Protein AF-A0A4R0XV79-F1 (afdb_monomer_lite)

Foldseek 3Di:
DDDDDDDDDDDDDDDDDDDDDDDDDDDDDDDDDDDDDDPPPPVVVVVPPPPPPVQQDQDQPVPFRFGWGWDQALDPPPLCQLLLWLAAFAQWAFSQFKDAAQDKWKKAKEDDFWKWKFFADDFDFPVDDWFDGGGDIHTHDYPDMDIDGHRTIGTIIMHTPDNPDIITMTIGDPDTFGAQEAGAPPDALVNSLVRLVPHPDQWYWYDYQAAIEIEGSVVVNVLCVVVVDSCQSVVLNVLQVLLRVLLLVLLQADCPFDFSNHNRRGYAYEHEDCPDPQWAAHNHTYGYPDPPPNCSRDVCVLQPPSSQQNVLSRGQRLLQCAVQASSFSSVLSSQSSSCPVVVVPNRPLAPPVNVVVVVLLQVCLVVVHQSDDPDDQGHPRSNLLSVLLCLQAVNQQRSLLSQLCSQAHGGNPHPNVCSLLVNQLSSLVLVQELCPVVVVSNVRDYDPVSNVSSVVGHYQPDPSSQFGDYNSDGPVSHHSDHADAQDAAHFDLVQPDAEAEAFFQQWQVNSCVVCVVSVVVRAPPQKDKAWRDPDRGGCPAWDKTKIWIARPVRRSRHIRMHIYIYGYDPPPVAAKKFKFFDDPPDTDRQKIWGADQVVQFIAIHHDQQDQRDADPPWKKKKWKAALVRHTDDIQIGDNPDGNNCSCVVRVDHVGGRHDANIKIKIATDDDQGIWIWAQHPPPGIDTDRGIWMWGDHPRHTDTD

Sequence (704 aa):
MSKIKKISIGLSCVAAVFIPMVTISLATNEKNDNMPIKYESNSQAIYNAENSINSYKVTKFEKHNQVVVPTTEIAPWNTRDMEQKSAEHMNLWPTHLYVTKGTKFEVEAKGKTDGTLKIFLDGSYHDFVINKHSNDDFKLTPGKRIVIEAPGDGVVYVRNDSKEFPLNVDIYKQNLNSYPVFTDGQTTDKEFLKELQTTKAPFAQITNGYTNFLWETRRMLEMYEKQNDPKLFSKVSKRFYDIGKYYSDNFGIDTSYTGVAKNHVEKLQVETSKNHGFGYAGYRVAVTPPHWPNSFFTDGYKSNWGLLHEIGHMWQNQNYKLDGWGESSNNMLITMYQKRASNNEYNRFLDKNVTKFLRRVESSFEEGKIPYNDKSIRGMQSMLMVEQLDTAFDGEFYPRFNQYYRTHFRARSIPNKDKLDHFVVAASRVVNRDLSPFFDKWGMKYNDESKAIMSELPKLENKIWNNYLYGNTIKNNIKEYTLPKYEPTNLPERLIPKDIVAYFNETHSELIERIKPRIQELVPKGYEVEAVISKDDKITSSKKISFNVFDPNNRYATENRFFMNVGVAPIEPLTTIGIGEWWTYGKKNRMKMQFIPGQNKIYFSGSINEKVLKADNAKISLRFIDPNGKLEKTILLDNTQTLKEILDTNQLKDGIKFIPGSTIEITKENFGRYVLLHTEPNHGHFYYDSKVILKLEGDAFVKK

InterPro domains:
  IPR031161 Peptidase family M60 domain [PF13402] (179-443)
  IPR031161 Peptidase family M60 domain [PS51723] (90-394)
  IPR031161 Peptidase family M60 domain [SM01276] (90-394)
  IPR042279 Peptidase M60, enhancin-like domain 3 [G3DSA:1.10.390.30] (316-480)
  IPR051244 TRPM8 Channel-Associated Factors [PTHR15730] (76-465)

pLDDT: mean 79.11, std 20.1, range [21.36, 98.75]

Radius of gyration: 32.96 Å; chains: 1; bounding box: 100×90×74 Å

Organism: NCBI:txid1937190

Secondary structure (DSSP, 8-state):
-----------------------------------------THHHHTTTS---------EETTTTEE---------TTHHHHHT-SS--B--EEEEEEE-TT-EEEEEE-SS--EEEEEE----BTTB--SSB---EEEEPBT-EEEEE-SSBEEEEEEE--SSS---EEEE-TTPEE--EEETTTS-HHHHHHHHHH---SEEEEE-SSEEEEEEHHHHHHHHHHHT-TTHHHHHHHHHHHHHHHHHHHTT-BTT--GGGB--S-BEEEEE-SSSTTEEESSSEEE-TTTSHHHHTSGGGGT-HHHHHHHHTTS--TTT--TTGGGTHHHHHHHHHHHHHTTTTT-GGGSHHHHHHHHHHHHHHHTT--SSSSPPP-HHHHHHHHHHHHHHTTT-HHHHHHHHHHHH--TT-S-GGGHHHHHHHHHHHHTTSB-HHHHHHTT----HHHHHHHHTSPBP-S-GGG--EETTEESS---S--PPPP------TTTS-S-EEEPTT-BHHHHHHHHHHHHHTTSPTT-EEEEE-SS--B--S-EEEEEEEE-TTSHHHH-EEEEEEEEE----GGGEEEEEEEETTEEEEEEEEEEEGGGTEEEEES-TTSBS--STT-EEEEEEE-TTS-EEEEEEE-SS-BHHHHHHHTT-TT-EE--TT-EEEEEEEE-TTEEEEEEETTTEEEEESS-EEEEEETTEEEE-

Structure (mmCIF, N/CA/C/O backbone):
data_AF-A0A4R0XV79-F1
#
_entry.id   AF-A0A4R0XV79-F1
#
loop_
_atom_site.group_PDB
_atom_site.id
_atom_site.type_symbol
_atom_site.label_atom_id
_atom_site.label_alt_id
_atom_site.label_comp_id
_atom_site.label_asym_id
_atom_site.label_entity_id
_atom_site.label_seq_id
_atom_site.pdbx_PDB_ins_code
_atom_site.Cartn_x
_atom_site.Cartn_y
_atom_site.Cartn_z
_atom_site.occupancy
_atom_site.B_iso_or_equiv
_atom_site.auth_seq_id
_atom_site.auth_comp_id
_atom_site.auth_asym_id
_atom_site.auth_atom_id
_atom_site.pdbx_PDB_model_num
ATOM 1 N N . MET A 1 1 ? -60.092 38.569 19.769 1.00 33.88 1 MET A N 1
ATOM 2 C CA . MET A 1 1 ? -60.672 38.792 18.425 1.00 33.88 1 MET A CA 1
ATOM 3 C C . MET A 1 1 ? -60.071 37.741 17.497 1.00 33.88 1 MET A C 1
ATOM 5 O O . MET A 1 1 ? -58.893 37.818 17.208 1.00 33.88 1 MET A O 1
ATOM 9 N N . SER A 1 2 ? -60.689 36.554 17.432 1.00 28.59 2 SER A N 1
ATOM 10 C CA . SER A 1 2 ? -61.549 36.068 16.323 1.00 28.59 2 SER A CA 1
ATOM 11 C C . SER A 1 2 ? -60.746 35.771 15.043 1.00 28.59 2 SER A C 1
ATOM 13 O O . SER A 1 2 ? -60.138 36.682 14.513 1.00 28.59 2 SER A O 1
ATOM 15 N N . LYS A 1 3 ? -60.744 34.576 14.445 1.00 28.44 3 LYS A N 1
ATOM 16 C CA . LYS A 1 3 ? -61.713 33.473 14.504 1.00 28.44 3 LYS A CA 1
ATOM 17 C C . LYS A 1 3 ? -61.064 32.178 13.991 1.00 28.44 3 LYS A C 1
ATOM 19 O O . LYS A 1 3 ? -60.331 32.178 13.011 1.00 28.44 3 LYS A O 1
ATOM 24 N N . ILE A 1 4 ? -61.434 31.087 14.648 1.00 28.23 4 ILE A N 1
ATOM 25 C CA . ILE A 1 4 ? -61.294 29.688 14.239 1.00 28.23 4 ILE A CA 1
ATOM 26 C C . ILE A 1 4 ? -62.268 29.390 13.084 1.00 28.23 4 ILE A C 1
ATOM 28 O O . ILE A 1 4 ? -63.407 29.859 13.129 1.00 28.23 4 ILE A O 1
ATOM 32 N N . LYS A 1 5 ? -61.888 28.512 12.144 1.00 27.69 5 LYS A N 1
ATOM 33 C CA . LYS A 1 5 ? -62.814 27.520 11.559 1.00 27.69 5 LYS A CA 1
ATOM 34 C C . LYS A 1 5 ? -62.071 26.258 11.092 1.00 27.69 5 LYS A C 1
ATOM 36 O O . LYS A 1 5 ? -61.276 26.295 10.163 1.00 27.69 5 LYS A O 1
ATOM 41 N N . LYS A 1 6 ? -62.368 25.151 11.781 1.00 27.97 6 LYS A N 1
ATOM 42 C CA . LYS A 1 6 ? -62.217 23.759 11.323 1.00 27.97 6 LYS A CA 1
ATOM 43 C C . LYS A 1 6 ? -63.176 23.492 10.154 1.00 27.97 6 LYS A C 1
ATOM 45 O O . LYS A 1 6 ? -64.235 24.113 10.129 1.00 27.97 6 LYS A O 1
ATOM 50 N N . ILE A 1 7 ? -62.855 22.508 9.310 1.00 24.36 7 ILE A N 1
ATOM 51 C CA . ILE A 1 7 ? -63.713 21.371 8.901 1.00 24.36 7 ILE A CA 1
ATOM 52 C C . ILE A 1 7 ? -62.811 20.299 8.261 1.00 24.36 7 ILE A C 1
ATOM 54 O O . ILE A 1 7 ? -61.722 20.586 7.775 1.00 24.36 7 ILE A O 1
ATOM 58 N N . SER A 1 8 ? -63.256 19.055 8.377 1.00 22.61 8 SER A N 1
ATOM 59 C CA . SER A 1 8 ? -62.526 17.797 8.282 1.00 22.61 8 SER A CA 1
ATOM 60 C C . SER A 1 8 ? -63.098 16.853 7.208 1.00 22.61 8 SER A C 1
ATOM 62 O O . SER A 1 8 ? -64.265 16.983 6.856 1.00 22.61 8 SER A O 1
ATOM 64 N N . ILE A 1 9 ? -62.317 15.798 6.916 1.00 25.00 9 ILE A N 1
ATOM 65 C CA . ILE A 1 9 ? -62.662 14.449 6.393 1.00 25.00 9 ILE A CA 1
ATOM 66 C C . ILE A 1 9 ? -62.583 14.242 4.869 1.00 25.00 9 ILE A C 1
ATOM 68 O O . ILE A 1 9 ? -63.256 14.909 4.094 1.00 25.00 9 ILE A O 1
ATOM 72 N N . GLY A 1 10 ? -61.832 13.197 4.487 1.00 22.83 10 GLY A N 1
ATOM 73 C CA . GLY A 1 10 ? -61.950 12.492 3.207 1.00 22.83 10 GLY A CA 1
ATOM 74 C C . GLY A 1 10 ? -60.816 11.487 2.959 1.00 22.83 10 GLY A C 1
ATOM 75 O O . GLY A 1 10 ? -59.781 11.862 2.427 1.00 22.83 10 GLY A O 1
ATOM 76 N N . LEU A 1 11 ? -61.007 10.225 3.365 1.00 22.89 11 LEU A N 1
ATOM 77 C CA . LEU A 1 11 ? -60.189 9.054 2.993 1.00 22.89 11 LEU A CA 1
ATOM 78 C C . LEU A 1 11 ? -60.147 8.856 1.464 1.00 22.89 11 LEU A C 1
ATOM 80 O O . LEU A 1 11 ? -61.210 8.907 0.858 1.00 22.89 11 LEU A O 1
ATOM 84 N N . SER A 1 12 ? -59.001 8.441 0.900 1.00 23.23 12 SER A N 1
ATOM 85 C CA . SER A 1 12 ? -58.879 7.176 0.137 1.00 23.23 12 SER A CA 1
ATOM 86 C C . SER A 1 12 ? -57.488 6.960 -0.487 1.00 23.23 12 SER A C 1
ATOM 88 O O . SER A 1 12 ? -56.787 7.899 -0.843 1.00 23.23 12 SER A O 1
ATOM 90 N N . CYS A 1 13 ? -57.140 5.678 -0.585 1.00 21.64 13 CYS A N 1
ATOM 91 C CA . CYS A 1 13 ? -55.911 5.020 -1.024 1.00 21.64 13 CYS A CA 1
ATOM 92 C C . CYS A 1 13 ? -55.340 5.371 -2.417 1.00 21.64 13 CYS A C 1
ATOM 94 O O . CYS A 1 13 ? -56.060 5.789 -3.315 1.00 21.64 13 CYS A O 1
ATOM 96 N N . VAL A 1 14 ? -54.070 4.968 -2.586 1.00 23.42 14 VAL A N 1
ATOM 97 C CA . VAL A 1 14 ? -53.455 4.189 -3.693 1.00 23.42 14 VAL A CA 1
ATOM 98 C C . VAL A 1 14 ? -52.123 4.791 -4.163 1.00 23.42 14 VAL A C 1
ATOM 100 O O . VAL A 1 14 ? -51.998 5.971 -4.467 1.00 23.42 14 VAL A O 1
ATOM 103 N N . ALA A 1 15 ? -51.117 3.917 -4.179 1.00 23.19 15 ALA A N 1
ATOM 104 C CA . ALA A 1 15 ? -49.750 4.127 -4.622 1.00 23.19 15 ALA A CA 1
ATOM 105 C C . ALA A 1 15 ? -49.631 4.361 -6.135 1.00 23.19 15 ALA A C 1
ATOM 107 O O . ALA A 1 15 ? -50.331 3.706 -6.898 1.00 23.19 15 ALA A O 1
ATOM 108 N N . ALA A 1 16 ? -48.656 5.169 -6.559 1.00 23.78 16 ALA A N 1
ATOM 109 C CA . ALA A 1 16 ? -47.755 4.839 -7.667 1.00 23.78 16 ALA A CA 1
ATOM 110 C C . ALA A 1 16 ? -46.649 5.893 -7.817 1.00 23.78 16 ALA A C 1
ATOM 112 O O . ALA A 1 16 ? -46.856 7.096 -7.691 1.00 23.78 16 ALA A O 1
ATOM 113 N N . VAL A 1 17 ? -45.467 5.359 -8.091 1.00 24.36 17 VAL A N 1
ATOM 114 C CA . VAL A 1 17 ? -44.186 5.977 -8.433 1.00 24.36 17 VAL A CA 1
ATOM 115 C C . VAL A 1 17 ? -44.287 6.769 -9.738 1.00 24.36 17 VAL A C 1
ATOM 117 O O . VAL A 1 17 ? -44.813 6.220 -10.696 1.00 24.36 17 VAL A O 1
ATOM 120 N N . PHE A 1 18 ? -43.690 7.965 -9.827 1.00 22.58 18 PHE A N 1
ATOM 121 C CA . PHE A 1 18 ? -43.166 8.497 -11.095 1.00 22.58 18 PHE A CA 1
ATOM 122 C C . PHE A 1 18 ? -41.969 9.445 -10.886 1.00 22.58 18 PHE A C 1
ATOM 124 O O . PHE A 1 18 ? -41.964 10.311 -10.015 1.00 22.58 18 PHE A O 1
ATOM 131 N N . ILE A 1 19 ? -40.951 9.213 -11.714 1.00 28.48 19 ILE A N 1
ATOM 132 C CA . ILE A 1 19 ? -39.697 9.955 -11.912 1.00 28.48 19 ILE A CA 1
ATOM 133 C C . ILE A 1 19 ? -39.986 11.258 -12.683 1.00 28.48 19 ILE A C 1
ATOM 135 O O . ILE A 1 19 ? -40.849 11.222 -13.561 1.00 28.48 19 ILE A O 1
ATOM 139 N N . PRO A 1 20 ? -39.200 12.341 -12.517 1.00 27.02 20 PRO A N 1
ATOM 140 C CA . PRO A 1 20 ? -39.040 13.312 -13.591 1.00 27.02 20 PRO A CA 1
ATOM 141 C C . PRO A 1 20 ? -37.607 13.335 -14.144 1.00 27.02 20 PRO A C 1
ATOM 143 O O . PRO A 1 20 ? -36.645 13.658 -13.449 1.00 27.02 20 PRO A O 1
ATOM 146 N N . MET A 1 21 ? -37.504 13.018 -15.439 1.00 22.20 21 MET A N 1
ATOM 147 C CA . MET A 1 21 ? -36.484 13.561 -16.338 1.00 22.20 21 MET A CA 1
ATOM 148 C C . MET A 1 21 ? -36.699 15.073 -16.469 1.00 22.20 21 MET A C 1
ATOM 150 O O . MET A 1 21 ? -37.837 15.517 -16.609 1.00 22.20 21 MET A O 1
ATOM 154 N N . VAL A 1 22 ? -35.617 15.850 -16.502 1.00 23.25 22 VAL A N 1
ATOM 155 C CA . VAL A 1 22 ? -35.652 17.256 -16.924 1.00 23.25 22 VAL A CA 1
ATOM 156 C C . VAL A 1 22 ? -34.770 17.420 -18.158 1.00 23.25 22 VAL A C 1
ATOM 158 O O . VAL A 1 22 ? -33.548 17.338 -18.092 1.00 23.25 22 VAL A O 1
ATOM 161 N N . THR A 1 23 ? -35.431 17.643 -19.290 1.00 22.81 23 THR A N 1
ATOM 162 C CA . THR A 1 23 ? -34.910 18.245 -20.523 1.00 22.81 23 THR A CA 1
ATOM 163 C C . THR A 1 23 ? -34.728 19.752 -20.330 1.00 22.81 23 THR A C 1
ATOM 165 O O . THR A 1 23 ? -35.644 20.413 -19.845 1.00 22.81 23 THR A O 1
ATOM 168 N N . ILE A 1 24 ? -33.595 20.313 -20.765 1.00 24.31 24 ILE A N 1
ATOM 169 C CA . ILE A 1 24 ? -33.397 21.767 -20.883 1.00 24.31 24 ILE A CA 1
ATOM 170 C C . ILE A 1 24 ? -33.257 22.131 -22.365 1.00 24.31 24 ILE A C 1
ATOM 172 O O . ILE A 1 24 ? -32.453 21.552 -23.091 1.00 24.31 24 ILE A O 1
ATOM 176 N N . SER A 1 25 ? -34.090 23.085 -22.783 1.00 22.30 25 SER A N 1
ATOM 177 C CA . SER A 1 25 ? -34.187 23.674 -24.120 1.00 22.30 25 SER A CA 1
ATOM 178 C C . SER A 1 25 ? -33.091 24.716 -24.354 1.00 22.30 25 SER A C 1
ATOM 180 O O . SER A 1 25 ? -32.835 25.550 -23.487 1.00 22.30 25 SER A O 1
ATOM 182 N N . LEU A 1 26 ? -32.499 24.710 -25.550 1.00 24.56 26 LEU A N 1
ATOM 183 C CA . LEU A 1 26 ? -31.599 25.750 -26.058 1.00 24.56 26 LEU A CA 1
ATOM 184 C C . LEU A 1 26 ? -32.410 26.893 -26.686 1.00 24.56 26 LEU A C 1
ATOM 186 O O . LEU A 1 26 ? -33.355 26.643 -27.432 1.00 24.56 26 LEU A O 1
ATOM 190 N N . ALA A 1 27 ? -32.002 28.135 -26.427 1.00 23.12 27 ALA A N 1
ATOM 191 C CA . ALA A 1 27 ? -32.393 29.311 -27.199 1.00 23.12 27 ALA A CA 1
ATOM 192 C C . ALA A 1 27 ? -31.139 30.132 -27.536 1.00 23.12 27 ALA A C 1
ATOM 194 O O . ALA A 1 27 ? -30.273 30.357 -26.693 1.00 23.12 27 ALA A O 1
ATOM 195 N N . THR A 1 28 ? -31.052 30.513 -28.805 1.00 27.58 28 THR A N 1
ATOM 196 C CA . THR A 1 28 ? -29.942 31.157 -29.516 1.00 27.58 28 THR A CA 1
ATOM 197 C C . THR A 1 28 ? -29.970 32.683 -29.406 1.00 27.58 28 THR A C 1
ATOM 199 O O . THR A 1 28 ? -31.054 33.259 -29.457 1.00 27.58 28 THR A O 1
ATOM 202 N N . ASN A 1 29 ? -28.799 33.339 -29.393 1.00 22.92 29 ASN A N 1
ATOM 203 C CA . ASN A 1 29 ? -28.557 34.569 -30.166 1.00 22.92 29 ASN A CA 1
ATOM 204 C C . ASN A 1 29 ? -27.057 34.903 -30.312 1.00 22.92 29 ASN A C 1
ATOM 206 O O . ASN A 1 29 ? -26.243 34.579 -29.454 1.00 22.92 29 ASN A O 1
ATOM 210 N N . GLU A 1 30 ? -26.735 35.501 -31.461 1.00 26.48 30 GLU A N 1
ATOM 211 C CA . GLU A 1 30 ? -25.427 35.634 -32.119 1.00 26.48 30 GLU A CA 1
ATOM 212 C C . GLU A 1 30 ? -24.490 36.772 -31.631 1.00 26.48 30 GLU A C 1
ATOM 214 O O . GLU A 1 30 ? -24.953 37.825 -31.201 1.00 26.48 30 GLU A O 1
ATOM 219 N N . LYS A 1 31 ? -23.185 36.567 -31.934 1.00 25.20 31 LYS A N 1
ATOM 220 C CA . LYS A 1 31 ? -22.101 37.515 -32.332 1.00 25.20 31 LYS A CA 1
ATOM 221 C C . LYS A 1 31 ? -21.329 38.322 -31.267 1.00 25.20 31 LYS A C 1
ATOM 223 O O . LYS A 1 31 ? -21.771 39.384 -30.846 1.00 25.20 31 LYS A O 1
ATOM 228 N N . ASN A 1 32 ? -20.080 37.916 -30.980 1.00 25.47 32 ASN A N 1
ATOM 229 C CA . ASN A 1 32 ? -18.854 38.485 -31.589 1.00 25.47 32 ASN A CA 1
ATOM 230 C C . ASN A 1 32 ? -17.544 37.879 -31.022 1.00 25.47 32 ASN A C 1
ATOM 232 O O . ASN A 1 32 ? -17.510 37.342 -29.920 1.00 25.47 32 ASN A O 1
ATOM 236 N N . ASP A 1 33 ? -16.499 37.981 -31.846 1.00 28.11 33 ASP A N 1
ATOM 237 C CA . ASP A 1 33 ? -15.207 37.279 -31.889 1.00 28.11 33 ASP A CA 1
ATOM 238 C C . ASP A 1 33 ? -14.207 37.409 -30.713 1.00 28.11 33 ASP A C 1
ATOM 240 O O . ASP A 1 33 ? -14.143 38.410 -30.004 1.00 28.11 33 ASP A O 1
ATOM 244 N N . ASN A 1 34 ? -13.304 36.409 -30.686 1.00 27.58 34 ASN A N 1
ATOM 245 C CA . ASN A 1 34 ? -11.940 36.356 -30.126 1.00 27.58 34 ASN A CA 1
ATOM 246 C C . ASN A 1 34 ? -11.733 36.196 -28.604 1.00 27.58 34 ASN A C 1
ATOM 248 O O . ASN A 1 34 ? -11.531 37.176 -27.895 1.00 27.58 34 ASN A O 1
ATOM 252 N N . MET A 1 35 ? -11.578 34.941 -28.140 1.00 23.84 35 MET A N 1
ATOM 253 C CA . MET A 1 35 ? -10.591 34.531 -27.111 1.00 23.84 35 MET A CA 1
ATOM 254 C C . MET A 1 35 ? -10.503 32.988 -26.970 1.00 23.84 35 MET A C 1
ATOM 256 O O . MET A 1 35 ? -11.437 32.289 -27.365 1.00 23.84 35 MET A O 1
ATOM 260 N N . PRO A 1 36 ? -9.380 32.425 -26.470 1.00 22.70 36 PRO A N 1
ATOM 261 C CA . PRO A 1 36 ? -9.066 31.000 -26.573 1.00 22.70 36 PRO A CA 1
ATOM 262 C C . PRO A 1 36 ? -9.986 30.136 -25.705 1.00 22.70 36 PRO A C 1
ATOM 264 O O . PRO A 1 36 ? -10.270 30.457 -24.551 1.00 22.70 36 PRO A O 1
ATOM 267 N N . ILE A 1 37 ? -10.409 29.006 -26.271 1.00 22.45 37 ILE A N 1
ATOM 268 C CA . ILE A 1 37 ? -11.256 27.992 -25.641 1.00 22.45 37 ILE A CA 1
ATOM 269 C C . ILE A 1 37 ? -10.536 27.436 -24.401 1.00 22.45 37 ILE A C 1
ATOM 271 O O . ILE A 1 37 ? -9.646 26.592 -24.504 1.00 22.45 37 ILE A O 1
ATOM 275 N N . LYS A 1 38 ? -10.933 27.902 -23.212 1.00 21.36 38 LYS A N 1
ATOM 276 C CA . LYS A 1 38 ? -10.703 27.190 -21.952 1.00 21.36 38 LYS A CA 1
ATOM 277 C C . LYS A 1 38 ? -11.686 26.023 -21.897 1.00 21.36 38 LYS A C 1
ATOM 279 O O . LYS A 1 38 ? -12.886 26.233 -21.756 1.00 21.36 38 LYS A O 1
ATOM 284 N N . TYR A 1 39 ? -11.173 24.800 -21.970 1.00 22.56 39 TYR A N 1
ATOM 285 C CA . TYR A 1 39 ? -11.882 23.645 -21.428 1.00 22.56 39 TYR A CA 1
ATOM 286 C C . TYR A 1 39 ? -11.905 23.795 -19.901 1.00 22.56 39 TYR A C 1
ATOM 288 O O . TYR A 1 39 ? -10.957 23.412 -19.219 1.00 22.56 39 TYR A O 1
ATOM 296 N N . GLU A 1 40 ? -12.959 24.403 -19.358 1.00 23.14 40 GLU A N 1
ATOM 297 C CA . GLU A 1 40 ? -13.285 24.231 -17.944 1.00 23.14 40 GLU A CA 1
ATOM 298 C C . GLU A 1 40 ? -13.730 22.780 -17.751 1.00 23.14 40 GLU A C 1
ATOM 300 O O . GLU A 1 40 ? -14.743 22.326 -18.283 1.00 23.14 40 GLU A O 1
ATOM 305 N N . SER A 1 41 ? -12.907 22.012 -17.040 1.00 27.33 41 SER A N 1
ATOM 306 C CA . SER A 1 41 ? -13.230 20.653 -16.644 1.00 27.33 41 SER A CA 1
ATOM 307 C C . SER A 1 41 ? -14.481 20.669 -15.765 1.00 27.33 41 SER A C 1
ATOM 309 O O . SER A 1 41 ? -14.494 21.278 -14.697 1.00 27.33 41 SER A O 1
ATOM 311 N N . ASN A 1 42 ? -15.503 19.910 -16.163 1.00 25.11 42 ASN A N 1
ATOM 312 C CA . ASN A 1 42 ? -16.690 19.570 -15.364 1.00 25.11 42 ASN A CA 1
ATOM 313 C C . ASN A 1 42 ? -16.369 18.753 -14.081 1.00 25.11 42 ASN A C 1
ATOM 315 O O . ASN A 1 42 ? -17.219 18.045 -13.545 1.00 25.11 42 ASN A O 1
ATOM 319 N N . SER A 1 43 ? -15.148 18.857 -13.551 1.00 29.36 43 SER A N 1
ATOM 320 C CA . SER A 1 43 ? -14.680 18.186 -12.341 1.00 29.36 43 SER A CA 1
ATOM 321 C C . SER A 1 43 ? -15.349 18.717 -11.074 1.00 29.36 43 SER A C 1
ATOM 323 O O . SER A 1 43 ? -15.479 17.962 -10.120 1.00 29.36 43 SER A O 1
ATOM 325 N N . GLN A 1 44 ? -15.820 19.970 -11.044 1.00 26.22 44 GLN A N 1
ATOM 326 C CA . GLN A 1 44 ? -16.319 20.587 -9.806 1.00 26.22 44 GLN A CA 1
ATOM 327 C C . GLN A 1 44 ? -17.738 20.136 -9.405 1.00 26.22 44 GLN A C 1
ATOM 329 O O . GLN A 1 44 ? -18.061 20.117 -8.220 1.00 26.22 44 GLN A O 1
ATOM 334 N N . ALA A 1 45 ? -18.585 19.740 -10.363 1.00 23.97 45 ALA A N 1
ATOM 335 C CA . ALA A 1 45 ? -19.948 19.276 -10.074 1.00 23.97 45 ALA A CA 1
ATOM 336 C C . ALA A 1 45 ? -19.990 17.800 -9.631 1.00 23.97 45 ALA A C 1
ATOM 338 O O . ALA A 1 45 ? -20.831 17.428 -8.817 1.00 23.97 45 ALA A O 1
ATOM 339 N N . ILE A 1 46 ? -19.030 16.984 -10.088 1.00 27.27 46 ILE A N 1
ATOM 340 C CA . ILE A 1 46 ? -18.812 15.607 -9.606 1.00 27.27 46 ILE A CA 1
ATOM 341 C C . ILE A 1 46 ? -18.055 15.617 -8.261 1.00 27.27 46 ILE A C 1
ATOM 343 O O . ILE A 1 46 ? -18.292 14.764 -7.407 1.00 27.27 46 ILE A O 1
ATOM 347 N N . TYR A 1 47 ? -17.252 16.658 -7.996 1.00 26.83 47 TYR A N 1
ATOM 348 C CA . TYR A 1 47 ? -16.533 16.848 -6.728 1.00 26.83 47 TYR A CA 1
ATOM 349 C C . TYR A 1 47 ? -17.440 16.919 -5.487 1.00 26.83 47 TYR A C 1
ATOM 351 O O . TYR A 1 47 ? -16.987 16.592 -4.394 1.00 26.83 47 TYR A O 1
ATOM 359 N N . ASN A 1 48 ? -18.709 17.317 -5.637 1.00 24.80 48 ASN A N 1
ATOM 360 C CA . ASN A 1 48 ? -19.626 17.526 -4.510 1.00 24.80 48 ASN A CA 1
ATOM 361 C C . ASN A 1 48 ? -20.619 16.375 -4.266 1.00 24.80 48 ASN A C 1
ATOM 363 O O . ASN A 1 48 ? -21.293 16.389 -3.239 1.00 24.80 48 ASN A O 1
ATOM 367 N N . ALA A 1 49 ? -20.720 15.386 -5.163 1.00 24.62 49 ALA A N 1
ATOM 368 C CA . ALA A 1 49 ? -21.700 14.297 -5.044 1.00 24.62 49 ALA A CA 1
ATOM 369 C C . ALA A 1 49 ? -21.088 12.936 -4.655 1.00 24.62 49 ALA A C 1
ATOM 371 O O . ALA A 1 49 ? -21.800 12.101 -4.105 1.00 24.62 49 ALA A O 1
ATOM 372 N N . GLU A 1 50 ? -19.782 12.726 -4.867 1.00 26.91 50 GLU A N 1
ATOM 373 C CA . GLU A 1 50 ? -19.098 11.457 -4.541 1.00 26.91 50 GLU A CA 1
ATOM 374 C C . GLU A 1 50 ? -17.992 11.593 -3.474 1.00 26.91 50 GLU A C 1
ATOM 376 O O . GLU A 1 50 ? -17.521 10.589 -2.949 1.00 26.91 50 GLU A O 1
ATOM 381 N N . ASN A 1 51 ? -17.655 12.818 -3.047 1.00 28.38 51 ASN A N 1
ATOM 382 C CA . ASN A 1 51 ? -16.799 13.084 -1.881 1.00 28.38 51 ASN A CA 1
ATOM 383 C C . ASN A 1 51 ? -17.610 13.335 -0.603 1.00 28.38 51 ASN A C 1
ATOM 385 O O . ASN A 1 51 ? -17.263 14.197 0.211 1.00 28.38 51 ASN A O 1
ATOM 389 N N . SER A 1 52 ? -18.643 12.530 -0.343 1.00 27.33 52 SER A N 1
ATOM 390 C CA . SER A 1 52 ? -18.877 12.211 1.060 1.00 27.33 52 SER A CA 1
ATOM 391 C C . SER A 1 52 ? -17.677 11.375 1.494 1.00 27.33 52 SER A C 1
ATOM 393 O O . SER A 1 52 ? -17.698 10.147 1.424 1.00 27.33 52 SER A O 1
ATOM 395 N N . ILE A 1 53 ? -16.612 12.043 1.950 1.00 35.00 53 ILE A N 1
ATOM 396 C CA . ILE A 1 53 ? -15.796 11.495 3.026 1.00 35.00 53 ILE A CA 1
ATOM 397 C C . ILE A 1 53 ? -16.848 10.969 3.995 1.00 35.00 53 ILE A C 1
ATOM 399 O O . ILE A 1 53 ? -17.606 11.766 4.557 1.00 35.00 53 ILE A O 1
ATOM 403 N N . ASN A 1 54 ? -16.993 9.644 4.092 1.00 33.72 54 ASN A N 1
ATOM 404 C CA . ASN A 1 54 ? -17.795 9.008 5.125 1.00 33.72 54 ASN A CA 1
ATOM 405 C C . ASN A 1 54 ? -17.071 9.335 6.427 1.00 33.72 54 ASN A C 1
ATOM 407 O O . ASN A 1 54 ? -16.288 8.555 6.959 1.00 33.72 54 ASN A O 1
ATOM 411 N N . SER A 1 55 ? -17.234 10.582 6.864 1.00 34.69 55 SER A N 1
ATOM 412 C CA . SER A 1 55 ? -16.695 11.091 8.097 1.00 34.69 55 SER A CA 1
ATOM 413 C C . SER A 1 55 ? -17.313 10.204 9.161 1.00 34.69 55 SER A C 1
ATOM 415 O O . SER A 1 55 ? -18.534 10.048 9.226 1.00 34.69 55 SER A O 1
ATOM 417 N N . TYR A 1 56 ? -16.451 9.529 9.913 1.00 40.41 56 TYR A N 1
ATOM 418 C CA . TYR A 1 56 ? -16.830 8.631 10.991 1.00 40.41 56 TYR A CA 1
ATOM 419 C C . TYR A 1 56 ? -17.663 9.405 11.997 1.00 40.41 56 TYR A C 1
ATOM 421 O O . TYR A 1 56 ? -17.123 10.065 12.873 1.00 40.41 56 TYR A O 1
ATOM 429 N N . LYS A 1 57 ? -18.986 9.410 11.838 1.00 37.41 57 LYS A N 1
ATOM 430 C CA . LYS A 1 57 ? -19.876 10.100 12.760 1.00 37.41 57 LYS A CA 1
ATOM 431 C C . LYS A 1 57 ? -20.311 9.107 13.820 1.00 37.41 57 LYS A C 1
ATOM 433 O O . LYS A 1 57 ? -21.328 8.429 13.671 1.00 37.41 57 LYS A O 1
ATOM 438 N N . VAL A 1 58 ? -19.554 9.048 14.912 1.00 44.62 58 VAL A N 1
ATOM 439 C CA . VAL A 1 58 ? -20.065 8.461 16.152 1.00 44.62 58 VAL A CA 1
ATOM 440 C C . VAL A 1 58 ? -21.127 9.420 16.679 1.00 44.62 58 VAL A C 1
ATOM 442 O O . VAL A 1 58 ? -20.830 10.430 17.314 1.00 44.62 58 VAL A O 1
ATOM 445 N N . THR A 1 59 ? -22.387 9.156 16.343 1.00 41.66 59 THR A N 1
ATOM 446 C CA . THR A 1 59 ? -23.490 10.006 16.794 1.00 41.66 59 THR A CA 1
ATOM 447 C C . THR A 1 59 ? -23.858 9.582 18.210 1.00 41.66 59 THR A C 1
ATOM 449 O O . THR A 1 59 ? -24.426 8.511 18.415 1.00 41.66 59 THR A O 1
ATOM 452 N N . LYS A 1 60 ? -23.504 10.409 19.197 1.00 41.78 60 LYS A N 1
ATOM 453 C CA . LYS A 1 60 ? -23.846 10.197 20.606 1.00 41.78 60 LYS A CA 1
ATOM 454 C C . LYS A 1 60 ? -25.336 10.506 20.789 1.00 41.78 60 LYS A C 1
ATOM 456 O O . LYS A 1 60 ? -25.716 11.662 20.947 1.00 41.78 60 LYS A O 1
ATOM 461 N N . PHE A 1 61 ? -26.206 9.501 20.707 1.00 38.75 61 PHE A N 1
ATOM 462 C CA . PHE A 1 61 ? -27.624 9.701 21.014 1.00 38.75 61 PHE A CA 1
ATOM 463 C C . PHE A 1 61 ? -27.804 9.703 22.537 1.00 38.75 61 PHE A C 1
ATOM 465 O O . PHE A 1 61 ? -27.779 8.656 23.187 1.00 38.75 61 PHE A O 1
ATOM 472 N N . GLU A 1 62 ? -27.998 10.895 23.108 1.00 34.94 62 GLU A N 1
ATOM 473 C CA . GLU A 1 62 ? -28.126 11.135 24.557 1.00 34.94 62 GLU A CA 1
ATOM 474 C C . GLU A 1 62 ? -29.325 10.447 25.226 1.00 34.94 62 GLU A C 1
ATOM 476 O O . GLU A 1 62 ? -29.461 10.520 26.444 1.00 34.94 62 GLU A O 1
ATOM 481 N N . LYS A 1 63 ? -30.186 9.734 24.488 1.00 32.66 63 LYS A N 1
ATOM 482 C CA . LYS A 1 63 ? -31.334 9.079 25.118 1.00 32.66 63 LYS A CA 1
ATOM 483 C C . LYS A 1 63 ? -31.046 7.703 25.725 1.00 32.66 63 LYS A C 1
ATOM 485 O O . LYS A 1 63 ? -31.770 7.356 26.644 1.00 32.66 63 LYS A O 1
ATOM 490 N N . HIS A 1 64 ? -30.000 6.964 25.322 1.00 37.31 64 HIS A N 1
ATOM 491 C CA . HIS A 1 64 ? -29.674 5.639 25.901 1.00 37.31 64 HIS A CA 1
ATOM 492 C C . HIS A 1 64 ? -28.216 5.165 25.659 1.00 37.31 64 HIS A C 1
ATOM 494 O O . HIS A 1 64 ? -28.018 4.023 25.261 1.00 37.31 64 HIS A O 1
ATOM 500 N N . ASN A 1 65 ? -27.185 5.996 25.883 1.00 47.59 65 ASN A N 1
ATOM 501 C CA . ASN A 1 65 ? -25.759 5.596 25.772 1.00 47.59 65 ASN A CA 1
ATOM 502 C C . ASN A 1 65 ? -25.415 4.772 24.507 1.00 47.59 65 ASN A C 1
ATOM 504 O O . ASN A 1 65 ? -24.620 3.842 24.548 1.00 47.59 65 ASN A O 1
ATOM 508 N N . GLN A 1 66 ? -26.024 5.104 23.370 1.00 45.47 66 GLN A N 1
ATOM 509 C CA . GLN A 1 66 ? -25.882 4.348 22.129 1.00 45.47 66 GLN A CA 1
ATOM 510 C C . GLN A 1 66 ? -24.647 4.819 21.341 1.00 45.47 66 GLN A C 1
ATOM 512 O O . GLN A 1 66 ? -24.508 6.019 21.096 1.00 45.47 66 GLN A O 1
ATOM 517 N N . VAL A 1 67 ? -23.773 3.894 20.919 1.00 53.09 67 VAL A N 1
ATOM 518 C CA . VAL A 1 67 ? -22.586 4.180 20.086 1.00 53.09 67 VAL A CA 1
ATOM 519 C C . VAL A 1 67 ? -22.703 3.457 18.746 1.00 53.09 67 VAL A C 1
ATOM 521 O O . VAL A 1 67 ? -22.177 2.367 18.570 1.00 53.09 67 VAL A O 1
ATOM 524 N N . VAL A 1 68 ? -23.366 4.075 17.770 1.00 47.09 68 VAL A N 1
ATOM 525 C CA . VAL A 1 68 ? -23.438 3.517 16.411 1.00 47.09 68 VAL A CA 1
ATOM 526 C C . VAL A 1 68 ? -22.091 3.720 15.712 1.00 47.09 68 VAL A C 1
ATOM 528 O O . VAL A 1 68 ? -21.656 4.859 15.542 1.00 47.09 68 VAL A O 1
ATOM 531 N N . VAL A 1 69 ? -21.438 2.630 15.301 1.00 50.97 69 VAL A N 1
ATOM 532 C CA . VAL A 1 69 ? -20.202 2.655 14.499 1.00 50.97 69 VAL A CA 1
ATOM 533 C C . VAL A 1 69 ? -20.553 2.293 13.053 1.00 50.97 69 VAL A C 1
ATOM 535 O O . VAL A 1 69 ? -20.551 1.116 12.725 1.00 50.97 69 VAL A O 1
ATOM 538 N N . PRO A 1 70 ? -20.918 3.255 12.187 1.00 41.72 70 PRO A N 1
ATOM 539 C CA . PRO A 1 70 ? -21.385 2.945 10.839 1.00 41.72 70 PRO A CA 1
ATOM 540 C C . PRO A 1 70 ? -20.284 2.325 9.973 1.00 41.72 70 PRO A C 1
ATOM 542 O O . PRO A 1 70 ? -19.128 2.734 10.066 1.00 41.72 70 PRO A O 1
ATOM 545 N N . THR A 1 71 ? -20.695 1.371 9.122 1.00 45.06 71 THR A N 1
ATOM 546 C CA . THR A 1 71 ? -19.986 0.850 7.933 1.00 45.06 71 THR A CA 1
ATOM 547 C C . THR A 1 71 ? -18.472 1.018 8.004 1.00 45.06 71 THR A C 1
ATOM 549 O O . THR A 1 71 ? -17.919 1.966 7.448 1.00 45.06 71 THR A O 1
ATOM 552 N N . THR A 1 72 ? -17.773 0.063 8.611 1.00 46.25 72 THR A N 1
ATOM 553 C CA . THR A 1 72 ? -16.409 -0.163 8.135 1.00 46.25 72 THR A CA 1
ATOM 554 C C . THR A 1 72 ? -16.570 -0.603 6.684 1.00 46.25 72 THR A C 1
ATOM 556 O O . THR A 1 72 ? -17.456 -1.413 6.378 1.00 46.25 72 THR A O 1
ATOM 559 N N . GLU A 1 73 ? -15.761 -0.085 5.770 1.00 48.41 73 GLU A N 1
ATOM 560 C CA . GLU A 1 73 ? -15.681 -0.744 4.476 1.00 48.41 73 GLU A CA 1
ATOM 561 C C . GLU A 1 73 ? -15.347 -2.223 4.689 1.00 48.41 73 GLU A C 1
ATOM 563 O O . GLU A 1 73 ? -14.747 -2.609 5.700 1.00 48.41 73 GLU A O 1
ATOM 568 N N . ILE A 1 74 ? -15.768 -3.053 3.740 1.00 48.34 74 ILE A N 1
ATOM 569 C CA . ILE A 1 74 ? -15.359 -4.448 3.665 1.00 48.34 74 ILE A CA 1
ATOM 570 C C . ILE A 1 74 ? -13.840 -4.431 3.473 1.00 48.34 74 ILE A C 1
ATOM 572 O O . ILE A 1 74 ? -13.347 -4.308 2.355 1.00 48.34 74 ILE A O 1
ATOM 576 N N . ALA A 1 75 ? -13.099 -4.478 4.575 1.00 48.28 75 ALA A N 1
ATOM 577 C CA . ALA A 1 75 ? -11.661 -4.645 4.597 1.00 48.28 75 ALA A CA 1
ATOM 578 C C . ALA A 1 75 ? -11.416 -6.149 4.731 1.00 48.28 75 ALA A C 1
ATOM 580 O O . ALA A 1 75 ? -11.709 -6.739 5.774 1.00 48.28 75 ALA A O 1
ATOM 581 N N . PRO A 1 76 ? -10.956 -6.830 3.671 1.00 56.72 76 PRO A N 1
ATOM 582 C CA . PRO A 1 76 ? -10.533 -8.212 3.792 1.00 56.72 76 PRO A CA 1
ATOM 583 C C . PRO A 1 76 ? -9.452 -8.291 4.868 1.00 56.72 76 PRO A C 1
ATOM 585 O O . PRO A 1 76 ? -8.579 -7.437 4.913 1.00 56.72 76 PRO A O 1
ATOM 588 N N . TRP A 1 77 ? -9.467 -9.342 5.683 1.00 47.66 77 TRP A N 1
ATOM 589 C CA . TRP A 1 77 ? -8.512 -9.620 6.767 1.00 47.66 77 TRP A CA 1
ATOM 590 C C . TRP A 1 77 ? -7.019 -9.678 6.363 1.00 47.66 77 TRP A C 1
ATOM 592 O O . TRP A 1 77 ? -6.179 -10.107 7.144 1.00 47.66 77 TRP A O 1
ATOM 602 N N . ASN A 1 78 ? -6.681 -9.310 5.128 1.00 70.94 78 ASN A N 1
ATOM 603 C CA . ASN A 1 78 ? -5.350 -9.326 4.548 1.00 70.94 78 ASN A CA 1
ATOM 604 C C . ASN A 1 78 ? -5.049 -8.073 3.697 1.00 70.94 78 ASN A C 1
ATOM 606 O O . ASN A 1 78 ? -4.274 -8.171 2.746 1.00 70.94 78 ASN A O 1
ATOM 610 N N . THR A 1 79 ? -5.638 -6.913 4.011 1.00 79.31 79 THR A N 1
ATOM 611 C CA . THR A 1 79 ? -5.328 -5.591 3.408 1.00 79.31 79 THR A CA 1
ATOM 612 C C . THR A 1 79 ? -3.832 -5.365 3.219 1.00 79.31 79 THR A C 1
ATOM 614 O O . THR A 1 79 ? -3.396 -5.106 2.101 1.00 79.31 79 THR A O 1
ATOM 617 N N . ARG A 1 80 ? -3.026 -5.611 4.260 1.00 87.12 80 ARG A N 1
ATOM 618 C CA . ARG A 1 80 ? -1.559 -5.574 4.216 1.00 87.12 80 ARG A CA 1
ATOM 619 C C . ARG A 1 80 ? -0.990 -6.360 3.038 1.00 87.12 80 ARG A C 1
ATOM 621 O O . ARG A 1 80 ? -0.054 -5.907 2.393 1.00 87.12 80 ARG A O 1
ATOM 628 N N . ASP A 1 81 ? -1.516 -7.547 2.761 1.00 87.56 81 ASP A N 1
ATOM 629 C CA . ASP A 1 81 ? -1.020 -8.408 1.686 1.00 87.56 81 ASP A CA 1
ATOM 630 C C . ASP A 1 81 ? -1.563 -7.977 0.320 1.00 87.56 81 ASP A C 1
ATOM 632 O O . ASP A 1 81 ? -0.857 -8.079 -0.680 1.00 87.56 81 ASP A O 1
ATOM 636 N N . MET A 1 82 ? -2.791 -7.466 0.254 1.00 84.44 82 MET A N 1
ATOM 637 C CA . MET A 1 82 ? -3.346 -6.931 -0.994 1.00 84.44 82 MET A CA 1
ATOM 638 C C . MET A 1 82 ? -2.614 -5.662 -1.436 1.00 84.44 82 MET A C 1
ATOM 640 O O . MET A 1 82 ? -2.233 -5.537 -2.597 1.00 84.44 82 MET A O 1
ATOM 644 N N . GLU A 1 83 ? -2.351 -4.767 -0.490 1.00 91.12 83 GLU A N 1
ATOM 645 C CA . GLU A 1 83 ? -1.598 -3.534 -0.703 1.00 91.12 83 GLU A CA 1
ATOM 646 C C . GLU A 1 83 ? -0.087 -3.802 -0.762 1.00 91.12 83 GLU A C 1
ATOM 648 O O . GLU A 1 83 ? 0.658 -2.991 -1.299 1.00 91.12 83 GLU A O 1
ATOM 653 N N . GLN A 1 84 ? 0.365 -4.964 -0.274 1.00 93.06 84 GLN A N 1
ATOM 654 C CA . GLN A 1 84 ? 1.766 -5.378 -0.123 1.00 93.06 84 GLN A CA 1
ATOM 655 C C . GLN A 1 84 ? 2.591 -4.503 0.835 1.00 93.06 84 GLN A C 1
ATOM 657 O O . GLN A 1 84 ? 3.800 -4.340 0.663 1.00 93.06 84 GLN A O 1
ATOM 662 N N . LYS A 1 85 ? 1.951 -3.989 1.885 1.00 90.94 85 LYS A N 1
ATOM 663 C CA . LYS A 1 85 ? 2.598 -3.325 3.021 1.00 90.94 85 LYS A CA 1
ATOM 664 C C . LYS A 1 85 ? 3.343 -4.341 3.906 1.00 90.94 85 LYS A C 1
ATOM 666 O O . LYS A 1 85 ? 3.078 -5.550 3.907 1.00 90.94 85 LYS A O 1
ATOM 671 N N . SER A 1 86 ? 4.300 -3.863 4.689 1.00 88.06 86 SER A N 1
ATOM 672 C CA . SER A 1 86 ? 5.062 -4.664 5.661 1.00 88.06 86 SER A CA 1
ATOM 673 C C . SER A 1 86 ? 4.246 -4.983 6.900 1.00 88.06 86 SER A C 1
ATOM 675 O O . SER A 1 86 ? 4.376 -6.092 7.426 1.00 88.06 86 SER A O 1
ATOM 677 N N . ALA A 1 87 ? 3.412 -4.039 7.328 1.00 86.75 87 ALA A N 1
ATOM 678 C CA . ALA A 1 87 ? 2.653 -4.101 8.561 1.00 86.75 87 ALA A CA 1
ATOM 679 C C . ALA A 1 87 ? 1.157 -3.867 8.331 1.00 86.75 87 ALA A C 1
ATOM 681 O O . ALA A 1 87 ? 0.750 -3.244 7.352 1.00 86.75 87 ALA A O 1
ATOM 682 N N . GLU A 1 88 ? 0.344 -4.419 9.227 1.00 82.81 88 GLU A N 1
ATOM 683 C CA . GLU A 1 88 ? -1.102 -4.204 9.228 1.00 82.81 88 GLU A CA 1
ATOM 684 C C . GLU A 1 88 ? -1.396 -2.812 9.770 1.00 82.81 88 GLU A C 1
ATOM 686 O O . GLU A 1 88 ? -0.789 -2.375 10.750 1.00 82.81 88 GLU A O 1
ATOM 691 N N . HIS A 1 89 ? -2.321 -2.114 9.122 1.00 85.50 89 HIS A N 1
ATOM 692 C CA . HIS A 1 89 ? -2.892 -0.907 9.689 1.00 85.50 89 HIS A CA 1
ATOM 693 C C . HIS A 1 89 ? -4.070 -1.293 10.578 1.00 85.50 89 HIS A C 1
ATOM 695 O O . HIS A 1 89 ? -4.650 -2.373 10.474 1.00 85.50 89 HIS A O 1
ATOM 701 N N . MET A 1 90 ? -4.418 -0.412 11.505 1.00 80.25 90 MET A N 1
ATOM 702 C CA . MET A 1 90 ? -5.422 -0.731 12.496 1.00 80.25 90 MET A CA 1
ATOM 703 C C . MET A 1 90 ? -6.820 -0.688 11.868 1.00 80.25 90 MET A C 1
ATOM 705 O O . MET A 1 90 ? -7.339 0.381 11.543 1.00 80.25 90 MET A O 1
ATOM 709 N N . ASN A 1 91 ? -7.453 -1.858 11.762 1.00 78.31 91 ASN A N 1
ATOM 710 C CA . ASN A 1 91 ? -8.878 -2.011 11.457 1.00 78.31 91 ASN A CA 1
ATOM 711 C C . ASN A 1 91 ? -9.717 -2.075 12.750 1.00 78.31 91 ASN A C 1
ATOM 713 O O . ASN A 1 91 ? -10.519 -2.984 12.960 1.00 78.31 91 ASN A O 1
ATOM 717 N N . LEU A 1 92 ? -9.463 -1.148 13.677 1.00 79.62 92 LEU A N 1
ATOM 718 C CA . LEU A 1 92 ? -10.204 -1.021 14.931 1.00 79.62 92 LEU A CA 1
ATOM 719 C C . LEU A 1 92 ? -10.848 0.358 14.989 1.00 79.62 92 LEU A C 1
ATOM 721 O O . LEU A 1 92 ? -10.178 1.384 14.863 1.00 79.62 92 LEU A O 1
ATOM 725 N N . TRP A 1 93 ? -12.154 0.366 15.215 1.00 79.19 93 TRP A N 1
ATOM 726 C CA . TRP A 1 93 ? -12.973 1.566 15.233 1.00 79.19 93 TRP A CA 1
ATOM 727 C C . TRP A 1 93 ? -13.224 1.991 16.675 1.00 79.19 93 TRP A C 1
ATOM 729 O O . TRP A 1 93 ? -13.832 1.224 17.426 1.00 79.19 93 TRP A O 1
ATOM 739 N N . PRO A 1 94 ? -12.732 3.164 17.105 1.00 79.69 94 PRO A N 1
ATOM 740 C CA . PRO A 1 94 ? -12.858 3.594 18.489 1.00 79.69 94 PRO A CA 1
ATOM 741 C C . PRO A 1 94 ? -14.315 3.926 18.810 1.00 79.69 94 PRO A C 1
ATOM 743 O O . PRO A 1 94 ? -14.988 4.623 18.056 1.00 79.69 94 PRO A O 1
ATOM 746 N N . THR A 1 95 ? -14.792 3.472 19.968 1.00 82.25 95 THR A N 1
ATOM 747 C CA . THR A 1 95 ? -16.143 3.797 20.468 1.00 82.25 95 THR A CA 1
ATOM 748 C C . THR A 1 95 ? -16.183 5.093 21.287 1.00 82.25 95 THR A C 1
ATOM 750 O O . THR A 1 95 ? -17.244 5.494 21.758 1.00 82.25 95 THR A O 1
ATOM 753 N N . HIS A 1 96 ? -15.024 5.738 21.476 1.00 85.19 96 HIS A N 1
ATOM 754 C CA . HIS A 1 96 ? -14.802 6.891 22.365 1.00 85.19 96 HIS A CA 1
ATOM 755 C C . HIS A 1 96 ? -14.999 6.569 23.860 1.00 85.19 96 HIS A C 1
ATOM 757 O O . HIS A 1 96 ? -15.137 7.466 24.696 1.00 85.19 96 HIS A O 1
ATOM 763 N N . LEU A 1 97 ? -14.988 5.277 24.202 1.00 87.81 97 LEU A N 1
ATOM 764 C CA . LEU A 1 97 ? -15.088 4.764 25.563 1.00 87.81 97 LEU A CA 1
ATOM 765 C C . LEU A 1 97 ? -13.781 4.100 25.988 1.00 87.81 97 LEU A C 1
ATOM 767 O O . LEU A 1 97 ? -13.098 3.462 25.184 1.00 87.81 97 LEU A O 1
ATOM 771 N N . TYR A 1 98 ? -13.471 4.195 27.276 1.00 89.00 98 TYR A N 1
ATOM 772 C CA . TYR A 1 98 ? -12.426 3.404 27.906 1.00 89.00 98 TYR A CA 1
ATOM 773 C C . TYR A 1 98 ? -12.928 2.770 29.200 1.00 89.00 98 TYR A C 1
ATOM 775 O O . TYR A 1 98 ? -13.839 3.265 29.871 1.00 89.00 98 TYR A O 1
ATOM 783 N N . VAL A 1 99 ? -12.325 1.643 29.547 1.00 89.31 99 VAL A N 1
ATOM 784 C CA . VAL A 1 99 ? -12.691 0.835 30.706 1.00 89.31 99 VAL A CA 1
ATOM 785 C C . VAL A 1 99 ? -11.460 0.521 31.535 1.00 89.31 99 VAL A C 1
ATOM 787 O O . VAL A 1 99 ? -10.346 0.466 31.014 1.00 89.31 99 VAL A O 1
ATOM 790 N N . THR A 1 100 ? -11.673 0.312 32.829 1.00 88.62 100 THR A N 1
ATOM 791 C CA . THR A 1 100 ? -10.665 -0.259 33.722 1.00 88.62 100 THR A CA 1
ATOM 792 C C . THR A 1 100 ? -10.977 -1.724 34.005 1.00 88.62 100 THR A C 1
ATOM 794 O O . THR A 1 100 ? -12.133 -2.151 33.890 1.00 88.62 100 THR A O 1
ATOM 797 N N . LYS A 1 101 ? -9.972 -2.501 34.406 1.00 90.12 101 LYS A N 1
ATOM 798 C CA . LYS A 1 101 ? -10.115 -3.909 34.786 1.00 90.12 101 LYS A CA 1
ATOM 799 C C . LYS A 1 101 ? -11.283 -4.120 35.762 1.00 90.12 101 LYS A C 1
ATOM 801 O O . LYS A 1 101 ? -11.428 -3.397 36.744 1.00 90.12 101 LYS A O 1
ATOM 806 N N . GLY A 1 102 ? -12.111 -5.127 35.495 1.00 90.19 102 GLY A N 1
ATOM 807 C CA . GLY A 1 102 ? -13.311 -5.459 36.270 1.00 90.19 102 GLY A CA 1
ATOM 808 C C . GLY A 1 102 ? -14.547 -4.629 35.906 1.00 90.19 102 GLY A C 1
ATOM 809 O O . GLY A 1 102 ? -15.646 -4.916 36.386 1.00 90.19 102 GLY A O 1
ATOM 810 N N . THR A 1 103 ? -14.424 -3.618 35.035 1.00 91.06 103 THR A N 1
ATOM 811 C CA . THR A 1 103 ? -15.589 -2.871 34.546 1.00 91.06 103 THR A CA 1
ATOM 812 C C . THR A 1 103 ? -16.503 -3.806 33.762 1.00 91.06 103 THR A C 1
ATOM 814 O O . THR A 1 103 ? -16.157 -4.266 32.678 1.00 91.06 103 THR A O 1
ATOM 817 N N . LYS A 1 104 ? -17.697 -4.063 34.302 1.00 91.88 104 LYS A N 1
ATOM 818 C CA . LYS A 1 104 ? -18.756 -4.807 33.606 1.00 91.88 104 LYS A CA 1
ATOM 819 C C . LYS A 1 104 ? -19.555 -3.891 32.700 1.00 91.88 104 LYS A C 1
ATOM 821 O O . LYS A 1 104 ? -19.892 -2.816 33.170 1.00 91.88 104 LYS A O 1
ATOM 826 N N . PHE A 1 105 ? -19.913 -4.276 31.488 1.00 90.44 105 PHE A N 1
ATOM 827 C CA . PHE A 1 105 ? -20.865 -3.546 30.645 1.00 90.44 105 PHE A CA 1
ATOM 828 C C . PHE A 1 105 ? -21.563 -4.500 29.683 1.00 90.44 105 PHE A C 1
ATOM 830 O O . PHE A 1 105 ? -21.082 -5.601 29.429 1.00 90.44 105 PHE A O 1
ATOM 837 N N . GLU A 1 106 ? -22.718 -4.095 29.178 1.00 90.44 106 GLU A N 1
ATOM 838 C CA . GLU A 1 106 ? -23.479 -4.876 28.213 1.00 90.44 106 GLU A CA 1
ATOM 839 C C . GLU A 1 106 ? -23.194 -4.379 26.798 1.00 90.44 106 GLU A C 1
ATOM 841 O O . GLU A 1 106 ? -23.031 -3.183 26.569 1.00 90.44 106 GLU A O 1
ATOM 846 N N . VAL A 1 107 ? -23.162 -5.291 25.834 1.00 89.94 107 VAL A N 1
ATOM 847 C CA . VAL A 1 107 ? -23.040 -4.951 24.417 1.00 89.94 107 VAL A CA 1
ATOM 848 C C . VAL A 1 107 ? -23.983 -5.809 23.586 1.00 89.94 107 VAL A C 1
ATOM 850 O O . VAL A 1 107 ? -24.216 -6.978 23.897 1.00 89.94 107 VAL A O 1
ATOM 853 N N . GLU A 1 108 ? -24.546 -5.225 22.535 1.00 87.81 108 GLU A N 1
ATOM 854 C CA . GLU A 1 108 ? -25.443 -5.904 21.606 1.00 87.81 108 GLU A CA 1
ATOM 855 C C . GLU A 1 108 ? -25.162 -5.451 20.175 1.00 87.81 108 GLU A C 1
ATOM 857 O O . GLU A 1 108 ? -25.136 -4.256 19.889 1.00 87.81 108 GLU A O 1
ATOM 862 N N . ALA A 1 109 ? -24.987 -6.401 19.258 1.00 85.75 109 ALA A N 1
ATOM 863 C CA . ALA A 1 109 ? -24.884 -6.101 17.835 1.00 85.75 109 ALA A CA 1
ATOM 864 C C . ALA A 1 109 ? -26.272 -6.140 17.175 1.00 85.75 109 ALA A C 1
ATOM 866 O O . ALA A 1 109 ? -27.034 -7.090 17.371 1.00 85.75 109 ALA A O 1
ATOM 867 N N . LYS A 1 110 ? -26.613 -5.110 16.395 1.00 80.25 110 LYS A N 1
ATOM 868 C CA . LYS A 1 110 ? -27.929 -4.941 15.758 1.00 80.25 110 LYS A CA 1
ATOM 869 C C . LYS A 1 110 ? -27.884 -5.288 14.268 1.00 80.25 110 LYS A C 1
ATOM 871 O O . LYS A 1 110 ? -26.919 -4.973 13.577 1.00 80.25 110 LYS A O 1
ATOM 876 N N . GLY A 1 111 ? -28.980 -5.859 13.761 1.00 75.69 111 GLY A N 1
ATOM 877 C CA . GLY A 1 111 ? -29.116 -6.251 12.352 1.00 75.69 111 GLY A CA 1
ATOM 878 C C . GLY A 1 111 ? -28.278 -7.478 11.978 1.00 75.69 111 GLY A C 1
ATOM 879 O O . GLY A 1 111 ? -27.669 -8.111 12.836 1.00 75.69 111 GLY A O 1
ATOM 880 N N . LYS A 1 112 ? -28.261 -7.845 10.690 1.00 73.62 112 LYS A N 1
ATOM 881 C CA . LYS A 1 112 ? -27.335 -8.871 10.186 1.00 73.62 112 LYS A CA 1
ATOM 882 C C . LYS A 1 112 ? -25.923 -8.294 10.227 1.00 73.62 112 LYS A C 1
ATOM 884 O O . LYS A 1 112 ? -25.653 -7.339 9.512 1.00 73.62 112 LYS A O 1
ATOM 889 N N . THR A 1 113 ? -25.050 -8.849 11.059 1.00 70.00 113 THR A N 1
ATOM 890 C CA . THR A 1 113 ? -23.668 -8.383 11.203 1.00 70.00 113 THR A CA 1
ATOM 891 C C . THR A 1 113 ? -22.765 -9.511 11.699 1.00 70.00 113 THR A C 1
ATOM 893 O O . THR A 1 113 ? -23.230 -10.441 12.352 1.00 70.00 113 THR A O 1
ATOM 896 N N . ASP A 1 114 ? -21.473 -9.413 11.406 1.00 75.75 114 ASP A N 1
ATOM 897 C CA . ASP A 1 114 ? -20.413 -10.189 12.053 1.00 75.75 114 ASP A CA 1
ATOM 898 C C . ASP A 1 114 ? -19.401 -9.179 12.586 1.00 75.75 114 ASP A C 1
ATOM 900 O O . ASP A 1 114 ? -18.922 -8.326 11.840 1.00 75.75 114 ASP A O 1
ATOM 904 N N . GLY A 1 115 ? -19.151 -9.193 13.887 1.00 80.31 115 GLY A N 1
ATOM 905 C CA . GLY A 1 115 ? -18.324 -8.179 14.516 1.00 80.31 115 GLY A CA 1
ATOM 906 C C . GLY A 1 115 ? -17.651 -8.678 15.775 1.00 80.31 115 GLY A C 1
ATOM 907 O O . GLY A 1 115 ? -18.118 -9.594 16.453 1.00 80.31 115 GLY A O 1
ATOM 908 N N . THR A 1 116 ? -16.545 -8.030 16.097 1.00 87.25 116 THR A N 1
ATOM 909 C CA . THR A 1 116 ? -15.774 -8.273 17.307 1.00 87.25 116 THR A CA 1
ATOM 910 C C . THR A 1 116 ? -15.658 -6.963 18.077 1.00 87.25 116 THR A C 1
ATOM 912 O O . THR A 1 116 ? -15.280 -5.940 17.510 1.00 87.25 116 THR A O 1
ATOM 915 N N . LEU A 1 117 ? -15.968 -6.977 19.372 1.00 89.94 117 LEU A N 1
ATOM 916 C CA . LEU A 1 117 ? -15.561 -5.913 20.286 1.00 89.94 117 LEU A CA 1
ATOM 917 C C . LEU A 1 117 ? -14.168 -6.240 20.808 1.00 89.94 117 LEU A C 1
ATOM 919 O O . LEU A 1 117 ? -13.895 -7.379 21.175 1.00 89.94 117 LEU A O 1
ATOM 923 N N . LYS A 1 118 ? -13.291 -5.244 20.859 1.00 89.69 118 LYS A N 1
ATOM 924 C CA . LYS A 1 118 ? -11.923 -5.401 21.342 1.00 89.69 118 LYS A CA 1
ATOM 925 C C . LYS A 1 118 ? -11.625 -4.355 22.400 1.00 89.69 118 LYS A C 1
ATOM 927 O O . LYS A 1 118 ? -11.909 -3.178 22.198 1.00 89.69 118 LYS A O 1
ATOM 932 N N . ILE A 1 119 ? -11.042 -4.772 23.518 1.00 89.38 119 ILE A N 1
ATOM 933 C CA . ILE A 1 119 ? -10.527 -3.847 24.536 1.00 89.38 119 ILE A CA 1
ATOM 934 C C . ILE A 1 119 ? -9.015 -3.830 24.381 1.00 89.38 119 ILE A C 1
ATOM 936 O O . ILE A 1 119 ? -8.379 -4.856 24.623 1.00 89.38 119 ILE A O 1
ATOM 940 N N . PHE A 1 120 ? -8.470 -2.691 23.954 1.00 85.50 120 PHE A N 1
ATOM 941 C CA . PHE A 1 120 ? -7.065 -2.545 23.588 1.00 85.50 120 PHE A CA 1
ATOM 942 C C . PHE A 1 120 ? -6.494 -1.201 24.062 1.00 85.50 120 PHE A C 1
ATOM 944 O O . PHE A 1 120 ? -7.127 -0.157 23.914 1.00 85.50 120 PHE A O 1
ATOM 951 N N . LEU A 1 121 ? -5.294 -1.222 24.639 1.00 84.75 121 LEU A N 1
ATOM 952 C CA . LEU A 1 121 ? -4.491 -0.036 24.944 1.00 84.75 121 LEU A CA 1
ATOM 953 C C . LEU A 1 121 ? -3.057 -0.489 25.201 1.00 84.75 121 LEU A C 1
ATOM 955 O O . LEU A 1 121 ? -2.826 -1.198 26.173 1.00 84.75 121 LEU A O 1
ATOM 959 N N . ASP A 1 122 ? -2.106 -0.095 24.357 1.00 78.62 122 ASP A N 1
ATOM 960 C CA . ASP A 1 122 ? -0.688 -0.489 24.481 1.00 78.62 122 ASP A CA 1
ATOM 961 C C . ASP A 1 122 ? 0.250 0.724 24.657 1.00 78.62 122 ASP A C 1
ATOM 963 O O . ASP A 1 122 ? 1.478 0.604 24.746 1.00 78.62 122 ASP A O 1
ATOM 967 N N . GLY A 1 123 ? -0.322 1.929 24.704 1.00 76.50 123 GLY A N 1
ATOM 968 C CA . GLY A 1 123 ? 0.415 3.159 24.948 1.00 76.50 123 GLY A CA 1
ATOM 969 C C . GLY A 1 123 ? 1.003 3.235 26.360 1.00 76.50 123 GLY A C 1
ATOM 970 O O . GLY A 1 123 ? 0.513 2.603 27.291 1.00 76.50 123 GLY A O 1
ATOM 971 N N . SER A 1 124 ? 2.062 4.022 26.549 1.00 75.31 124 SER A N 1
ATOM 972 C CA . SER A 1 124 ? 2.583 4.346 27.886 1.00 75.31 124 SER A CA 1
ATOM 973 C C . SER A 1 124 ? 2.241 5.787 28.242 1.00 75.31 124 SER A C 1
ATOM 975 O O . SER A 1 124 ? 2.697 6.701 27.561 1.00 75.31 124 SER A O 1
ATOM 977 N N . TYR A 1 125 ? 1.485 5.990 29.319 1.00 78.31 125 TYR A N 1
ATOM 978 C CA . TYR A 1 125 ? 0.966 7.300 29.717 1.00 78.31 125 TYR A CA 1
ATOM 979 C C . TYR A 1 125 ? 1.536 7.680 31.087 1.00 78.31 125 TYR A C 1
ATOM 981 O O . TYR A 1 125 ? 1.486 6.879 32.017 1.00 78.31 125 TYR A O 1
ATOM 989 N N . HIS A 1 126 ? 2.146 8.860 31.214 1.00 70.56 126 HIS A N 1
ATOM 990 C CA . HIS A 1 126 ? 2.901 9.249 32.409 1.00 70.56 126 HIS A CA 1
ATOM 991 C C . HIS A 1 126 ? 2.081 9.158 33.701 1.00 70.56 126 HIS A C 1
ATOM 993 O O . HIS A 1 126 ? 2.527 8.519 34.651 1.00 70.56 126 HIS A O 1
ATOM 999 N N . ASP A 1 127 ? 0.872 9.716 33.686 1.00 69.19 127 ASP A N 1
ATOM 1000 C CA . ASP A 1 127 ? -0.018 9.802 34.849 1.00 69.19 127 ASP A CA 1
ATOM 1001 C C . ASP A 1 127 ? -0.995 8.612 34.954 1.00 69.19 127 ASP A C 1
ATOM 1003 O O . ASP A 1 127 ? -1.931 8.638 35.754 1.00 69.19 127 ASP A O 1
ATOM 1007 N N . PHE A 1 128 ? -0.820 7.565 34.138 1.00 74.69 128 PHE A N 1
ATOM 1008 C CA . PHE A 1 128 ? -1.743 6.431 34.095 1.00 74.69 128 PHE A CA 1
ATOM 1009 C C . PHE A 1 128 ? -1.018 5.092 33.973 1.00 74.69 128 PHE A C 1
ATOM 1011 O O . PHE A 1 128 ? -0.453 4.742 32.936 1.00 74.69 128 PHE A O 1
ATOM 1018 N N . VAL A 1 129 ? -1.074 4.323 35.061 1.00 75.19 129 VAL A N 1
ATOM 1019 C CA . VAL A 1 129 ? -0.560 2.955 35.121 1.00 75.19 129 VAL A CA 1
ATOM 1020 C C . VAL A 1 129 ? -1.636 2.006 34.610 1.00 75.19 129 VAL A C 1
ATOM 1022 O O . VAL A 1 129 ? -2.704 1.895 35.207 1.00 75.19 129 VAL A O 1
ATOM 1025 N N . ILE A 1 130 ? -1.336 1.308 33.516 1.00 78.19 130 ILE A N 1
ATOM 1026 C CA . ILE A 1 130 ? -2.242 0.333 32.908 1.00 78.19 130 ILE A CA 1
ATOM 1027 C C . ILE A 1 130 ? -2.273 -0.931 33.772 1.00 78.19 130 ILE A C 1
ATOM 1029 O O . ILE A 1 130 ? -1.284 -1.663 33.870 1.00 78.19 130 ILE A O 1
ATOM 1033 N N . ASN A 1 131 ? -3.428 -1.227 34.369 1.00 69.12 131 ASN A N 1
ATOM 1034 C CA . ASN A 1 131 ? -3.646 -2.454 35.129 1.00 69.12 131 ASN A CA 1
ATOM 1035 C C . ASN A 1 131 ? -3.917 -3.625 34.180 1.00 69.12 131 ASN A C 1
ATOM 1037 O O . ASN A 1 131 ? -5.067 -4.019 33.979 1.00 69.12 131 ASN A O 1
ATOM 1041 N N . LYS A 1 132 ? -2.827 -4.202 33.648 1.00 76.62 132 LYS A N 1
ATOM 1042 C CA . LYS A 1 132 ? -2.795 -5.282 32.643 1.00 76.62 132 LYS A CA 1
ATOM 1043 C C . LYS A 1 132 ? -3.353 -4.830 31.288 1.00 76.62 132 LYS A C 1
ATOM 1045 O O . LYS A 1 132 ? -4.523 -4.487 31.166 1.00 76.62 132 LYS A O 1
ATOM 1050 N N . HIS A 1 133 ? -2.521 -4.909 30.254 1.00 72.06 133 HIS A N 1
ATOM 1051 C CA . HIS A 1 133 ? -2.960 -4.704 28.877 1.00 72.06 133 HIS A CA 1
ATOM 1052 C C . HIS A 1 133 ? -3.970 -5.791 28.490 1.00 72.06 133 HIS A C 1
ATOM 1054 O O . HIS A 1 133 ? -3.669 -6.985 28.573 1.00 72.06 133 HIS A O 1
ATOM 1060 N N . SER A 1 134 ? -5.173 -5.382 28.092 1.00 75.00 134 SER A N 1
ATOM 1061 C CA . SER A 1 134 ? -6.121 -6.270 27.421 1.00 75.00 134 SER A CA 1
ATOM 1062 C C . SER A 1 134 ? -5.852 -6.250 25.920 1.00 75.00 134 SER A C 1
ATOM 1064 O O . SER A 1 134 ? -5.599 -5.194 25.343 1.00 75.00 134 SER A O 1
ATOM 1066 N N . ASN A 1 135 ? -5.936 -7.417 25.287 1.00 77.81 135 ASN A N 1
ATOM 1067 C CA . ASN A 1 135 ? -5.998 -7.542 23.832 1.00 77.81 135 ASN A CA 1
ATOM 1068 C C . ASN A 1 135 ? -7.110 -8.519 23.407 1.00 77.81 135 ASN A C 1
ATOM 1070 O O . ASN A 1 135 ? -7.063 -9.076 22.308 1.00 77.81 135 ASN A O 1
ATOM 1074 N N . ASP A 1 136 ? -8.073 -8.746 24.304 1.00 80.50 136 ASP A N 1
ATOM 1075 C CA . ASP A 1 136 ? -9.083 -9.787 24.169 1.00 80.50 136 ASP A CA 1
ATOM 1076 C C . ASP A 1 136 ? -10.151 -9.384 23.144 1.00 80.50 136 ASP A C 1
ATOM 1078 O O . ASP A 1 136 ? -10.643 -8.248 23.127 1.00 80.50 136 ASP A O 1
ATOM 1082 N N . ASP A 1 137 ? -10.500 -10.348 22.293 1.00 88.31 137 ASP A N 1
ATOM 1083 C CA . ASP A 1 137 ? -11.531 -10.240 21.267 1.00 88.31 137 ASP A CA 1
ATOM 1084 C C . ASP A 1 137 ? -12.837 -10.867 21.792 1.00 88.31 137 ASP A C 1
ATOM 1086 O O . ASP A 1 137 ? -12.885 -12.044 22.156 1.00 88.31 137 ASP A O 1
ATOM 1090 N N . PHE A 1 138 ? -13.921 -10.093 21.788 1.00 90.69 138 PHE A N 1
ATOM 1091 C CA . PHE A 1 138 ? -15.262 -10.523 22.178 1.00 90.69 138 PHE A CA 1
ATOM 1092 C C . PHE A 1 138 ? -16.153 -10.605 20.940 1.00 90.69 138 PHE A C 1
ATOM 1094 O O . PHE A 1 138 ? -16.571 -9.585 20.387 1.00 90.69 138 PHE A O 1
ATOM 1101 N N . LYS A 1 139 ? -16.458 -11.827 20.494 1.00 90.88 139 LYS A N 1
ATOM 1102 C CA . LYS A 1 139 ? -17.357 -12.045 19.355 1.00 90.88 139 LYS A CA 1
ATOM 1103 C C . LYS A 1 139 ? -18.770 -11.557 19.673 1.00 90.88 139 LYS A C 1
ATOM 1105 O O . LYS A 1 139 ? -19.352 -11.932 20.690 1.00 90.88 139 LYS A O 1
ATOM 1110 N N . LEU A 1 140 ? -19.325 -10.745 18.779 1.00 87.25 140 LEU A N 1
ATOM 1111 C CA . LEU A 1 140 ? -20.676 -10.214 18.886 1.00 87.25 140 LEU A CA 1
ATOM 1112 C C . LEU A 1 140 ? -21.621 -11.052 18.023 1.00 87.25 140 LEU A C 1
ATOM 1114 O O . LEU A 1 140 ? -21.404 -11.216 16.826 1.00 87.25 140 LEU A O 1
ATOM 1118 N N . THR A 1 141 ? -22.688 -11.579 18.623 1.00 85.25 141 THR A N 1
ATOM 1119 C CA . THR A 1 141 ? -23.738 -12.298 17.889 1.00 85.25 141 THR A CA 1
ATOM 1120 C C . THR A 1 141 ? -24.931 -11.364 17.656 1.00 85.25 141 THR A C 1
ATOM 1122 O O . THR A 1 141 ? -25.406 -10.764 18.624 1.00 85.25 141 THR A O 1
ATOM 1125 N N . PRO A 1 142 ? -25.448 -11.246 16.418 1.00 84.81 142 PRO A N 1
ATOM 1126 C CA . PRO A 1 142 ? -26.638 -10.453 16.111 1.00 84.81 142 PRO A CA 1
ATOM 1127 C C . PRO A 1 142 ? -27.810 -10.688 17.065 1.00 84.81 142 PRO A C 1
ATOM 1129 O O . PRO A 1 142 ? -28.203 -11.828 17.304 1.00 84.81 142 PRO A O 1
ATOM 1132 N N . GLY A 1 143 ? -28.374 -9.604 17.603 1.00 83.44 143 GLY A N 1
ATOM 1133 C CA . GLY A 1 143 ? -29.546 -9.625 18.487 1.00 83.44 143 GLY A CA 1
ATOM 1134 C C . GLY A 1 143 ? -29.306 -10.239 19.869 1.00 83.44 143 GLY A C 1
ATOM 1135 O O . GLY A 1 143 ? -30.232 -10.300 20.676 1.00 83.44 143 GLY A O 1
ATOM 1136 N N . LYS A 1 144 ? -28.082 -10.690 20.170 1.00 87.94 144 LYS A N 1
ATOM 1137 C CA . LYS A 1 144 ? -27.720 -11.212 21.485 1.00 87.94 144 LYS A CA 1
ATOM 1138 C C . LYS A 1 144 ? -27.018 -10.129 22.284 1.00 87.94 144 LYS A C 1
ATOM 1140 O O . LYS A 1 144 ? -25.960 -9.635 21.894 1.00 87.94 144 LYS A O 1
ATOM 1145 N N . ARG A 1 145 ? -27.572 -9.829 23.454 1.00 89.00 145 ARG A N 1
ATOM 1146 C CA . ARG A 1 145 ? -26.885 -9.022 24.453 1.00 89.00 145 ARG A CA 1
ATOM 1147 C C . ARG A 1 145 ? -25.916 -9.888 25.251 1.00 89.00 145 ARG A C 1
ATOM 1149 O O . ARG A 1 145 ? -26.296 -10.952 25.739 1.00 89.00 145 ARG A O 1
ATOM 1156 N N . ILE A 1 146 ? -24.676 -9.435 25.381 1.00 91.06 146 ILE A N 1
ATOM 1157 C CA . ILE A 1 146 ? -23.648 -10.095 26.191 1.00 91.06 146 ILE A CA 1
ATOM 1158 C C . ILE A 1 146 ? -23.137 -9.135 27.263 1.00 91.06 146 ILE A C 1
ATOM 1160 O O . ILE A 1 146 ? -23.028 -7.934 27.027 1.00 91.06 146 ILE A O 1
ATOM 1164 N N . VAL A 1 147 ? -22.825 -9.674 28.440 1.00 92.00 147 VAL A N 1
ATOM 1165 C CA . VAL A 1 147 ? -22.149 -8.940 29.514 1.00 92.00 147 VAL A CA 1
ATOM 1166 C C . VAL A 1 147 ? -20.654 -9.197 29.381 1.00 92.00 147 VAL A C 1
ATOM 1168 O O . VAL A 1 147 ? -20.220 -10.348 29.394 1.00 92.00 147 VAL A O 1
ATOM 1171 N N . ILE A 1 148 ? -19.874 -8.131 29.261 1.00 91.62 148 ILE A N 1
ATOM 1172 C CA . ILE A 1 148 ? -18.414 -8.163 29.226 1.00 91.62 148 ILE A CA 1
ATOM 1173 C C . ILE A 1 148 ? -17.902 -7.642 30.559 1.00 91.62 148 ILE A C 1
ATOM 1175 O O . ILE A 1 148 ? -18.315 -6.576 31.002 1.00 91.62 148 ILE A O 1
ATOM 1179 N N . GLU A 1 149 ? -16.991 -8.377 31.187 1.00 92.25 149 GLU A N 1
ATOM 1180 C CA . GLU A 1 149 ? -16.164 -7.882 32.285 1.00 92.25 149 GLU A CA 1
ATOM 1181 C C . GLU A 1 149 ? -14.769 -7.585 31.733 1.00 92.25 149 GLU A C 1
ATOM 1183 O O . GLU A 1 149 ? -14.104 -8.484 31.223 1.00 92.25 149 GLU A O 1
ATOM 1188 N N . ALA A 1 150 ? -14.341 -6.322 31.790 1.00 91.19 150 ALA A N 1
ATOM 1189 C CA . ALA A 1 150 ? -13.065 -5.897 31.228 1.00 91.19 150 ALA A CA 1
ATOM 1190 C C . ALA A 1 150 ? -11.891 -6.648 31.899 1.00 91.19 150 ALA A C 1
ATOM 1192 O O . ALA A 1 150 ? -11.690 -6.516 33.110 1.00 91.19 150 ALA A O 1
ATOM 1193 N N . PRO A 1 151 ? -11.081 -7.414 31.150 1.00 89.88 151 PRO A N 1
ATOM 1194 C CA . PRO A 1 151 ? -10.012 -8.246 31.712 1.00 89.88 151 PRO A CA 1
ATOM 1195 C C . PRO A 1 151 ? -8.757 -7.439 32.092 1.00 89.88 151 PRO A C 1
ATOM 1197 O O . PRO A 1 151 ? -7.880 -7.941 32.806 1.00 89.88 151 PRO A O 1
ATOM 1200 N N . GLY A 1 152 ? -8.688 -6.193 31.623 1.00 89.06 152 GLY A N 1
ATOM 1201 C CA . GLY A 1 152 ? -7.626 -5.216 31.822 1.00 89.06 152 GLY A CA 1
ATOM 1202 C C . GLY A 1 152 ? -8.122 -3.813 31.466 1.00 89.06 152 GLY A C 1
ATOM 1203 O O . GLY A 1 152 ? -9.270 -3.649 31.038 1.00 89.06 152 GLY A O 1
ATOM 1204 N N . ASP A 1 153 ? -7.263 -2.814 31.636 1.00 87.94 153 ASP A N 1
ATOM 1205 C CA . ASP A 1 153 ? -7.568 -1.442 31.223 1.00 87.94 153 ASP A CA 1
ATOM 1206 C C . ASP A 1 153 ? -7.452 -1.314 29.695 1.00 87.94 153 ASP A C 1
ATOM 1208 O O . ASP A 1 153 ? -6.548 -1.885 29.078 1.00 87.94 153 ASP A O 1
ATOM 1212 N N . GLY A 1 154 ? -8.345 -0.546 29.067 1.00 88.38 154 GLY A N 1
ATOM 1213 C CA . GLY A 1 154 ? -8.182 -0.226 27.653 1.00 88.38 154 GLY A CA 1
ATOM 1214 C C . GLY A 1 154 ? -9.290 0.595 27.010 1.00 88.38 154 GLY A C 1
ATOM 1215 O O . GLY A 1 154 ? -10.347 0.830 27.597 1.00 88.38 154 GLY A O 1
ATOM 1216 N N . VAL A 1 155 ? -9.030 1.035 25.779 1.00 88.50 155 VAL A N 1
ATOM 1217 C CA . VAL A 1 155 ? -10.029 1.670 24.916 1.00 88.50 155 VAL A CA 1
ATOM 1218 C C . VAL A 1 155 ? -10.903 0.583 24.306 1.00 88.50 155 VAL A C 1
ATOM 1220 O O . VAL A 1 155 ? -10.420 -0.478 23.904 1.00 88.50 155 VAL A O 1
ATOM 1223 N N . VAL A 1 156 ? -12.206 0.842 24.258 1.00 89.19 156 VAL A N 1
ATOM 1224 C CA . VAL A 1 156 ? -13.174 -0.060 23.642 1.00 89.19 156 VAL A CA 1
ATOM 1225 C C . VAL A 1 156 ? -13.245 0.257 22.151 1.00 89.19 156 VAL A C 1
ATOM 1227 O O . VAL A 1 156 ? -13.644 1.352 21.746 1.00 89.19 156 VAL A O 1
ATOM 1230 N N . TYR A 1 157 ? -12.875 -0.717 21.334 1.00 87.25 157 TYR A N 1
ATOM 1231 C CA . TYR A 1 157 ? -12.968 -0.681 19.883 1.00 87.25 157 TYR A CA 1
ATOM 1232 C C . TYR A 1 157 ? -13.985 -1.699 19.383 1.00 87.25 157 TYR A C 1
ATOM 1234 O O . TYR A 1 157 ? -14.280 -2.694 20.047 1.00 87.25 157 TYR A O 1
ATOM 1242 N N . VAL A 1 158 ? -14.461 -1.494 18.162 1.00 85.00 158 VAL A N 1
ATOM 1243 C CA . VAL A 1 158 ? -15.173 -2.518 17.401 1.00 85.00 158 VAL A CA 1
ATOM 1244 C C . VAL A 1 158 ? -14.465 -2.780 16.078 1.00 85.00 158 VAL A C 1
ATOM 1246 O O . VAL A 1 158 ? -13.864 -1.887 15.484 1.00 85.00 158 VAL A O 1
ATOM 1249 N N . ARG A 1 159 ? -14.538 -4.020 15.611 1.00 82.44 159 ARG A N 1
ATOM 1250 C CA . ARG A 1 159 ? -14.091 -4.454 14.290 1.00 82.44 159 ARG A CA 1
ATOM 1251 C C . ARG A 1 159 ? -15.266 -5.121 13.602 1.00 82.44 159 ARG A C 1
ATOM 1253 O O . ARG A 1 159 ? -15.895 -6.007 14.180 1.00 82.44 159 ARG A O 1
ATOM 1260 N N . ASN A 1 160 ? -15.577 -4.679 12.393 1.00 78.12 160 ASN A N 1
ATOM 1261 C CA . ASN A 1 160 ? -16.545 -5.363 11.551 1.00 78.12 160 ASN A CA 1
ATOM 1262 C C . ASN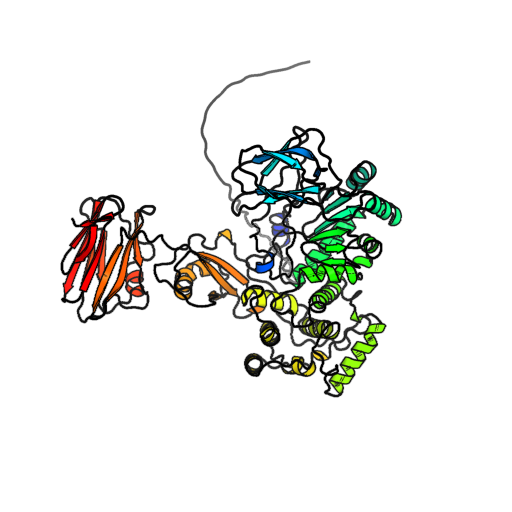 A 1 160 ? -15.814 -6.448 10.770 1.00 78.12 160 ASN A C 1
ATOM 1264 O O . ASN A 1 160 ? -14.877 -6.181 10.019 1.00 78.12 160 ASN A O 1
ATOM 1268 N N . ASP A 1 161 ? -16.271 -7.667 10.977 1.00 74.94 161 ASP A N 1
ATOM 1269 C CA . ASP A 1 161 ? -15.707 -8.868 10.389 1.00 74.94 161 ASP A CA 1
ATOM 1270 C C . ASP A 1 161 ? -16.502 -9.279 9.129 1.00 74.94 161 ASP A C 1
ATOM 1272 O O . ASP A 1 161 ? -16.074 -10.157 8.371 1.00 74.94 161 ASP A O 1
ATOM 1276 N N . SER A 1 162 ? -17.650 -8.627 8.883 1.00 70.50 162 SER A N 1
ATOM 1277 C CA . SER A 1 162 ? -18.544 -8.894 7.760 1.00 70.50 162 SER A CA 1
ATOM 1278 C C . SER A 1 162 ? -18.012 -8.357 6.431 1.00 70.50 162 SER A C 1
ATOM 1280 O O . SER A 1 162 ? -17.459 -7.263 6.336 1.00 70.50 162 SER A O 1
ATOM 1282 N N . LYS A 1 163 ? -18.273 -9.121 5.364 1.00 65.06 163 LYS A N 1
ATOM 1283 C CA . LYS A 1 163 ? -18.009 -8.731 3.970 1.00 65.06 163 LYS A CA 1
ATOM 1284 C C . LYS A 1 163 ? -19.240 -8.218 3.226 1.00 65.06 163 LYS A C 1
ATOM 1286 O O . LYS A 1 163 ? -19.165 -7.992 2.025 1.00 65.06 163 LYS A O 1
ATOM 1291 N N . GLU A 1 164 ? -20.374 -8.097 3.902 1.00 64.56 164 GLU A N 1
ATOM 1292 C CA . GLU A 1 164 ? -21.662 -7.837 3.247 1.00 64.56 164 GLU A CA 1
ATOM 1293 C C . GLU A 1 164 ? -22.484 -6.775 3.966 1.00 64.56 164 GLU A C 1
ATOM 1295 O O . GLU A 1 164 ? -23.257 -6.062 3.328 1.00 64.56 164 GLU A O 1
ATOM 1300 N N . PHE A 1 165 ? -22.311 -6.650 5.282 1.00 70.38 165 PHE A N 1
ATOM 1301 C CA . PHE A 1 165 ? -23.164 -5.811 6.107 1.00 70.38 165 PHE A CA 1
ATOM 1302 C C . PHE A 1 165 ? -22.339 -4.869 6.989 1.00 70.38 165 PHE A C 1
ATOM 1304 O O . PHE A 1 165 ? -21.238 -5.220 7.421 1.00 70.38 165 PHE A O 1
ATOM 1311 N N . PRO A 1 166 ? -22.859 -3.665 7.280 1.00 69.62 166 PRO A N 1
ATOM 1312 C CA . PRO A 1 166 ? -22.290 -2.824 8.319 1.00 69.62 166 PRO A CA 1
ATOM 1313 C C . PRO A 1 166 ? -22.427 -3.462 9.697 1.00 69.62 166 PRO A C 1
ATOM 1315 O O . PRO A 1 166 ? -23.426 -4.119 9.995 1.00 69.62 166 PRO A O 1
ATOM 1318 N N . LEU A 1 167 ? -21.472 -3.152 10.566 1.00 73.88 167 LEU A N 1
ATOM 1319 C CA . LEU A 1 167 ? -21.585 -3.413 11.991 1.00 73.88 167 LEU A CA 1
ATOM 1320 C C . LEU A 1 167 ? -22.348 -2.271 12.665 1.00 73.88 167 LEU A C 1
ATOM 1322 O O . LEU A 1 167 ? -22.025 -1.114 12.462 1.00 73.88 167 LEU A O 1
ATOM 1326 N N . ASN A 1 168 ? -23.350 -2.585 13.483 1.00 76.06 168 ASN A N 1
ATOM 1327 C CA . ASN A 1 168 ? -23.983 -1.628 14.390 1.00 76.06 168 ASN A CA 1
ATOM 1328 C C . ASN A 1 168 ? -23.958 -2.227 15.791 1.00 76.06 168 ASN A C 1
ATOM 1330 O O . ASN A 1 168 ? -24.404 -3.360 15.978 1.00 76.06 168 ASN A O 1
ATOM 1334 N N . VAL A 1 169 ? -23.433 -1.489 16.764 1.00 79.25 169 VAL A N 1
ATOM 1335 C CA . VAL A 1 169 ? -23.252 -1.972 18.133 1.00 79.25 169 VAL A CA 1
ATOM 1336 C C . VAL A 1 169 ? -23.892 -0.987 19.091 1.00 79.25 169 VAL A C 1
ATOM 1338 O O . VAL A 1 169 ? -23.672 0.207 18.987 1.00 79.25 169 VAL A O 1
ATOM 1341 N N . ASP A 1 170 ? -24.653 -1.486 20.048 1.00 83.00 170 ASP A N 1
ATOM 1342 C CA . ASP A 1 170 ? -25.095 -0.702 21.189 1.00 83.00 170 ASP A CA 1
ATOM 1343 C C . ASP A 1 170 ? -24.304 -1.159 22.419 1.00 83.00 170 ASP A C 1
ATOM 1345 O O . ASP A 1 170 ? -24.186 -2.360 22.673 1.00 83.00 170 ASP A O 1
ATOM 1349 N N . ILE A 1 171 ? -23.766 -0.212 23.189 1.00 84.12 171 ILE A N 1
ATOM 1350 C CA . ILE A 1 171 ? -23.043 -0.481 24.437 1.00 84.12 171 ILE A CA 1
ATOM 1351 C C . ILE A 1 171 ? -23.864 0.096 25.586 1.00 84.12 171 ILE A C 1
ATOM 1353 O O . ILE A 1 171 ? -24.062 1.301 25.677 1.00 84.12 171 ILE A O 1
ATOM 1357 N N . TYR A 1 172 ? -24.338 -0.756 26.488 1.00 80.62 172 TYR A N 1
ATOM 1358 C CA . TYR A 1 172 ? -25.218 -0.364 27.581 1.00 80.62 172 TYR A CA 1
ATOM 1359 C C . TYR A 1 172 ? -24.481 -0.419 28.916 1.00 80.62 172 TYR A C 1
ATOM 1361 O O . TYR A 1 172 ? -23.983 -1.469 29.319 1.00 80.62 172 TYR A O 1
ATOM 1369 N N . LYS A 1 173 ? -24.448 0.721 29.615 1.00 72.75 173 LYS A N 1
ATOM 1370 C CA . LYS A 1 173 ? -24.251 0.863 31.069 1.00 72.75 173 LYS A CA 1
ATOM 1371 C C . LYS A 1 173 ? -24.311 2.343 31.461 1.00 72.75 173 LYS A C 1
ATOM 1373 O O . LYS A 1 173 ? -23.917 3.199 30.675 1.00 72.75 173 LYS A O 1
ATOM 1378 N N . GLN A 1 174 ? -24.760 2.657 32.678 1.00 58.53 174 GLN A N 1
ATOM 1379 C CA . GLN A 1 174 ? -24.608 3.996 33.262 1.00 58.53 174 GLN A CA 1
ATOM 1380 C C . GLN A 1 174 ? -23.156 4.205 33.737 1.00 58.53 174 GLN A C 1
ATOM 1382 O O . GLN A 1 174 ? -22.637 3.389 34.497 1.00 58.53 174 GLN A O 1
ATOM 1387 N N . ASN A 1 175 ? -22.524 5.308 33.316 1.00 66.19 175 ASN A N 1
ATOM 1388 C CA . ASN A 1 175 ? -21.195 5.772 33.758 1.00 66.19 175 ASN A CA 1
ATOM 1389 C C . ASN A 1 175 ? -19.972 4.999 33.219 1.00 66.19 175 ASN A C 1
ATOM 1391 O O . ASN A 1 175 ? -19.008 4.783 33.952 1.00 66.19 175 ASN A O 1
ATOM 1395 N N . LEU A 1 176 ? -19.974 4.594 31.944 1.00 80.25 176 LEU A N 1
ATOM 1396 C CA . LEU A 1 176 ? -18.710 4.253 31.274 1.00 80.25 176 LEU A CA 1
ATOM 1397 C C . LEU A 1 176 ? -17.852 5.507 31.103 1.00 80.25 176 LEU A C 1
ATOM 1399 O O . LEU A 1 176 ? -18.380 6.597 30.871 1.00 80.25 176 LEU A O 1
ATOM 1403 N N . ASN A 1 177 ? -16.534 5.352 31.208 1.00 85.69 177 ASN A N 1
ATOM 1404 C CA . ASN A 1 177 ? -15.642 6.486 31.049 1.00 85.69 177 ASN A CA 1
ATOM 1405 C C . ASN A 1 177 ? -15.491 6.823 29.561 1.00 85.69 177 ASN A C 1
ATOM 1407 O O . ASN A 1 177 ? -15.212 5.952 28.736 1.00 85.69 177 ASN A O 1
ATOM 1411 N N . SER A 1 178 ? -15.648 8.097 29.219 1.00 88.38 178 SER A N 1
ATOM 1412 C CA . SER A 1 178 ? -15.318 8.630 27.897 1.00 88.38 178 SER A CA 1
ATOM 1413 C C . SER A 1 178 ? -13.985 9.364 27.935 1.00 88.38 178 SER A C 1
ATOM 1415 O O . SER A 1 178 ? -13.587 9.878 28.980 1.00 88.38 178 SER A O 1
ATOM 1417 N N . TYR A 1 179 ? -13.336 9.478 26.784 1.00 90.62 179 TYR A N 1
ATOM 1418 C CA . TYR A 1 179 ? -12.137 10.294 26.609 1.00 90.62 179 TYR A CA 1
ATOM 1419 C C . TYR A 1 179 ? -12.340 11.308 25.469 1.00 90.62 179 TYR A C 1
ATOM 1421 O O . TYR A 1 179 ? -13.178 11.056 24.600 1.00 90.62 179 TYR A O 1
ATOM 1429 N N . PRO A 1 180 ? -11.631 12.455 25.463 1.00 94.19 180 PRO A N 1
ATOM 1430 C CA . PRO A 1 180 ? -11.781 13.454 24.408 1.00 94.19 180 PRO A CA 1
ATOM 1431 C C . PRO A 1 180 ? -11.350 12.912 23.046 1.00 94.19 180 PRO A C 1
ATOM 1433 O O . PRO A 1 180 ? -10.289 12.284 22.934 1.00 94.19 180 PRO A O 1
ATOM 1436 N N . VAL A 1 181 ? -12.126 13.214 22.000 1.00 92.69 181 VAL A N 1
ATOM 1437 C CA . VAL A 1 181 ? -11.790 12.839 20.617 1.00 92.69 181 VAL A CA 1
ATOM 1438 C C . VAL A 1 181 ? -12.006 14.006 19.656 1.00 92.69 181 VAL A C 1
ATOM 1440 O O . VAL A 1 181 ? -13.125 14.476 19.455 1.00 92.69 181 VAL A O 1
ATOM 1443 N N . PHE A 1 182 ? -10.932 14.429 18.995 1.00 95.00 182 PHE A N 1
ATOM 1444 C CA . PHE A 1 182 ? -10.990 15.334 17.856 1.00 95.00 182 PHE A CA 1
ATOM 1445 C C . PHE A 1 182 ? -11.191 14.516 16.580 1.00 95.00 182 PHE A C 1
ATOM 1447 O O . PHE A 1 182 ? -10.300 13.760 16.187 1.00 95.00 182 PHE A O 1
ATOM 1454 N N . THR A 1 183 ? -12.342 14.667 15.926 1.00 91.38 183 THR A N 1
ATOM 1455 C CA . THR A 1 183 ? -12.615 14.046 14.623 1.00 91.38 183 THR A CA 1
ATOM 1456 C C . THR A 1 183 ? -12.587 15.109 13.536 1.00 91.38 183 THR A C 1
ATOM 1458 O O . THR A 1 183 ? -13.323 16.095 13.612 1.00 91.38 183 THR A O 1
ATOM 1461 N N . ASP A 1 184 ? -11.744 14.902 12.524 1.00 88.94 184 ASP A N 1
ATOM 1462 C CA . ASP A 1 184 ? -11.578 15.837 11.411 1.00 88.94 184 ASP A CA 1
ATOM 1463 C C . ASP A 1 184 ? -12.921 16.175 10.739 1.00 88.94 184 ASP A C 1
ATOM 1465 O O . ASP A 1 184 ? -13.729 15.291 10.441 1.00 88.94 184 ASP A O 1
ATOM 1469 N N . GLY A 1 185 ? -13.188 17.471 10.560 1.00 89.62 185 GLY A N 1
ATOM 1470 C CA . GLY A 1 185 ? -14.447 17.977 10.003 1.00 89.62 185 GLY A CA 1
ATOM 1471 C C . GLY A 1 185 ? -15.673 17.894 10.926 1.00 89.62 185 GLY A C 1
ATOM 1472 O O . GLY A 1 185 ? -16.740 18.356 10.527 1.00 89.62 185 GLY A O 1
ATOM 1473 N N . GLN A 1 186 ? -15.550 17.344 12.141 1.00 90.06 186 GLN A N 1
ATOM 1474 C CA . GLN A 1 186 ? -16.673 17.185 13.078 1.00 90.06 186 GLN A CA 1
ATOM 1475 C C . GLN A 1 186 ? -16.467 17.908 14.410 1.00 90.06 186 GLN A C 1
ATOM 1477 O O . GLN A 1 186 ? -17.384 18.576 14.877 1.00 90.06 186 GLN A O 1
ATOM 1482 N N . THR A 1 187 ? -15.285 17.785 15.017 1.00 93.56 187 THR A N 1
ATOM 1483 C CA . THR A 1 187 ? -14.960 18.440 16.291 1.00 93.56 187 THR A CA 1
ATOM 1484 C C . THR A 1 187 ? -14.197 19.730 16.016 1.00 93.56 187 THR A C 1
ATOM 1486 O O . THR A 1 187 ? -13.215 19.728 15.275 1.00 93.56 187 THR A O 1
ATOM 1489 N N . THR A 1 188 ? -14.596 20.844 16.626 1.00 97.12 188 THR A N 1
ATOM 1490 C CA . THR A 1 188 ? -13.810 22.085 16.557 1.00 97.12 188 THR A CA 1
ATOM 1491 C C . THR A 1 188 ? -12.687 22.097 17.601 1.00 97.12 188 THR A C 1
ATOM 1493 O O . THR A 1 188 ? -12.819 21.513 18.675 1.00 97.12 188 THR A O 1
ATOM 1496 N N . ASP A 1 189 ? -11.591 22.829 17.349 1.00 98.00 189 ASP A N 1
ATOM 1497 C CA . ASP A 1 189 ? -10.502 22.989 18.333 1.00 98.00 189 ASP A CA 1
ATOM 1498 C C . ASP A 1 189 ? -11.002 23.510 19.688 1.00 98.00 189 ASP A C 1
ATOM 1500 O O . ASP A 1 189 ? -10.517 23.087 20.733 1.00 98.00 189 ASP A O 1
ATOM 1504 N N . LYS A 1 190 ? -11.994 24.411 19.679 1.00 97.94 190 LYS A N 1
ATOM 1505 C CA . LYS A 1 190 ? -12.574 24.987 20.899 1.00 97.94 190 LYS A CA 1
ATOM 1506 C C . LYS A 1 190 ? -13.338 23.944 21.715 1.00 97.94 190 LYS A C 1
ATOM 1508 O O . LYS A 1 190 ? -13.230 23.937 22.939 1.00 97.94 190 LYS A O 1
ATOM 1513 N N . GLU A 1 191 ? -14.120 23.094 21.053 1.00 97.50 191 GLU A N 1
ATOM 1514 C CA . GLU A 1 191 ? -14.833 21.993 21.711 1.00 97.50 191 GLU A CA 1
ATOM 1515 C C . GLU A 1 191 ? -13.843 20.984 22.282 1.00 97.50 191 GLU A C 1
ATOM 1517 O O . GLU A 1 191 ? -13.922 20.660 23.464 1.00 97.50 191 GLU A O 1
ATOM 1522 N N . PHE A 1 192 ? -12.854 20.572 21.486 1.00 97.50 192 PHE A N 1
ATOM 1523 C CA . PHE A 1 192 ? -11.847 19.617 21.932 1.00 97.50 192 PHE A CA 1
ATOM 1524 C C . PHE A 1 192 ? -11.000 20.160 23.088 1.00 97.50 192 PHE A C 1
ATOM 1526 O O . PHE A 1 192 ? -10.779 19.453 24.065 1.00 97.50 192 PHE A O 1
ATOM 1533 N N . LEU A 1 193 ? -10.594 21.434 23.049 1.00 98.12 193 LEU A N 1
ATOM 1534 C CA . LEU A 1 193 ? -9.906 22.079 24.169 1.00 98.12 193 LEU A CA 1
ATOM 1535 C C . LEU A 1 193 ? -10.755 22.053 25.445 1.00 98.12 193 LEU A C 1
ATOM 1537 O O . LEU A 1 193 ? -10.244 21.723 26.514 1.00 98.12 193 LEU A O 1
ATOM 1541 N N . LYS A 1 194 ? -12.052 22.367 25.341 1.00 97.62 194 LYS A N 1
ATOM 1542 C CA . LYS A 1 194 ? -12.973 22.314 26.483 1.00 97.62 194 LYS A CA 1
ATOM 1543 C C . LYS A 1 194 ? -13.074 20.896 27.052 1.00 97.62 194 LYS A C 1
ATOM 1545 O O . LYS A 1 194 ? -13.085 20.731 28.272 1.00 97.62 194 LYS A O 1
ATOM 1550 N N . GLU A 1 195 ? -13.132 19.876 26.199 1.00 96.00 195 GLU A N 1
ATOM 1551 C CA . GLU A 1 195 ? -13.112 18.475 26.632 1.00 96.00 195 GLU A CA 1
ATOM 1552 C C . GLU A 1 195 ? -11.790 18.111 27.318 1.00 96.00 195 GLU A C 1
ATOM 1554 O O . GLU A 1 195 ? -11.812 17.537 28.405 1.00 96.00 195 GLU A O 1
ATOM 1559 N N . LEU A 1 196 ? -10.643 18.497 26.747 1.00 96.44 196 LEU A N 1
ATOM 1560 C CA . LEU A 1 196 ? -9.323 18.273 27.347 1.00 96.44 196 LEU A CA 1
ATOM 1561 C C . LEU A 1 196 ? -9.200 18.923 28.735 1.00 96.44 196 LEU A C 1
ATOM 1563 O O . LEU A 1 196 ? -8.662 18.308 29.649 1.00 96.44 196 LEU A O 1
ATOM 1567 N N . GLN A 1 197 ? -9.718 20.142 28.910 1.00 96.12 197 GLN A N 1
ATOM 1568 C CA . GLN A 1 197 ? -9.659 20.884 30.177 1.00 96.12 197 GLN A CA 1
ATOM 1569 C C . GLN A 1 197 ? -10.576 20.318 31.271 1.00 96.12 197 GLN A C 1
ATOM 1571 O O . GLN A 1 197 ? -10.356 20.581 32.451 1.00 96.12 197 GLN A O 1
ATOM 1576 N N . THR A 1 198 ? -11.627 19.584 30.896 1.00 94.62 198 THR A N 1
ATOM 1577 C CA . THR A 1 198 ? -12.659 19.107 31.836 1.00 94.62 198 THR A CA 1
ATOM 1578 C C . THR A 1 198 ? -12.627 17.600 32.069 1.00 94.62 198 THR A C 1
ATOM 1580 O O . THR A 1 198 ? -13.202 17.118 33.048 1.00 94.62 198 THR A O 1
ATOM 1583 N N . THR A 1 199 ? -11.968 16.843 31.191 1.00 91.56 199 THR A N 1
ATOM 1584 C CA . THR A 1 199 ? -11.909 15.387 31.288 1.00 91.56 199 THR A CA 1
ATOM 1585 C C . THR A 1 199 ? -11.052 14.912 32.462 1.00 91.56 199 THR A C 1
ATOM 1587 O O . THR A 1 199 ? -10.088 15.555 32.870 1.00 91.56 199 THR A O 1
ATOM 1590 N N . LYS A 1 200 ? -11.375 13.719 32.967 1.00 88.31 200 LYS A N 1
ATOM 1591 C CA . LYS A 1 200 ? -10.509 12.940 33.868 1.00 88.31 200 LYS A CA 1
ATOM 1592 C C . LYS A 1 200 ? -9.766 11.818 33.137 1.00 88.31 200 LYS A C 1
ATOM 1594 O O . LYS A 1 200 ? -9.008 11.082 33.762 1.00 88.31 200 LYS A O 1
ATOM 1599 N N . ALA A 1 201 ? -10.011 11.654 31.836 1.00 89.25 201 ALA A N 1
ATOM 1600 C CA . ALA A 1 201 ? -9.354 10.633 31.038 1.00 89.25 201 ALA A CA 1
ATOM 1601 C C . ALA A 1 201 ? -7.860 10.968 30.869 1.00 89.25 201 ALA A C 1
ATOM 1603 O O . ALA A 1 201 ? -7.522 12.109 30.535 1.00 89.25 201 ALA A O 1
ATOM 1604 N N . PRO A 1 202 ? -6.961 9.988 31.047 1.00 87.19 202 PRO A N 1
ATOM 1605 C CA . PRO A 1 202 ? -5.517 10.224 30.992 1.00 87.19 202 PRO A CA 1
ATOM 1606 C C . PRO A 1 202 ? -4.988 10.434 29.566 1.00 87.19 202 PRO A C 1
ATOM 1608 O O . PRO A 1 202 ? -3.894 10.968 29.372 1.00 87.19 202 PRO A O 1
ATOM 1611 N N . PHE A 1 203 ? -5.766 10.034 28.565 1.00 90.44 203 PHE A N 1
ATOM 1612 C CA . PHE A 1 203 ? -5.448 10.183 27.155 1.00 90.44 203 PHE A CA 1
ATOM 1613 C C . PHE A 1 203 ? -6.604 10.819 26.386 1.00 90.44 203 PHE A C 1
ATOM 1615 O O . PHE A 1 203 ? -7.762 10.780 26.805 1.00 90.44 203 PHE A O 1
ATOM 1622 N N . ALA A 1 204 ? -6.265 11.365 25.228 1.00 92.81 204 ALA A N 1
ATOM 1623 C CA . ALA A 1 204 ? -7.171 11.919 24.242 1.00 92.81 204 ALA A CA 1
ATOM 1624 C C . ALA A 1 204 ? -6.716 11.495 22.843 1.00 92.81 204 ALA A C 1
ATOM 1626 O O . ALA A 1 204 ? -5.567 11.088 22.649 1.00 92.81 204 ALA A O 1
ATOM 1627 N N . GLN A 1 205 ? -7.608 11.582 21.861 1.00 93.12 205 GLN A N 1
ATOM 1628 C CA . GLN A 1 205 ? -7.328 11.117 20.505 1.00 93.12 205 GLN A CA 1
ATOM 1629 C C . GLN A 1 205 ? -7.629 12.185 19.457 1.00 93.12 205 GLN A C 1
ATOM 1631 O O . GLN A 1 205 ? -8.611 12.910 19.564 1.00 93.12 205 GLN A O 1
ATOM 1636 N N . ILE A 1 206 ? -6.815 12.226 18.407 1.00 94.12 206 ILE A N 1
ATOM 1637 C CA . ILE A 1 206 ? -7.078 12.960 17.166 1.00 94.12 206 ILE A CA 1
ATOM 1638 C C . ILE A 1 206 ? -7.206 11.924 16.046 1.00 94.12 206 ILE A C 1
ATOM 1640 O O . ILE A 1 206 ? -6.329 11.076 15.889 1.00 94.12 206 ILE A O 1
ATOM 1644 N N . THR A 1 207 ? -8.299 11.944 15.284 1.00 90.88 207 THR A N 1
ATOM 1645 C CA . THR A 1 207 ? -8.562 10.973 14.210 1.00 90.88 207 THR A CA 1
ATOM 1646 C C . THR A 1 207 ? -8.974 11.654 12.909 1.00 90.88 207 THR A C 1
ATOM 1648 O O . THR A 1 207 ? -9.725 12.629 12.902 1.00 90.88 207 THR A O 1
ATOM 1651 N N . ASN A 1 208 ? -8.486 11.108 11.796 1.00 90.38 208 ASN A N 1
ATOM 1652 C CA . ASN A 1 208 ? -8.828 11.515 10.432 1.00 90.38 208 ASN A CA 1
ATOM 1653 C C . ASN A 1 208 ? -8.978 10.267 9.535 1.00 90.38 208 ASN A C 1
ATOM 1655 O O . ASN A 1 208 ? -9.093 9.145 10.040 1.00 90.38 208 ASN A O 1
ATOM 1659 N N . GLY A 1 209 ? -9.015 10.444 8.211 1.00 85.25 209 GLY A N 1
ATOM 1660 C CA . GLY A 1 209 ? -9.164 9.343 7.250 1.00 85.25 209 GLY A CA 1
ATOM 1661 C C . GLY A 1 209 ? -8.002 8.337 7.205 1.00 85.25 209 GLY A C 1
ATOM 1662 O O . GLY A 1 209 ? -8.235 7.187 6.857 1.00 85.25 209 GLY A O 1
ATOM 1663 N N . TYR A 1 210 ? -6.786 8.731 7.599 1.00 87.94 210 TYR A N 1
ATOM 1664 C CA . TYR A 1 210 ? -5.568 7.913 7.490 1.00 87.94 210 TYR A CA 1
ATOM 1665 C C . TYR A 1 210 ? -4.979 7.478 8.831 1.00 87.94 210 TYR A C 1
ATOM 1667 O O . TYR A 1 210 ? -4.259 6.482 8.890 1.00 87.94 210 TYR A O 1
ATOM 1675 N N . THR A 1 211 ? -5.217 8.231 9.903 1.00 89.31 211 THR A N 1
ATOM 1676 C CA . THR A 1 211 ? -4.467 8.076 11.152 1.00 89.31 211 THR A CA 1
ATOM 1677 C C . THR A 1 211 ? -5.346 8.222 12.382 1.00 89.31 211 THR A C 1
ATOM 1679 O O . THR A 1 211 ? -6.275 9.033 12.409 1.00 89.31 211 THR A O 1
ATOM 1682 N N . ASN A 1 212 ? -4.965 7.506 13.430 1.00 89.75 212 ASN A N 1
ATOM 1683 C CA . ASN A 1 212 ? -5.424 7.694 14.795 1.00 89.75 212 ASN A CA 1
ATOM 1684 C C . ASN A 1 212 ? -4.209 8.055 15.652 1.00 89.75 212 ASN A C 1
ATOM 1686 O O . ASN A 1 212 ? -3.276 7.268 15.777 1.00 89.75 212 ASN A O 1
ATOM 1690 N N . PHE A 1 213 ? -4.220 9.245 16.238 1.00 90.56 213 PHE A N 1
ATOM 1691 C CA . PHE A 1 213 ? -3.171 9.735 17.121 1.00 90.56 213 PHE A CA 1
ATOM 1692 C C . PHE A 1 213 ? -3.704 9.762 18.553 1.00 90.56 213 PHE A C 1
ATOM 1694 O O . PHE A 1 213 ? -4.497 10.638 18.900 1.00 90.56 213 PHE A O 1
ATOM 1701 N N . LEU A 1 214 ? -3.309 8.783 19.368 1.00 90.00 214 LEU A N 1
ATOM 1702 C CA . LEU A 1 214 ? -3.733 8.640 20.761 1.00 90.00 214 LEU A CA 1
ATOM 1703 C C . LEU A 1 214 ? -2.593 9.073 21.686 1.00 90.00 214 LEU A C 1
ATOM 1705 O O . LEU A 1 214 ? -1.496 8.516 21.647 1.00 90.00 214 LEU A O 1
ATOM 1709 N N . TRP A 1 215 ? -2.851 10.072 22.528 1.00 88.75 215 TRP A N 1
ATOM 1710 C CA . TRP A 1 215 ? -1.804 10.748 23.291 1.00 88.75 215 TRP A CA 1
ATOM 1711 C C . TRP A 1 215 ? -2.253 11.143 24.697 1.00 88.75 215 TRP A C 1
ATOM 1713 O O . TRP A 1 215 ? -3.442 11.167 24.990 1.00 88.75 215 TRP A O 1
ATOM 1723 N N . GLU A 1 216 ? -1.304 11.482 25.570 1.00 88.62 216 GLU A N 1
ATOM 1724 C CA . GLU A 1 216 ? -1.587 11.977 26.924 1.00 88.62 216 GLU A CA 1
ATOM 1725 C C . GLU A 1 216 ? -2.376 13.298 26.891 1.00 88.62 216 GLU A C 1
ATOM 1727 O O . GLU A 1 216 ? -1.937 14.272 26.270 1.00 88.62 216 GLU A O 1
ATOM 1732 N N . THR A 1 217 ? -3.502 13.355 27.614 1.00 90.88 217 THR A N 1
ATOM 1733 C CA . THR A 1 217 ? -4.383 14.539 27.705 1.00 90.88 217 THR A CA 1
ATOM 1734 C C . THR A 1 217 ? -3.604 15.768 28.160 1.00 90.88 217 THR A C 1
ATOM 1736 O O . THR A 1 217 ? -3.645 16.821 27.522 1.00 90.88 217 THR A O 1
ATOM 1739 N N . ARG A 1 218 ? -2.829 15.615 29.241 1.00 88.88 218 ARG A N 1
ATOM 1740 C CA . ARG A 1 218 ? -1.999 16.683 29.804 1.00 88.88 218 ARG A CA 1
ATOM 1741 C C . ARG A 1 218 ? -1.018 17.229 28.774 1.00 88.88 218 ARG A C 1
ATOM 1743 O O . ARG A 1 218 ? -0.874 18.438 28.636 1.00 88.88 218 ARG A O 1
ATOM 1750 N N . ARG A 1 219 ? -0.381 16.349 28.001 1.00 87.25 219 ARG A N 1
ATOM 1751 C CA . ARG A 1 219 ? 0.588 16.772 26.994 1.00 87.25 219 ARG A CA 1
ATOM 1752 C C . ARG A 1 219 ? -0.068 17.526 25.841 1.00 87.25 219 ARG A C 1
ATOM 1754 O O . ARG A 1 219 ? 0.529 18.470 25.332 1.00 87.25 219 ARG A O 1
ATOM 1761 N N . MET A 1 220 ? -1.280 17.142 25.439 1.00 91.56 220 MET A N 1
ATOM 1762 C CA . MET A 1 220 ? -2.043 17.904 24.447 1.00 91.56 220 MET A CA 1
ATOM 1763 C C . MET A 1 220 ? -2.339 19.330 24.938 1.00 91.56 220 MET A C 1
ATOM 1765 O O . MET A 1 220 ? -2.151 20.274 24.173 1.00 91.56 220 MET A O 1
ATOM 1769 N N . LEU A 1 221 ? -2.724 19.496 26.210 1.00 93.44 221 LEU A N 1
ATOM 1770 C CA . LEU A 1 221 ? -2.928 20.812 26.833 1.00 93.44 221 LEU A CA 1
ATOM 1771 C C . LEU A 1 221 ? -1.632 21.630 26.898 1.00 93.44 221 LEU A C 1
ATOM 1773 O O . LEU A 1 221 ? -1.604 22.765 26.435 1.00 93.44 221 LEU A O 1
ATOM 1777 N N . GLU A 1 222 ? -0.538 21.034 27.380 1.00 91.75 222 GLU A N 1
ATOM 1778 C CA . GLU A 1 222 ? 0.773 21.695 27.440 1.00 91.75 222 GLU A CA 1
ATOM 1779 C C . GLU A 1 222 ? 1.238 22.175 26.058 1.00 91.75 222 GLU A C 1
ATOM 1781 O O . GLU A 1 222 ? 1.826 23.247 25.925 1.00 91.75 222 GLU A O 1
ATOM 1786 N N . MET A 1 223 ? 0.999 21.383 25.006 1.00 91.25 223 MET A N 1
ATOM 1787 C CA . MET A 1 223 ? 1.335 21.784 23.639 1.00 91.25 223 MET A CA 1
ATOM 1788 C C . MET A 1 223 ? 0.409 22.877 23.119 1.00 91.25 223 MET A C 1
ATOM 1790 O O . MET A 1 223 ? 0.903 23.787 22.459 1.00 91.25 223 MET A O 1
ATOM 1794 N N . TYR A 1 224 ? -0.881 22.846 23.450 1.00 94.50 224 TYR A N 1
ATOM 1795 C CA . TYR A 1 224 ? -1.803 23.936 23.137 1.00 94.50 224 TYR A CA 1
ATOM 1796 C C . TYR A 1 224 ? -1.344 25.263 23.749 1.00 94.50 224 TYR A C 1
ATOM 1798 O O . TYR A 1 224 ? -1.193 26.249 23.029 1.00 94.50 224 TYR A O 1
ATOM 1806 N N . GLU A 1 225 ? -1.026 25.269 25.043 1.00 94.44 225 GLU A N 1
ATOM 1807 C CA . GLU A 1 225 ? -0.525 26.450 25.754 1.00 94.44 225 GLU A CA 1
ATOM 1808 C C . GLU A 1 225 ? 0.820 26.926 25.195 1.00 94.44 225 GLU A C 1
ATOM 1810 O O . GLU A 1 225 ? 1.002 28.112 24.926 1.00 94.44 225 GLU A O 1
ATOM 1815 N N . LYS A 1 226 ? 1.756 25.998 24.957 1.00 93.00 226 LYS A N 1
ATOM 1816 C CA . LYS A 1 226 ? 3.093 26.323 24.447 1.00 93.00 226 LYS A CA 1
ATOM 1817 C C . LYS A 1 226 ? 3.073 26.874 23.022 1.00 93.00 226 LYS A C 1
ATOM 1819 O O . LYS A 1 226 ? 3.862 27.764 22.717 1.00 93.00 226 LYS A O 1
ATOM 1824 N N . GLN A 1 227 ? 2.256 26.301 22.136 1.00 92.44 227 GLN A N 1
ATOM 1825 C CA . GLN A 1 227 ? 2.139 26.785 20.757 1.00 92.44 227 GLN A CA 1
ATOM 1826 C C . GLN A 1 227 ? 1.284 28.051 20.666 1.00 92.44 227 GLN A C 1
ATOM 1828 O O . GLN A 1 227 ? 1.454 28.810 19.716 1.00 92.44 227 GLN A O 1
ATOM 1833 N N . ASN A 1 228 ? 0.394 28.277 21.641 1.00 94.81 228 ASN A N 1
ATOM 1834 C CA . ASN A 1 228 ? -0.528 29.409 21.681 1.00 94.81 228 ASN A CA 1
ATOM 1835 C C . ASN A 1 228 ? -1.302 29.573 20.357 1.00 94.81 228 ASN A C 1
ATOM 1837 O O . ASN A 1 228 ? -1.422 30.667 19.805 1.00 94.81 228 ASN A O 1
ATOM 1841 N N . ASP A 1 229 ? -1.786 28.450 19.820 1.00 95.12 229 ASP A N 1
ATOM 1842 C CA . ASP A 1 229 ? -2.432 28.380 18.512 1.00 95.12 229 ASP A CA 1
ATOM 1843 C C . ASP A 1 229 ? -3.867 27.844 18.653 1.00 95.12 229 ASP A C 1
ATOM 1845 O O . ASP A 1 229 ? -4.053 26.652 18.919 1.00 95.12 229 ASP A O 1
ATOM 1849 N N . PRO A 1 230 ? -4.902 28.676 18.423 1.00 96.50 230 PRO A N 1
ATOM 1850 C CA . PRO A 1 230 ? -6.298 28.258 18.550 1.00 96.50 230 PRO A CA 1
ATOM 1851 C C . PRO A 1 230 ? -6.737 27.226 17.497 1.00 96.50 230 PRO A C 1
ATOM 1853 O O . PRO A 1 230 ? -7.872 26.755 17.549 1.00 96.50 230 PRO A O 1
ATOM 1856 N N . LYS A 1 231 ? -5.879 26.899 16.522 1.00 96.75 231 LYS A N 1
ATOM 1857 C CA . LYS A 1 231 ? -6.101 25.881 15.484 1.00 96.75 231 LYS A CA 1
ATOM 1858 C C . LYS A 1 231 ? -5.144 24.693 15.596 1.00 96.75 231 LYS A C 1
ATOM 1860 O O . LYS A 1 231 ? -4.983 23.951 14.623 1.00 96.75 231 LYS A O 1
ATOM 1865 N N . LEU A 1 232 ? -4.480 24.522 16.742 1.00 96.06 232 LEU A N 1
ATOM 1866 C CA . LEU A 1 232 ? -3.444 23.506 16.908 1.00 96.06 232 LEU A CA 1
ATOM 1867 C C . LEU A 1 232 ? -3.924 22.095 16.541 1.00 96.06 232 LEU A C 1
ATOM 1869 O O . LEU A 1 232 ? -3.223 21.395 15.817 1.00 96.06 232 LEU A O 1
ATOM 1873 N N . PHE A 1 233 ? -5.092 21.663 17.012 1.00 96.50 233 PHE A N 1
ATOM 1874 C CA . PHE A 1 233 ? -5.560 20.287 16.835 1.00 96.50 233 PHE A CA 1
ATOM 1875 C C . PHE A 1 233 ? -6.014 20.021 15.403 1.00 96.50 233 PHE A C 1
ATOM 1877 O O . PHE A 1 233 ? -5.656 18.985 14.843 1.00 96.50 233 PHE A O 1
ATOM 1884 N N . SER A 1 234 ? -6.674 20.993 14.765 1.00 96.62 234 SER A N 1
ATOM 1885 C CA . SER A 1 234 ? -6.940 20.954 13.320 1.00 96.62 234 SER A CA 1
ATOM 1886 C C . SER A 1 234 ? -5.643 20.827 12.514 1.00 96.62 234 SER A C 1
ATOM 1888 O O . SER A 1 234 ? -5.553 20.020 11.589 1.00 96.62 234 SER A O 1
ATOM 1890 N N . LYS A 1 235 ? -4.595 21.582 12.879 1.00 95.50 235 LYS A N 1
ATOM 1891 C CA . LYS A 1 235 ? -3.282 21.472 12.225 1.00 95.50 235 LYS A CA 1
ATOM 1892 C C . LYS A 1 235 ? -2.649 20.106 12.468 1.00 95.50 235 LYS A C 1
ATOM 1894 O O . LYS A 1 235 ? -2.177 19.505 11.513 1.00 95.50 235 LYS A O 1
ATOM 1899 N N . VAL A 1 236 ? -2.666 19.582 13.694 1.00 94.25 236 VAL A N 1
ATOM 1900 C CA . VAL A 1 236 ? -2.151 18.234 14.002 1.00 94.25 236 VAL A CA 1
ATOM 1901 C C . VAL A 1 236 ? -2.891 17.167 13.189 1.00 94.25 236 VAL A C 1
ATOM 1903 O O . VAL A 1 236 ? -2.236 16.344 12.551 1.00 94.25 236 VAL A O 1
ATOM 1906 N N . SER A 1 237 ? -4.228 17.225 13.133 1.00 95.06 237 SER A N 1
ATOM 1907 C CA . SER A 1 237 ? -5.053 16.347 12.289 1.00 95.06 237 SER A CA 1
ATOM 1908 C C . SER A 1 237 ? -4.589 16.391 10.833 1.00 95.06 237 SER A C 1
ATOM 1910 O O . SER A 1 237 ? -4.262 15.350 10.259 1.00 95.06 237 SER A O 1
ATOM 1912 N N . LYS A 1 238 ? -4.452 17.597 10.264 1.00 93.44 238 LYS A N 1
ATOM 1913 C CA . LYS A 1 238 ? -3.981 17.786 8.889 1.00 93.44 238 LYS A CA 1
ATOM 1914 C C . LYS A 1 238 ? -2.569 17.233 8.669 1.00 93.44 238 LYS A C 1
ATOM 1916 O O . LYS A 1 238 ? -2.319 16.605 7.648 1.00 93.44 238 LYS A O 1
ATOM 1921 N N . ARG A 1 239 ? -1.637 17.439 9.603 1.00 91.69 239 ARG A N 1
ATOM 1922 C CA . ARG A 1 239 ? -0.248 16.957 9.483 1.00 91.69 239 ARG A CA 1
ATOM 1923 C C . ARG A 1 239 ? -0.191 15.437 9.362 1.00 91.69 239 ARG A C 1
ATOM 1925 O O . ARG A 1 239 ? 0.477 14.924 8.471 1.00 91.69 239 ARG A O 1
ATOM 1932 N N . PHE A 1 240 ? -0.912 14.717 10.219 1.00 91.00 240 PHE A N 1
ATOM 1933 C CA . PHE A 1 240 ? -0.957 13.256 10.148 1.00 91.00 240 PHE A CA 1
ATOM 1934 C C . PHE A 1 240 ? -1.751 12.744 8.940 1.00 91.00 240 PHE A C 1
ATOM 1936 O O . PHE A 1 240 ? -1.353 11.744 8.342 1.00 91.00 240 PHE A O 1
ATOM 1943 N N . TYR A 1 241 ? -2.809 13.454 8.534 1.00 92.69 241 TYR A N 1
ATOM 1944 C CA . TYR A 1 241 ? -3.499 13.182 7.272 1.00 92.69 241 TYR A CA 1
ATOM 1945 C C . TYR A 1 241 ? -2.534 13.283 6.083 1.00 92.69 241 TYR A C 1
ATOM 1947 O O . TYR A 1 241 ? -2.442 12.348 5.292 1.00 92.69 241 TYR A O 1
ATOM 1955 N N . ASP A 1 242 ? -1.771 14.379 5.992 1.00 91.81 242 ASP A N 1
ATOM 1956 C CA . ASP A 1 242 ? -0.795 14.610 4.926 1.00 91.81 242 ASP A CA 1
ATOM 1957 C C . ASP A 1 242 ? 0.255 13.487 4.904 1.00 91.81 242 ASP A C 1
ATOM 1959 O O . ASP A 1 242 ? 0.538 12.949 3.836 1.00 91.81 242 ASP A O 1
ATOM 1963 N N . ILE A 1 243 ? 0.789 13.069 6.063 1.00 91.56 243 ILE A N 1
ATOM 1964 C CA . ILE A 1 243 ? 1.712 11.922 6.140 1.00 91.56 243 ILE A CA 1
ATOM 1965 C C . ILE A 1 243 ? 1.081 10.677 5.505 1.00 91.56 243 ILE A C 1
ATOM 1967 O O . ILE A 1 243 ? 1.648 10.120 4.565 1.00 91.56 243 ILE A O 1
ATOM 1971 N N . GLY A 1 244 ? -0.094 10.255 5.979 1.00 91.81 244 GLY A N 1
ATOM 1972 C CA . GLY A 1 244 ? -0.762 9.060 5.461 1.00 91.81 244 GLY A CA 1
ATOM 1973 C C . GLY A 1 244 ? -1.070 9.147 3.964 1.00 91.81 244 GLY A C 1
ATOM 1974 O O . GLY A 1 244 ? -0.832 8.181 3.233 1.00 91.81 244 GLY A O 1
ATOM 1975 N N . LYS A 1 245 ? -1.521 10.317 3.494 1.00 93.06 245 LYS A N 1
ATOM 1976 C CA . LYS A 1 245 ? -1.830 10.571 2.084 1.00 93.06 245 LYS A CA 1
ATOM 1977 C C . LYS A 1 245 ? -0.586 10.497 1.203 1.00 93.06 245 LYS A C 1
ATOM 1979 O O . LYS A 1 245 ? -0.578 9.722 0.256 1.00 93.06 245 LYS A O 1
ATOM 1984 N N . TYR A 1 246 ? 0.485 11.222 1.528 1.00 94.12 246 TYR A N 1
ATOM 1985 C CA . TYR A 1 246 ? 1.706 11.219 0.714 1.00 94.12 246 TYR A CA 1
ATOM 1986 C C . TYR A 1 246 ? 2.399 9.851 0.696 1.00 94.12 246 TYR A C 1
ATOM 1988 O O . TYR A 1 246 ? 2.929 9.455 -0.339 1.00 94.12 246 TYR A O 1
ATOM 1996 N N . TYR A 1 247 ? 2.389 9.103 1.805 1.00 94.44 247 TYR A N 1
ATOM 1997 C CA . TYR A 1 247 ? 2.888 7.723 1.802 1.00 94.44 247 TYR A CA 1
ATOM 1998 C C . TYR A 1 247 ? 2.052 6.814 0.897 1.00 94.44 247 TYR A C 1
ATOM 2000 O O . TYR A 1 247 ? 2.617 6.021 0.147 1.00 94.44 247 TYR A O 1
ATOM 2008 N N . SER A 1 248 ? 0.726 6.954 0.927 1.00 93.94 248 SER A N 1
ATOM 2009 C CA . SER A 1 248 ? -0.188 6.189 0.069 1.00 93.94 248 SER A CA 1
ATOM 2010 C C . SER A 1 248 ? -0.007 6.541 -1.411 1.00 93.94 248 SER A C 1
ATOM 2012 O O . SER A 1 248 ? 0.139 5.637 -2.230 1.00 93.94 248 SER A O 1
ATOM 2014 N N . ASP A 1 249 ? 0.145 7.829 -1.731 1.00 94.06 249 ASP A N 1
ATOM 2015 C CA . ASP A 1 249 ? 0.425 8.315 -3.087 1.00 94.06 249 ASP A CA 1
ATOM 2016 C C . ASP A 1 249 ? 1.751 7.779 -3.621 1.00 94.06 249 ASP A C 1
ATOM 2018 O O . ASP A 1 249 ? 1.803 7.244 -4.726 1.00 94.06 249 ASP A O 1
ATOM 2022 N N . ASN A 1 250 ? 2.816 7.836 -2.813 1.00 93.38 250 ASN A N 1
ATOM 2023 C CA . ASN A 1 250 ? 4.111 7.244 -3.156 1.00 93.38 250 ASN A CA 1
ATOM 2024 C C . ASN A 1 250 ? 3.978 5.743 -3.441 1.00 93.38 250 ASN A C 1
ATOM 2026 O O . ASN A 1 250 ? 4.627 5.212 -4.340 1.00 93.38 250 ASN A O 1
ATOM 2030 N N . PHE A 1 251 ? 3.135 5.058 -2.675 1.00 93.62 251 PHE A N 1
ATOM 2031 C CA . PHE A 1 251 ? 2.876 3.634 -2.829 1.00 93.62 251 PHE A CA 1
ATOM 2032 C C . PHE A 1 251 ? 1.876 3.314 -3.951 1.00 93.62 251 PHE A C 1
ATOM 2034 O O . PHE A 1 251 ? 1.629 2.139 -4.231 1.00 93.62 251 PHE A O 1
ATOM 2041 N N . GLY A 1 252 ? 1.320 4.332 -4.614 1.00 95.31 252 GLY A N 1
ATOM 2042 C CA . GLY A 1 252 ? 0.375 4.204 -5.719 1.00 95.31 252 GLY A CA 1
ATOM 2043 C C . GLY A 1 252 ? -1.005 3.694 -5.309 1.00 95.31 252 GLY A C 1
ATOM 2044 O O . GLY A 1 252 ? -1.643 3.018 -6.112 1.00 95.31 252 GLY A O 1
ATOM 2045 N N . ILE A 1 253 ? -1.453 3.965 -4.081 1.00 94.38 253 ILE A N 1
ATOM 2046 C CA . ILE A 1 253 ? -2.780 3.562 -3.599 1.00 94.38 253 ILE A CA 1
ATOM 2047 C C . ILE A 1 253 ? -3.599 4.764 -3.128 1.00 94.38 253 ILE A C 1
ATOM 2049 O O . ILE A 1 253 ? -3.061 5.684 -2.518 1.00 94.38 253 ILE A O 1
ATOM 2053 N N . ASP A 1 254 ? -4.906 4.734 -3.374 1.00 92.50 254 ASP A N 1
ATOM 2054 C CA . ASP A 1 254 ? -5.848 5.772 -2.940 1.00 92.50 254 ASP A CA 1
ATOM 2055 C C . ASP A 1 254 ? -7.224 5.151 -2.649 1.00 92.50 254 ASP A C 1
ATOM 2057 O O . ASP A 1 254 ? -7.569 4.096 -3.183 1.00 92.50 254 ASP A O 1
ATOM 2061 N N . THR A 1 255 ? -8.014 5.775 -1.775 1.00 88.12 255 THR A N 1
ATOM 2062 C CA . THR A 1 255 ? -9.362 5.299 -1.421 1.00 88.12 255 THR A CA 1
ATOM 2063 C C . THR A 1 255 ? -10.361 5.411 -2.575 1.00 88.12 255 THR A C 1
ATOM 2065 O O . THR A 1 255 ? -11.345 4.678 -2.594 1.00 88.12 255 THR A O 1
ATOM 2068 N N . SER A 1 256 ? -10.121 6.316 -3.531 1.00 89.62 256 SER A N 1
ATOM 2069 C CA . SER A 1 256 ? -10.933 6.474 -4.747 1.00 89.62 256 SER A CA 1
ATOM 2070 C C . SER A 1 256 ? -10.658 5.400 -5.802 1.00 89.62 256 SER A C 1
ATOM 2072 O O . SER A 1 256 ? -11.464 5.214 -6.715 1.00 89.62 256 SER A O 1
ATOM 2074 N N . TYR A 1 257 ? -9.542 4.676 -5.679 1.00 93.12 257 TYR A N 1
ATOM 2075 C CA . TYR A 1 257 ? -9.199 3.599 -6.594 1.00 93.12 257 TYR A CA 1
ATOM 2076 C C . TYR A 1 257 ? -9.894 2.282 -6.240 1.00 93.12 257 TYR A C 1
ATOM 2078 O O . TYR A 1 257 ? -10.402 2.067 -5.140 1.00 93.12 257 TYR A O 1
ATOM 2086 N N . THR A 1 258 ? -9.894 1.370 -7.206 1.00 91.44 258 THR A N 1
ATOM 2087 C CA . THR A 1 258 ? -10.454 0.013 -7.091 1.00 91.44 258 THR A CA 1
ATOM 2088 C C . THR A 1 258 ? -9.368 -1.042 -7.302 1.00 91.44 258 THR A C 1
ATOM 2090 O O . THR A 1 258 ? -8.219 -0.705 -7.604 1.00 91.44 258 THR A O 1
ATOM 2093 N N . GLY A 1 259 ? -9.688 -2.327 -7.130 1.00 91.06 259 GLY A N 1
ATOM 2094 C CA . GLY A 1 259 ? -8.719 -3.404 -7.345 1.00 91.06 259 GLY A CA 1
ATOM 2095 C C . GLY A 1 259 ? -7.537 -3.327 -6.372 1.00 91.06 259 GLY A C 1
ATOM 2096 O O . GLY A 1 259 ? -7.684 -2.899 -5.230 1.00 91.06 259 GLY A O 1
ATOM 2097 N N . VAL A 1 260 ? -6.341 -3.733 -6.807 1.00 93.12 260 VAL A N 1
ATOM 2098 C CA . VAL A 1 260 ? -5.129 -3.676 -5.958 1.00 93.12 260 VAL A CA 1
ATOM 2099 C C . VAL A 1 260 ? -4.561 -2.265 -5.774 1.00 93.12 260 VAL A C 1
ATOM 2101 O O . VAL A 1 260 ? -3.664 -2.084 -4.956 1.00 93.12 260 VAL A O 1
ATOM 2104 N N . ALA A 1 261 ? -5.048 -1.271 -6.522 1.00 95.50 261 ALA A N 1
ATOM 2105 C CA . ALA A 1 261 ? -4.697 0.135 -6.314 1.00 95.50 261 ALA A CA 1
ATOM 2106 C C . ALA A 1 261 ? -5.523 0.795 -5.193 1.00 95.50 261 ALA A C 1
ATOM 2108 O O . ALA A 1 261 ? -5.230 1.922 -4.793 1.00 95.50 261 ALA A O 1
ATOM 2109 N N . LYS A 1 262 ? -6.553 0.118 -4.673 1.00 91.75 262 LYS A N 1
ATOM 2110 C CA . LYS A 1 262 ? -7.368 0.636 -3.577 1.00 91.75 262 LYS A CA 1
ATOM 2111 C C . LYS A 1 262 ? -6.566 0.685 -2.276 1.00 91.75 262 LYS A C 1
ATOM 2113 O O . LYS A 1 262 ? -6.000 -0.319 -1.854 1.00 91.75 262 LYS A O 1
ATOM 2118 N N . ASN A 1 263 ? -6.577 1.839 -1.613 1.00 89.19 263 ASN A N 1
ATOM 2119 C CA . ASN A 1 263 ? -6.184 1.941 -0.210 1.00 89.19 263 ASN A CA 1
ATOM 2120 C C . ASN A 1 263 ? -7.406 1.636 0.664 1.00 89.19 263 ASN A C 1
ATOM 2122 O O . ASN A 1 263 ? -8.404 2.357 0.619 1.00 89.19 263 ASN A O 1
ATOM 2126 N N . HIS A 1 264 ? -7.349 0.559 1.437 1.00 81.88 264 HIS A N 1
ATOM 2127 C CA . HIS A 1 264 ? -8.408 0.197 2.368 1.00 81.88 264 HIS A CA 1
ATOM 2128 C C . HIS A 1 264 ? -8.393 1.130 3.586 1.00 81.88 264 HIS A C 1
ATOM 2130 O O . HIS A 1 264 ? -7.352 1.656 3.976 1.00 81.88 264 HIS A O 1
ATOM 2136 N N . VAL A 1 265 ? -9.560 1.342 4.202 1.00 73.12 265 VAL A N 1
ATOM 2137 C CA . VAL A 1 265 ? -9.798 2.406 5.205 1.00 73.12 265 VAL A CA 1
ATOM 2138 C C . VAL A 1 265 ? -9.216 2.101 6.597 1.00 73.12 265 VAL A C 1
ATOM 2140 O O . VAL A 1 265 ? -9.743 2.519 7.627 1.00 73.12 265 VAL A O 1
ATOM 2143 N N . GLU A 1 266 ? -8.124 1.349 6.647 1.00 79.62 266 GLU A N 1
ATOM 2144 C CA . GLU A 1 266 ? -7.389 1.065 7.871 1.00 79.62 266 GLU A CA 1
ATOM 2145 C C . GLU A 1 266 ? -6.488 2.239 8.244 1.00 79.62 266 GLU A C 1
ATOM 2147 O O . GLU A 1 266 ? -5.828 2.849 7.396 1.00 79.62 266 GLU A O 1
ATOM 2152 N N . LYS A 1 267 ? -6.426 2.541 9.541 1.00 85.00 267 LYS A N 1
ATOM 2153 C CA . LYS A 1 267 ? -5.728 3.728 10.033 1.00 85.00 267 LYS A CA 1
ATOM 2154 C C . LYS A 1 267 ? -4.379 3.374 10.632 1.00 85.00 267 LYS A C 1
ATOM 2156 O O . LYS A 1 267 ? -4.235 2.401 11.368 1.00 85.00 267 LYS A O 1
ATOM 2161 N N . LEU A 1 268 ? -3.392 4.222 10.380 1.00 88.31 268 LEU A N 1
ATOM 2162 C CA . LEU A 1 268 ? -2.137 4.204 11.113 1.00 88.31 268 LEU A CA 1
ATOM 2163 C C . LEU A 1 268 ? -2.403 4.618 12.566 1.00 88.31 268 LEU A C 1
ATOM 2165 O O . LEU A 1 268 ? -2.777 5.763 12.826 1.00 88.31 268 LEU A O 1
ATOM 2169 N N . GLN A 1 269 ? -2.206 3.696 13.505 1.00 88.12 269 GLN A N 1
ATOM 2170 C CA . GLN A 1 269 ? -2.280 3.988 14.934 1.00 88.12 269 GLN A CA 1
ATOM 2171 C C . GLN A 1 269 ? -0.936 4.549 15.409 1.00 88.12 269 GLN A C 1
ATOM 2173 O O . GLN A 1 269 ? 0.094 3.902 15.232 1.00 88.12 269 GLN A O 1
ATOM 2178 N N . VAL A 1 270 ? -0.944 5.734 16.016 1.00 87.94 270 VAL A N 1
ATOM 2179 C CA . VAL A 1 270 ? 0.239 6.411 16.559 1.00 87.94 270 VAL A CA 1
ATOM 2180 C C . VAL A 1 270 ? 0.037 6.653 18.051 1.00 87.94 270 VAL A C 1
ATOM 2182 O O . VAL A 1 270 ? -0.944 7.282 18.450 1.00 87.94 270 VAL A O 1
ATOM 2185 N N . GLU A 1 271 ? 0.968 6.166 18.873 1.00 86.69 271 GLU A N 1
ATOM 2186 C CA . GLU A 1 271 ? 0.863 6.191 20.339 1.00 86.69 271 GLU A CA 1
ATOM 2187 C C . GLU A 1 271 ? 2.219 6.412 21.019 1.00 86.69 271 GLU A C 1
ATOM 2189 O O . GLU A 1 271 ? 3.279 6.218 20.424 1.00 86.69 271 GLU A O 1
ATOM 2194 N N . THR A 1 272 ? 2.199 6.758 22.307 1.00 78.81 272 THR A N 1
ATOM 2195 C CA . THR A 1 272 ? 3.398 6.778 23.154 1.00 78.81 272 THR A CA 1
ATOM 2196 C C . THR A 1 272 ? 3.840 5.375 23.565 1.00 78.81 272 THR A C 1
ATOM 2198 O O . THR A 1 272 ? 3.021 4.492 23.803 1.00 78.81 272 THR A O 1
ATOM 2201 N N . SER A 1 273 ? 5.136 5.156 23.769 1.00 76.44 273 SER A N 1
ATOM 2202 C CA . SER A 1 273 ? 5.637 3.980 24.489 1.00 76.44 273 SER A CA 1
ATOM 2203 C C . SER A 1 273 ? 6.897 4.309 25.279 1.00 76.44 273 SER A C 1
ATOM 2205 O O . SER A 1 273 ? 7.722 5.086 24.825 1.00 76.44 273 SER A O 1
ATOM 2207 N N . LYS A 1 274 ? 7.067 3.717 26.465 1.00 72.06 274 LYS A N 1
ATOM 2208 C CA . LYS A 1 274 ? 8.320 3.791 27.244 1.00 72.06 274 LYS A CA 1
ATOM 2209 C C . LYS A 1 274 ? 9.248 2.592 26.993 1.00 72.06 274 LYS A C 1
ATOM 2211 O O . LYS A 1 274 ? 10.369 2.583 27.487 1.00 72.06 274 LYS A O 1
ATOM 2216 N N . ASN A 1 275 ? 8.794 1.596 26.227 1.00 69.75 275 ASN A N 1
ATOM 2217 C CA . ASN A 1 275 ? 9.409 0.264 26.178 1.00 69.75 275 ASN A CA 1
ATOM 2218 C C . ASN A 1 275 ? 10.185 -0.032 24.880 1.00 69.75 275 ASN A C 1
ATOM 2220 O O . ASN A 1 275 ? 10.761 -1.108 24.761 1.00 69.75 275 ASN A O 1
ATOM 2224 N N . HIS A 1 276 ? 10.212 0.891 23.911 1.00 66.06 276 HIS A N 1
ATOM 2225 C CA . HIS A 1 276 ? 10.685 0.617 22.544 1.00 66.06 276 HIS A CA 1
ATOM 2226 C C . HIS A 1 276 ? 11.862 1.502 22.091 1.00 66.06 276 HIS A C 1
ATOM 2228 O O . HIS A 1 276 ? 11.945 1.893 20.932 1.00 66.06 276 HIS A O 1
ATOM 2234 N N . GLY A 1 277 ? 12.799 1.839 22.984 1.00 69.06 277 GLY A N 1
ATOM 2235 C CA . GLY A 1 277 ? 13.974 2.637 22.604 1.00 69.06 277 GLY A CA 1
ATOM 2236 C C . GLY A 1 277 ? 13.578 4.011 22.046 1.00 69.06 277 GLY A C 1
ATOM 2237 O O . GLY A 1 277 ? 12.892 4.756 22.735 1.00 69.06 277 GLY A O 1
ATOM 2238 N N . PHE A 1 278 ? 13.991 4.357 20.821 1.00 67.44 278 PHE A N 1
ATOM 2239 C CA . PHE A 1 278 ? 13.615 5.627 20.175 1.00 67.44 278 PHE A CA 1
ATOM 2240 C C . PHE A 1 278 ? 12.218 5.596 19.525 1.00 67.44 278 PHE A C 1
ATOM 2242 O O . PHE A 1 278 ? 11.499 6.595 19.599 1.00 67.44 278 PHE A O 1
ATOM 2249 N N . GLY A 1 279 ? 11.814 4.457 18.961 1.00 74.31 279 GLY A N 1
ATOM 2250 C CA . GLY A 1 279 ? 10.526 4.237 18.310 1.00 74.31 279 GLY A CA 1
ATOM 2251 C C . GLY A 1 279 ? 10.382 2.794 17.823 1.00 74.31 279 GLY A C 1
ATOM 2252 O O . GLY A 1 279 ? 11.342 2.025 17.851 1.00 74.31 279 GLY A O 1
ATOM 2253 N N . TYR A 1 280 ? 9.165 2.418 17.437 1.00 81.94 280 TYR A N 1
ATOM 2254 C CA . TYR A 1 280 ? 8.856 1.096 16.895 1.00 81.94 280 TYR A CA 1
ATOM 2255 C C . TYR A 1 280 ? 7.683 1.156 15.922 1.00 81.94 280 TYR A C 1
ATOM 2257 O O . TYR A 1 280 ? 6.673 1.809 16.196 1.00 81.94 280 TYR A O 1
ATOM 2265 N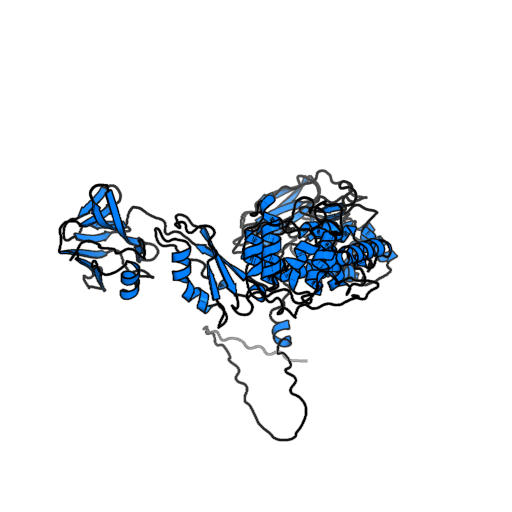 N . ALA A 1 281 ? 7.782 0.387 14.843 1.00 81.75 281 ALA A N 1
ATOM 2266 C CA . ALA A 1 281 ? 6.710 0.150 13.891 1.00 81.75 281 ALA A CA 1
ATOM 2267 C C . ALA A 1 281 ? 6.323 -1.335 13.844 1.00 81.75 281 ALA A C 1
ATOM 2269 O O . ALA A 1 281 ? 7.148 -2.216 13.602 1.00 81.75 281 ALA A O 1
ATOM 2270 N N . GLY A 1 282 ? 5.037 -1.605 14.048 1.00 81.06 282 GLY A N 1
ATOM 2271 C CA . GLY A 1 282 ? 4.426 -2.929 13.958 1.00 81.06 282 GLY A CA 1
ATOM 2272 C C . GLY A 1 282 ? 2.970 -2.786 13.541 1.00 81.06 282 GLY A C 1
ATOM 2273 O O . GLY A 1 282 ? 2.682 -2.147 12.551 1.00 81.06 282 GLY A O 1
ATOM 2274 N N . TYR A 1 283 ? 2.015 -3.299 14.309 1.00 75.44 283 TYR A N 1
ATOM 2275 C CA . TYR A 1 283 ? 0.592 -2.991 14.073 1.00 75.44 283 TYR A CA 1
ATOM 2276 C C . TYR A 1 283 ? 0.215 -1.533 14.454 1.00 75.44 283 TYR A C 1
ATOM 2278 O O . TYR A 1 283 ? -0.902 -1.077 14.216 1.00 75.44 283 TYR A O 1
ATOM 2286 N N . ARG A 1 284 ? 1.153 -0.812 15.083 1.00 85.12 284 ARG A N 1
ATOM 2287 C CA . ARG A 1 284 ? 1.098 0.604 15.462 1.00 85.12 284 ARG A CA 1
ATOM 2288 C C . ARG A 1 284 ? 2.483 1.230 15.309 1.00 85.12 284 ARG A C 1
ATOM 2290 O O . ARG A 1 284 ? 3.482 0.510 15.309 1.00 85.12 284 ARG A O 1
ATOM 2297 N N . VAL A 1 285 ? 2.534 2.555 15.267 1.00 86.62 285 VAL A N 1
ATOM 2298 C CA . VAL A 1 285 ? 3.756 3.344 15.439 1.00 86.62 285 VAL A CA 1
ATOM 2299 C C . VAL A 1 285 ? 3.816 3.819 16.885 1.00 86.62 285 VAL A C 1
ATOM 2301 O O . VAL A 1 285 ? 3.042 4.673 17.319 1.00 86.62 285 VAL A O 1
ATOM 2304 N N . ALA A 1 286 ? 4.727 3.223 17.643 1.00 83.56 286 ALA A N 1
ATOM 2305 C CA . ALA A 1 286 ? 5.007 3.577 19.021 1.00 83.56 286 ALA A CA 1
ATOM 2306 C C . ALA A 1 286 ? 6.182 4.557 19.075 1.00 83.56 286 ALA A C 1
ATOM 2308 O O . ALA A 1 286 ? 7.240 4.323 18.495 1.00 83.56 286 ALA A O 1
ATOM 2309 N N . VAL A 1 287 ? 5.993 5.656 19.795 1.00 79.12 287 VAL A N 1
ATOM 2310 C CA . VAL A 1 287 ? 6.952 6.757 19.882 1.00 79.12 287 VAL A CA 1
ATOM 2311 C C . VAL A 1 287 ? 7.369 6.972 21.328 1.00 79.12 287 VAL A C 1
ATOM 2313 O O . VAL A 1 287 ? 6.507 7.089 22.197 1.00 79.12 287 VAL A O 1
ATOM 2316 N N . THR A 1 288 ? 8.669 7.111 21.592 1.00 71.38 288 THR A N 1
ATOM 2317 C CA . THR A 1 288 ? 9.172 7.316 22.958 1.00 71.38 288 THR A CA 1
ATOM 2318 C C . THR A 1 288 ? 9.332 8.802 23.317 1.00 71.38 288 THR A C 1
ATOM 2320 O O . THR A 1 288 ? 10.145 9.512 22.711 1.00 71.38 288 THR A O 1
ATOM 2323 N N . PRO A 1 289 ? 8.597 9.330 24.321 1.00 64.19 289 PRO A N 1
ATOM 2324 C CA . PRO A 1 289 ? 8.879 10.646 24.900 1.00 64.19 289 PRO A CA 1
ATOM 2325 C C . PRO A 1 289 ? 10.226 10.652 25.653 1.00 64.19 289 PRO A C 1
ATOM 2327 O O . PRO A 1 289 ? 10.580 9.637 26.245 1.00 64.19 289 PRO A O 1
ATOM 2330 N N . PRO A 1 290 ? 10.971 11.776 25.702 1.00 57.31 290 PRO A N 1
ATOM 2331 C CA . PRO A 1 290 ? 10.598 13.113 25.235 1.00 57.31 290 PRO A CA 1
ATOM 2332 C C . PRO A 1 290 ? 11.047 13.436 23.797 1.00 57.31 290 PRO A C 1
ATOM 2334 O O . PRO A 1 290 ? 10.897 14.578 23.366 1.00 57.31 290 PRO A O 1
ATOM 2337 N N . HIS A 1 291 ? 11.619 12.484 23.055 1.00 56.62 291 HIS A N 1
ATOM 2338 C CA . HIS A 1 291 ? 12.456 12.793 21.890 1.00 56.62 291 HIS A CA 1
ATOM 2339 C C . HIS A 1 291 ? 11.695 13.315 20.659 1.00 56.62 291 HIS A C 1
ATOM 2341 O O . HIS A 1 291 ? 12.195 14.196 19.965 1.00 56.62 291 HIS A O 1
ATOM 2347 N N . TRP A 1 292 ? 10.494 12.808 20.377 1.00 60.44 292 TRP A N 1
ATOM 2348 C CA . TRP A 1 292 ? 9.715 13.124 19.164 1.00 60.44 292 TRP A CA 1
ATOM 2349 C C . TRP A 1 292 ? 8.383 13.905 19.339 1.00 60.44 292 TRP A C 1
ATOM 2351 O O . TRP A 1 292 ? 7.978 14.549 18.362 1.00 60.44 292 TRP A O 1
ATOM 2361 N N . PRO A 1 293 ? 7.712 13.961 20.518 1.00 61.16 293 PRO A N 1
ATOM 2362 C CA . PRO A 1 293 ? 6.334 14.459 20.638 1.00 61.16 293 PRO A CA 1
ATOM 2363 C C . PRO A 1 293 ? 6.104 15.893 20.163 1.00 61.16 293 PRO A C 1
ATOM 2365 O O . PRO A 1 293 ? 5.061 16.190 19.598 1.00 61.16 293 PRO A O 1
ATOM 2368 N N . ASN A 1 294 ? 7.064 16.799 20.379 1.00 70.94 294 ASN A N 1
ATOM 2369 C CA . ASN A 1 294 ? 6.853 18.224 20.095 1.00 70.94 294 ASN A CA 1
ATOM 2370 C C . ASN A 1 294 ? 6.674 18.496 18.602 1.00 70.94 294 ASN A C 1
ATOM 2372 O O . ASN A 1 294 ? 5.893 19.363 18.231 1.00 70.94 294 ASN A O 1
ATOM 2376 N N . SER A 1 295 ? 7.385 17.750 17.756 1.00 76.75 295 SER A N 1
ATOM 2377 C CA . SER A 1 295 ? 7.337 17.937 16.303 1.00 76.75 295 SER A CA 1
ATOM 2378 C C . SER A 1 295 ? 5.955 17.660 15.708 1.00 76.75 295 SER A C 1
ATOM 2380 O O . SER A 1 295 ? 5.627 18.225 14.675 1.00 76.75 295 SER A O 1
ATOM 2382 N N . PHE A 1 296 ? 5.120 16.848 16.368 1.00 81.69 296 PHE A N 1
ATOM 2383 C CA . PHE A 1 296 ? 3.751 16.561 15.919 1.00 81.69 296 PHE A CA 1
ATOM 2384 C C . PHE A 1 296 ? 2.864 17.809 16.017 1.00 81.69 296 PHE A C 1
ATOM 2386 O O . PHE A 1 296 ? 1.953 18.026 15.217 1.00 81.69 296 PHE A O 1
ATOM 2393 N N . PHE A 1 297 ? 3.184 18.668 16.984 1.00 86.06 297 PHE A N 1
ATOM 2394 C CA . PHE A 1 297 ? 2.483 19.910 17.275 1.00 86.06 297 PHE A CA 1
ATOM 2395 C C . PHE A 1 297 ? 3.108 21.125 16.572 1.00 86.06 297 PHE A C 1
ATOM 2397 O O . PHE A 1 297 ? 2.538 22.211 16.654 1.00 86.06 297 PHE A O 1
ATOM 2404 N N . THR A 1 298 ? 4.175 20.957 15.782 1.00 84.88 298 THR A N 1
ATOM 2405 C CA . THR A 1 298 ? 4.810 22.037 15.003 1.00 84.88 298 THR A CA 1
ATOM 2406 C C . THR A 1 298 ? 4.939 21.693 13.517 1.00 84.88 298 THR A C 1
ATOM 2408 O O . THR A 1 298 ? 4.673 20.572 13.088 1.00 84.88 298 THR A O 1
ATOM 2411 N N . ASP A 1 299 ? 5.364 22.658 12.701 1.00 80.38 299 ASP A N 1
ATOM 2412 C CA . ASP A 1 299 ? 5.597 22.428 11.266 1.00 80.38 299 ASP A CA 1
ATOM 2413 C C . ASP A 1 299 ? 6.875 21.611 10.986 1.00 80.38 299 ASP A C 1
ATOM 2415 O O . ASP A 1 299 ? 7.076 21.127 9.873 1.00 80.38 299 ASP A O 1
ATOM 2419 N N . GLY A 1 300 ? 7.682 21.337 12.0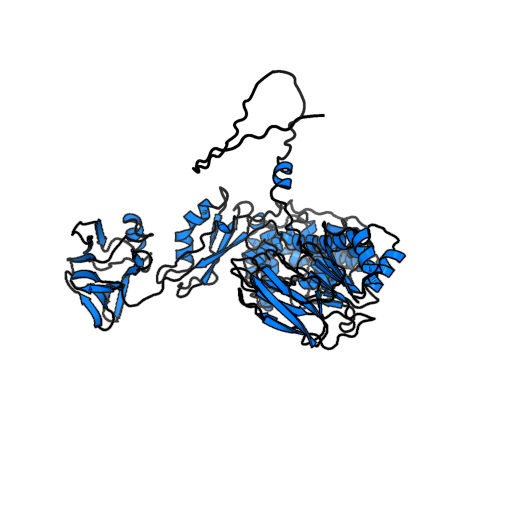20 1.00 80.62 300 GLY A N 1
ATOM 2420 C CA . GLY A 1 300 ? 8.865 20.475 11.943 1.00 80.62 300 GLY A CA 1
ATOM 2421 C C . GLY A 1 300 ? 8.569 18.986 11.717 1.00 80.62 300 GLY A C 1
ATOM 2422 O O . GLY A 1 300 ? 9.500 18.195 11.594 1.00 80.62 300 GLY A O 1
ATOM 2423 N N . TYR A 1 301 ? 7.303 18.561 11.644 1.00 84.56 301 TYR A N 1
ATOM 2424 C CA . TYR A 1 301 ? 6.951 17.158 11.391 1.00 84.56 301 TYR A CA 1
ATOM 2425 C C . TYR A 1 301 ? 7.499 16.629 10.052 1.00 84.56 301 TYR A C 1
ATOM 2427 O O . TYR A 1 301 ? 7.863 15.459 9.959 1.00 84.56 301 TYR A O 1
ATOM 2435 N N . LYS A 1 302 ? 7.611 17.486 9.024 1.00 85.88 302 LYS A N 1
ATOM 2436 C CA . LYS A 1 302 ? 8.132 17.102 7.698 1.00 85.88 302 LYS A CA 1
ATOM 2437 C C . LYS A 1 302 ? 9.641 16.819 7.698 1.00 85.88 302 LYS A C 1
ATOM 2439 O O . LYS A 1 302 ? 10.128 16.090 6.834 1.00 85.88 302 LYS A O 1
ATOM 2444 N N . SER A 1 303 ? 10.377 17.375 8.660 1.00 83.62 303 SER A N 1
ATOM 2445 C CA . SER A 1 303 ? 11.814 17.150 8.845 1.00 83.62 303 SER A CA 1
ATOM 2446 C C . SER A 1 303 ? 12.136 16.157 9.964 1.00 83.62 303 SER A C 1
ATOM 2448 O O . SER A 1 303 ? 13.303 15.797 10.132 1.00 83.62 303 SER A O 1
ATOM 2450 N N . ASN A 1 304 ? 11.135 15.667 10.709 1.00 86.62 304 ASN A N 1
ATOM 2451 C CA . ASN A 1 304 ? 11.355 14.668 11.751 1.00 86.62 304 ASN A CA 1
ATOM 2452 C C . ASN A 1 304 ? 11.637 13.289 11.140 1.00 86.62 304 ASN A C 1
ATOM 2454 O O . ASN A 1 304 ? 10.737 12.475 10.933 1.00 86.62 304 ASN A O 1
ATOM 2458 N N . TRP A 1 305 ? 12.920 13.025 10.907 1.00 86.75 305 TRP A N 1
ATOM 2459 C CA . TRP A 1 305 ? 13.400 11.762 10.364 1.00 86.75 305 TRP A CA 1
ATOM 2460 C C . TRP A 1 305 ? 12.944 10.548 11.177 1.00 86.75 305 TRP A C 1
ATOM 2462 O O . TRP A 1 305 ? 12.461 9.597 10.584 1.00 86.75 305 TRP A O 1
ATOM 2472 N N . GLY A 1 306 ? 13.052 10.581 12.512 1.00 84.12 306 GLY A N 1
ATOM 2473 C CA . GLY A 1 306 ? 12.715 9.437 13.371 1.00 84.12 306 GLY A CA 1
ATOM 2474 C C . GLY A 1 306 ? 11.248 9.023 13.254 1.00 84.12 306 GLY A C 1
ATOM 2475 O O . GLY A 1 306 ? 10.954 7.859 13.010 1.00 84.12 306 GLY A O 1
ATOM 2476 N N . LEU A 1 307 ? 10.325 9.991 13.312 1.00 84.62 307 LEU A N 1
ATOM 2477 C CA . LEU A 1 307 ? 8.900 9.723 13.090 1.00 84.62 307 LEU A CA 1
ATOM 2478 C C . LEU A 1 307 ? 8.654 9.129 11.703 1.00 84.62 307 LEU A C 1
ATOM 2480 O O . LEU A 1 307 ? 7.994 8.102 11.567 1.00 84.62 307 LEU A O 1
ATOM 2484 N N . LEU A 1 308 ? 9.148 9.810 10.667 1.00 89.94 308 LEU A N 1
ATOM 2485 C CA . LEU A 1 308 ? 8.907 9.399 9.289 1.00 89.94 308 LEU A CA 1
ATOM 2486 C C . LEU A 1 308 ? 9.540 8.032 9.005 1.00 89.94 308 LEU A C 1
ATOM 2488 O O . LEU A 1 308 ? 9.002 7.290 8.196 1.00 89.94 308 LEU A O 1
ATOM 2492 N N . HIS A 1 309 ? 10.628 7.683 9.688 1.00 91.44 309 HIS A N 1
ATOM 2493 C CA . HIS A 1 309 ? 11.319 6.404 9.586 1.00 91.44 309 HIS A CA 1
ATOM 2494 C C . HIS A 1 309 ? 10.491 5.237 10.118 1.00 91.44 309 HIS A C 1
ATOM 2496 O O . HIS A 1 309 ? 10.305 4.259 9.387 1.00 91.44 309 HIS A O 1
ATOM 2502 N N . GLU A 1 310 ? 9.908 5.378 11.312 1.00 90.12 310 GLU A N 1
ATOM 2503 C CA . GLU A 1 310 ? 8.983 4.374 11.854 1.00 90.12 310 GLU A CA 1
ATOM 2504 C C . GLU A 1 310 ? 7.714 4.263 11.010 1.00 90.12 310 GLU A C 1
ATOM 2506 O O . GLU A 1 310 ? 7.268 3.170 10.672 1.00 90.12 310 GLU A O 1
ATOM 2511 N N . ILE A 1 311 ? 7.151 5.393 10.579 1.00 90.19 311 ILE A N 1
ATOM 2512 C CA . ILE A 1 311 ? 6.001 5.374 9.670 1.00 90.19 311 ILE A CA 1
ATOM 2513 C C . ILE A 1 311 ? 6.376 4.667 8.365 1.00 90.19 311 ILE A C 1
ATOM 2515 O O . ILE A 1 311 ? 5.630 3.813 7.901 1.00 90.19 311 ILE A O 1
ATOM 2519 N N . GLY A 1 312 ? 7.554 4.932 7.801 1.00 93.12 312 GLY A N 1
ATOM 2520 C CA . GLY A 1 312 ? 8.017 4.286 6.578 1.00 93.12 312 GLY A CA 1
ATOM 2521 C C . GLY A 1 312 ? 8.140 2.768 6.696 1.00 93.12 312 GLY A C 1
ATOM 2522 O O . GLY A 1 312 ? 7.884 2.067 5.715 1.00 93.12 312 GLY A O 1
ATOM 2523 N N . HIS A 1 313 ? 8.448 2.239 7.885 1.00 93.69 313 HIS A N 1
ATOM 2524 C CA . HIS A 1 313 ? 8.431 0.798 8.139 1.00 93.69 313 HIS A CA 1
ATOM 2525 C C . HIS A 1 313 ? 7.050 0.165 7.996 1.00 93.69 313 HIS A C 1
ATOM 2527 O O . HIS A 1 313 ? 6.996 -1.046 7.812 1.00 93.69 313 HIS A O 1
ATOM 2533 N N . MET A 1 314 ? 5.951 0.923 8.021 1.00 91.25 314 MET A N 1
ATOM 2534 C CA . MET A 1 314 ? 4.597 0.395 7.804 1.00 91.25 314 MET A CA 1
ATOM 2535 C C . MET A 1 314 ? 4.284 0.175 6.313 1.00 91.25 314 MET A C 1
ATOM 2537 O O . MET A 1 314 ? 3.488 -0.696 5.973 1.00 91.25 314 MET A O 1
ATOM 2541 N N . TRP A 1 315 ? 4.959 0.900 5.411 1.00 92.06 315 TRP A N 1
ATOM 2542 C CA . TRP A 1 315 ? 4.743 0.851 3.954 1.00 92.06 315 TRP A CA 1
ATOM 2543 C C . TRP A 1 315 ? 5.814 0.050 3.190 1.00 92.06 315 TRP A C 1
ATOM 2545 O O . TRP A 1 315 ? 5.813 0.034 1.963 1.00 92.06 315 TRP A O 1
ATOM 2555 N N . GLN A 1 316 ? 6.749 -0.638 3.849 1.00 93.31 316 GLN A N 1
ATOM 2556 C CA . GLN A 1 316 ? 7.787 -1.390 3.131 1.00 93.31 316 GLN A CA 1
ATOM 2557 C C . GLN A 1 316 ? 7.215 -2.594 2.375 1.00 93.31 316 GLN A C 1
ATOM 2559 O O . GLN A 1 316 ? 6.757 -3.569 2.979 1.00 93.31 316 GLN A O 1
ATOM 2564 N N . ASN A 1 317 ? 7.397 -2.623 1.057 1.00 95.06 317 ASN A N 1
ATOM 2565 C CA . ASN A 1 317 ? 7.070 -3.810 0.280 1.00 95.06 317 ASN A CA 1
ATOM 2566 C C . ASN A 1 317 ? 8.106 -4.925 0.492 1.00 95.06 317 ASN A C 1
ATOM 2568 O O . ASN A 1 317 ? 9.306 -4.770 0.245 1.00 95.06 317 ASN A O 1
ATOM 2572 N N . GLN A 1 318 ? 7.637 -6.090 0.936 1.00 94.62 318 GLN A N 1
ATOM 2573 C CA . GLN A 1 318 ? 8.505 -7.233 1.223 1.00 94.62 318 GLN A CA 1
ATOM 2574 C C . GLN A 1 318 ? 9.052 -7.922 -0.029 1.00 94.62 318 GLN A C 1
ATOM 2576 O O . GLN A 1 318 ? 10.075 -8.602 0.073 1.00 94.62 318 GLN A O 1
ATOM 2581 N N . ASN A 1 319 ? 8.411 -7.747 -1.188 1.00 95.44 319 ASN A N 1
ATOM 2582 C CA . ASN A 1 319 ? 8.831 -8.373 -2.440 1.00 95.44 319 ASN A CA 1
ATOM 2583 C C . ASN A 1 319 ? 10.127 -7.776 -2.996 1.00 95.44 319 ASN A C 1
ATOM 2585 O O . ASN A 1 319 ? 10.852 -8.478 -3.686 1.00 95.44 319 ASN A O 1
ATOM 2589 N N . TYR A 1 320 ? 10.462 -6.534 -2.639 1.00 94.75 320 TYR A N 1
ATOM 2590 C CA . TYR A 1 320 ? 11.697 -5.885 -3.083 1.00 94.75 320 TYR A CA 1
ATOM 2591 C C . TYR A 1 320 ? 12.625 -5.434 -1.947 1.00 94.75 320 TYR A C 1
ATOM 2593 O O . TYR A 1 320 ? 13.645 -4.787 -2.179 1.00 94.75 320 TYR A O 1
ATOM 2601 N N . LYS A 1 321 ? 12.308 -5.783 -0.694 1.00 94.19 321 LYS A N 1
ATOM 2602 C CA . LYS A 1 321 ? 13.211 -5.564 0.444 1.00 94.19 321 LYS A CA 1
ATOM 2603 C C . LYS A 1 321 ? 14.386 -6.545 0.356 1.00 94.19 321 LYS A C 1
ATOM 2605 O O . LYS A 1 321 ? 14.246 -7.694 0.788 1.00 94.19 321 LYS A O 1
ATOM 2610 N N . LEU A 1 322 ? 15.492 -6.095 -0.242 1.00 92.00 322 LEU A N 1
ATOM 2611 C CA . LEU A 1 322 ? 16.750 -6.843 -0.350 1.00 92.00 322 LEU A CA 1
ATOM 2612 C C . LEU A 1 322 ? 17.359 -7.121 1.031 1.00 92.00 322 LEU A C 1
ATOM 2614 O O . LEU A 1 322 ? 16.975 -6.517 2.039 1.00 92.00 322 LEU A O 1
ATOM 2618 N N . ASP A 1 323 ? 18.331 -8.029 1.083 1.00 86.94 323 ASP A N 1
ATOM 2619 C CA . ASP A 1 323 ? 19.089 -8.236 2.312 1.00 86.94 323 ASP A CA 1
ATOM 2620 C C . ASP A 1 323 ? 19.829 -6.948 2.724 1.00 86.94 323 ASP A C 1
ATOM 2622 O O . ASP A 1 323 ? 20.375 -6.218 1.893 1.00 86.94 323 ASP A O 1
ATOM 2626 N N . GLY A 1 324 ? 19.770 -6.613 4.012 1.00 86.06 324 GLY A N 1
ATOM 2627 C CA . GLY A 1 324 ? 20.246 -5.329 4.537 1.00 86.06 324 GLY A CA 1
ATOM 2628 C C . GLY A 1 324 ? 19.364 -4.107 4.225 1.00 86.06 324 GLY A C 1
ATOM 2629 O O . GLY A 1 324 ? 19.675 -3.017 4.706 1.00 86.06 324 GLY A O 1
ATOM 2630 N N . TRP A 1 325 ? 18.251 -4.247 3.487 1.00 93.06 325 TRP A N 1
ATOM 2631 C CA . TRP A 1 325 ? 17.319 -3.136 3.213 1.00 93.06 325 TRP A CA 1
ATOM 2632 C C . TRP A 1 325 ? 16.240 -2.931 4.281 1.00 93.06 325 TRP A C 1
ATOM 2634 O O . TRP A 1 325 ? 15.358 -2.092 4.087 1.00 93.06 325 TRP A O 1
ATOM 2644 N N . GLY A 1 326 ? 16.320 -3.639 5.415 1.00 91.31 326 GLY A N 1
ATOM 2645 C CA . GLY A 1 326 ? 15.434 -3.431 6.570 1.00 91.31 326 GLY A CA 1
ATOM 2646 C C . GLY A 1 326 ? 15.302 -1.952 6.942 1.00 91.31 326 GLY A C 1
ATOM 2647 O O . GLY A 1 326 ? 14.188 -1.451 6.996 1.00 91.31 326 GLY A O 1
ATOM 2648 N N . GLU A 1 327 ? 16.439 -1.257 7.013 1.00 92.62 327 GLU A N 1
ATOM 2649 C CA . GLU A 1 327 ? 16.558 0.175 7.337 1.00 92.62 327 GLU A CA 1
ATOM 2650 C C . GLU A 1 327 ? 16.762 1.072 6.110 1.00 92.62 327 GLU A C 1
ATOM 2652 O O . GLU A 1 327 ? 17.256 2.192 6.206 1.00 92.62 327 GLU A O 1
ATOM 2657 N N . SER A 1 328 ? 16.519 0.553 4.906 1.00 93.25 328 SER A N 1
ATOM 2658 C CA . SER A 1 328 ? 16.802 1.283 3.662 1.00 93.25 328 SER A CA 1
ATOM 2659 C C . SER A 1 328 ? 15.549 1.506 2.836 1.00 93.25 328 SER A C 1
ATOM 2661 O O . SER A 1 328 ? 15.311 2.621 2.378 1.00 93.25 328 SER A O 1
ATOM 2663 N N . SER A 1 329 ? 14.710 0.478 2.671 1.00 94.00 329 SER A N 1
ATOM 2664 C CA . SER A 1 329 ? 13.520 0.614 1.829 1.00 94.00 329 SER A CA 1
ATOM 2665 C C . SER A 1 329 ? 12.424 1.475 2.462 1.00 94.00 329 SER A C 1
ATOM 2667 O O . SER A 1 329 ? 11.660 2.091 1.725 1.00 94.00 329 SER A O 1
ATOM 2669 N N . ASN A 1 330 ? 12.378 1.597 3.795 1.00 94.62 330 ASN A N 1
ATOM 2670 C CA . ASN A 1 330 ? 11.564 2.615 4.469 1.00 94.62 330 ASN A CA 1
ATOM 2671 C C . ASN A 1 330 ? 12.119 4.024 4.212 1.00 94.62 330 ASN A C 1
ATOM 2673 O O . ASN A 1 330 ? 11.370 4.932 3.873 1.00 94.62 330 ASN A O 1
ATOM 2677 N N . ASN A 1 331 ? 13.439 4.202 4.282 1.00 94.69 331 ASN A N 1
ATOM 2678 C CA . ASN A 1 331 ? 14.077 5.495 4.033 1.00 94.69 331 ASN A CA 1
ATOM 2679 C C . ASN A 1 331 ? 13.899 5.988 2.588 1.00 94.69 331 ASN A C 1
ATOM 2681 O O . ASN A 1 331 ? 13.772 7.189 2.370 1.00 94.69 331 ASN A O 1
ATOM 2685 N N . MET A 1 332 ? 13.812 5.082 1.609 1.00 94.88 332 MET A N 1
ATOM 2686 C CA . MET A 1 332 ? 13.423 5.432 0.237 1.00 94.88 332 MET A CA 1
ATOM 2687 C C . MET A 1 332 ? 12.039 6.104 0.189 1.00 94.88 332 MET A C 1
ATOM 2689 O O . MET A 1 332 ? 11.875 7.114 -0.493 1.00 94.88 332 MET A O 1
ATOM 2693 N N . LEU A 1 333 ? 11.057 5.595 0.947 1.00 93.19 333 LEU A N 1
ATOM 2694 C CA . LEU A 1 333 ? 9.730 6.214 1.056 1.00 93.19 333 LEU A CA 1
ATOM 2695 C C . LEU A 1 333 ? 9.792 7.593 1.724 1.00 93.19 333 LEU A C 1
ATOM 2697 O O . LEU A 1 333 ? 9.093 8.502 1.282 1.00 93.19 333 LEU A O 1
ATOM 2701 N N . ILE A 1 334 ? 10.641 7.775 2.743 1.00 93.38 334 ILE A N 1
ATOM 2702 C CA . ILE A 1 334 ? 10.840 9.081 3.395 1.00 93.38 334 ILE A CA 1
ATOM 2703 C C . ILE A 1 334 ? 11.399 10.095 2.401 1.00 93.38 334 ILE A C 1
ATOM 2705 O O . ILE A 1 334 ? 10.895 11.212 2.330 1.00 93.38 334 ILE A O 1
ATOM 2709 N N . THR A 1 335 ? 12.412 9.721 1.612 1.00 92.62 335 THR A N 1
ATOM 2710 C CA . THR A 1 335 ? 12.975 10.598 0.573 1.00 92.62 335 THR A CA 1
ATOM 2711 C C . THR A 1 335 ? 11.885 11.059 -0.389 1.00 92.62 335 THR A C 1
ATOM 2713 O O . THR A 1 335 ? 11.749 12.252 -0.657 1.00 92.62 335 THR A O 1
ATOM 2716 N N . MET A 1 336 ? 11.051 10.123 -0.845 1.00 93.56 336 MET A N 1
ATOM 2717 C CA . MET A 1 336 ? 9.911 10.403 -1.716 1.00 93.56 336 MET A CA 1
ATOM 2718 C C . MET A 1 336 ? 8.864 11.303 -1.045 1.00 93.56 336 MET A C 1
ATOM 2720 O O . MET A 1 336 ? 8.365 12.246 -1.660 1.00 93.56 336 MET A O 1
ATOM 2724 N N . TYR A 1 337 ? 8.566 11.059 0.232 1.00 93.88 337 TYR A N 1
ATOM 2725 C CA . TYR A 1 337 ? 7.683 11.894 1.041 1.00 93.88 337 TYR A CA 1
ATOM 2726 C C . TYR A 1 337 ? 8.222 13.323 1.163 1.00 93.88 337 TYR A C 1
ATOM 2728 O O . TYR A 1 337 ? 7.514 14.266 0.835 1.00 93.88 337 TYR A O 1
ATOM 2736 N N . GLN A 1 338 ? 9.477 13.510 1.575 1.00 91.56 338 GLN A N 1
ATOM 2737 C CA . GLN A 1 338 ? 10.062 14.838 1.774 1.00 91.56 338 GLN A CA 1
ATOM 2738 C C . GLN A 1 338 ? 10.174 15.608 0.457 1.00 91.56 338 GLN A C 1
ATOM 2740 O O . GLN A 1 338 ? 9.858 16.800 0.417 1.00 91.56 338 GLN A O 1
ATOM 2745 N N . LYS A 1 339 ? 10.536 14.926 -0.636 1.00 90.44 339 LYS A N 1
ATOM 2746 C CA . LYS A 1 339 ? 10.537 15.501 -1.985 1.00 90.44 339 LYS A CA 1
ATOM 2747 C C . LYS A 1 339 ? 9.168 16.081 -2.346 1.00 90.44 339 LYS A C 1
ATOM 2749 O O . LYS A 1 339 ? 9.096 17.255 -2.697 1.00 90.44 339 LYS A O 1
ATOM 2754 N N . ARG A 1 340 ? 8.086 15.307 -2.200 1.00 90.50 340 ARG A N 1
ATOM 2755 C CA . ARG A 1 340 ? 6.727 15.718 -2.606 1.00 90.50 340 ARG A CA 1
ATOM 2756 C C . ARG A 1 340 ? 6.041 16.645 -1.593 1.00 90.50 340 ARG A C 1
ATOM 2758 O O . ARG A 1 340 ? 5.571 17.714 -1.962 1.00 90.50 340 ARG A O 1
ATOM 2765 N N . ALA A 1 341 ? 6.038 16.292 -0.308 1.00 90.50 341 ALA A N 1
ATOM 2766 C CA . ALA A 1 341 ? 5.313 17.011 0.747 1.00 90.50 341 ALA A CA 1
ATOM 2767 C C . ALA A 1 341 ? 5.914 18.380 1.107 1.00 90.50 341 ALA A C 1
ATOM 2769 O O . ALA A 1 341 ? 5.251 19.203 1.752 1.00 90.50 341 ALA A O 1
ATOM 2770 N N . SER A 1 342 ? 7.178 18.622 0.750 1.00 88.00 342 SER A N 1
ATOM 2771 C CA . SER A 1 342 ? 7.884 19.875 1.047 1.00 88.00 342 SER A CA 1
ATOM 2772 C C . SER A 1 342 ? 8.550 20.525 -0.160 1.00 88.00 342 SER A C 1
ATOM 2774 O O . SER A 1 342 ? 9.300 21.476 0.010 1.00 88.00 342 SER A O 1
ATOM 2776 N N . ASN A 1 343 ? 8.302 20.018 -1.373 1.00 88.38 343 ASN A N 1
ATOM 2777 C CA . ASN A 1 343 ? 9.014 20.456 -2.575 1.00 88.38 343 ASN A CA 1
ATOM 2778 C C . ASN A 1 343 ? 10.541 20.487 -2.354 1.00 88.38 343 ASN A C 1
ATOM 2780 O O . ASN A 1 343 ? 11.214 21.490 -2.581 1.00 88.38 343 ASN A O 1
ATOM 2784 N N . ASN A 1 344 ? 11.067 19.375 -1.841 1.00 89.12 344 ASN A N 1
ATOM 2785 C CA . ASN A 1 344 ? 12.449 19.176 -1.401 1.00 89.12 344 ASN A CA 1
ATOM 2786 C C . ASN A 1 344 ? 12.944 19.967 -0.184 1.00 89.12 344 ASN A C 1
ATOM 2788 O O . ASN A 1 344 ? 14.019 19.605 0.274 1.00 89.12 344 ASN A O 1
ATOM 2792 N N . GLU A 1 345 ? 12.230 20.943 0.389 1.00 88.56 345 GLU A N 1
ATOM 2793 C CA . GLU A 1 345 ? 12.729 21.783 1.503 1.00 88.56 345 GLU A CA 1
ATOM 2794 C C . GLU A 1 345 ? 13.343 20.980 2.667 1.00 88.56 345 GLU A C 1
ATOM 2796 O O . GLU A 1 345 ? 14.345 21.393 3.250 1.00 88.56 345 GLU A O 1
ATOM 2801 N N . TYR A 1 346 ? 12.782 19.806 2.976 1.00 88.69 346 TYR A N 1
ATOM 2802 C CA . TYR A 1 346 ? 13.264 18.932 4.051 1.00 88.69 346 TYR A CA 1
ATOM 2803 C C . TYR A 1 346 ? 13.973 17.664 3.570 1.00 88.69 346 TYR A C 1
ATOM 2805 O O . TYR A 1 346 ? 14.213 16.766 4.376 1.00 88.69 346 TYR A O 1
ATOM 2813 N N . ASN A 1 347 ? 14.307 17.558 2.283 1.00 89.94 347 ASN A N 1
ATOM 2814 C CA . ASN A 1 347 ? 14.986 16.381 1.747 1.00 89.94 347 ASN A CA 1
ATOM 2815 C C . ASN A 1 347 ? 16.347 16.181 2.445 1.00 89.94 347 ASN A C 1
ATOM 2817 O O . ASN A 1 347 ? 17.167 17.098 2.528 1.00 89.94 347 ASN A O 1
ATOM 2821 N N . ARG A 1 348 ? 16.608 14.959 2.932 1.00 88.06 348 ARG A N 1
ATOM 2822 C CA . ARG A 1 348 ? 17.850 14.572 3.626 1.00 88.06 348 ARG A CA 1
ATOM 2823 C C . ARG A 1 348 ? 19.126 14.967 2.873 1.00 88.06 348 ARG A C 1
ATOM 2825 O O . ARG A 1 348 ? 20.125 15.272 3.523 1.00 88.06 348 ARG A O 1
ATOM 2832 N N . PHE A 1 349 ? 19.108 14.983 1.540 1.00 89.81 349 PHE A N 1
ATOM 2833 C CA . PHE A 1 349 ? 20.275 15.341 0.724 1.00 89.81 349 PHE A CA 1
ATOM 2834 C C . PHE A 1 349 ? 20.663 16.826 0.791 1.00 89.81 349 PHE A C 1
ATOM 2836 O O . PHE A 1 349 ? 21.775 17.179 0.402 1.00 89.81 349 PHE A O 1
ATOM 2843 N N . LEU A 1 350 ? 19.806 17.681 1.358 1.00 87.25 350 LEU A N 1
ATOM 2844 C CA . LEU A 1 350 ? 20.119 19.083 1.640 1.00 87.25 350 LEU A CA 1
ATOM 2845 C C . LEU A 1 350 ? 21.001 19.288 2.875 1.00 87.25 350 LEU A C 1
ATOM 2847 O O . LEU A 1 350 ? 21.558 20.373 3.055 1.00 87.25 350 LEU A O 1
ATOM 2851 N N . ASP A 1 351 ? 21.145 18.276 3.734 1.00 85.25 351 ASP A N 1
ATOM 2852 C CA . ASP A 1 351 ? 22.039 18.365 4.885 1.00 85.25 351 ASP A CA 1
ATOM 2853 C C . ASP A 1 351 ? 23.487 18.555 4.401 1.00 85.25 351 ASP A C 1
ATOM 2855 O O . ASP A 1 351 ? 24.027 17.761 3.623 1.00 85.25 351 ASP A O 1
ATOM 2859 N N . LYS A 1 352 ? 24.148 19.607 4.899 1.00 78.75 352 LYS A N 1
ATOM 2860 C CA . LYS A 1 352 ? 25.549 19.925 4.580 1.00 78.75 352 LYS A CA 1
ATOM 2861 C C . LYS A 1 352 ? 26.486 18.747 4.872 1.00 78.75 352 LYS A C 1
ATOM 2863 O O . LYS A 1 352 ? 27.473 18.551 4.162 1.00 78.75 352 LYS A O 1
ATOM 2868 N N . ASN A 1 353 ? 26.158 17.927 5.871 1.00 82.00 353 ASN A N 1
ATOM 2869 C CA . ASN A 1 353 ? 26.916 16.725 6.215 1.00 82.00 353 ASN A CA 1
ATOM 2870 C C . ASN A 1 353 ? 26.771 15.608 5.164 1.00 82.00 353 ASN A C 1
ATOM 2872 O O . ASN A 1 353 ? 27.659 14.765 5.032 1.00 82.00 353 ASN A O 1
ATOM 2876 N N . VAL A 1 354 ? 25.692 15.619 4.373 1.00 88.50 354 VAL A N 1
ATOM 2877 C CA . VAL A 1 354 ? 25.427 14.660 3.285 1.00 88.50 354 VAL A CA 1
ATOM 2878 C C . VAL A 1 354 ? 26.075 15.108 1.971 1.00 88.50 354 VAL A C 1
ATOM 2880 O O . VAL A 1 354 ? 26.382 14.282 1.113 1.00 88.50 354 VAL A O 1
ATOM 2883 N N . THR A 1 355 ? 26.423 16.388 1.820 1.00 85.88 355 THR A N 1
ATOM 2884 C CA . THR A 1 355 ? 27.081 16.896 0.602 1.00 85.88 355 THR A CA 1
ATOM 2885 C C . THR A 1 355 ? 28.410 16.188 0.305 1.00 85.88 355 THR A C 1
ATOM 2887 O O . THR A 1 355 ? 28.751 15.961 -0.854 1.00 85.88 355 THR A O 1
ATOM 2890 N N . LYS A 1 356 ? 29.164 15.782 1.339 1.00 88.75 356 LYS A N 1
ATOM 2891 C CA . LYS A 1 356 ? 30.392 14.983 1.166 1.00 88.75 356 LYS A CA 1
ATOM 2892 C C . LYS A 1 356 ? 30.099 13.600 0.571 1.00 88.75 356 LYS A C 1
ATOM 2894 O O . LYS A 1 356 ? 30.884 13.115 -0.239 1.00 88.75 356 LYS A O 1
ATOM 2899 N N . PHE A 1 357 ? 28.982 12.983 0.959 1.00 91.38 357 PHE A N 1
ATOM 2900 C CA . PHE A 1 357 ? 28.524 11.721 0.380 1.00 91.38 357 PHE A CA 1
ATOM 2901 C C . PHE A 1 357 ? 28.174 11.897 -1.103 1.00 91.38 357 PHE A C 1
ATOM 2903 O O . PHE A 1 357 ? 28.695 11.149 -1.924 1.00 91.38 357 PHE A O 1
ATOM 2910 N N . LEU A 1 358 ? 27.392 12.925 -1.452 1.00 92.44 358 LEU A N 1
ATOM 2911 C CA . LEU A 1 358 ? 27.029 13.216 -2.845 1.00 92.44 358 LEU A CA 1
ATOM 2912 C C . LEU A 1 358 ? 28.263 13.435 -3.730 1.00 92.44 358 LEU A C 1
ATOM 2914 O O . LEU A 1 358 ? 28.402 12.767 -4.750 1.00 92.44 358 LEU A O 1
ATOM 2918 N N . ARG A 1 359 ? 29.211 14.273 -3.284 1.00 91.38 359 ARG A N 1
ATOM 2919 C CA . ARG A 1 359 ? 30.462 14.534 -4.017 1.00 91.38 359 ARG A CA 1
ATOM 2920 C C . ARG A 1 359 ? 31.296 13.276 -4.236 1.00 91.38 359 ARG A C 1
ATOM 2922 O O . ARG A 1 359 ? 31.891 13.113 -5.293 1.00 91.38 359 ARG A O 1
ATOM 2929 N N . ARG A 1 360 ? 31.338 12.376 -3.248 1.00 91.81 360 ARG A N 1
ATOM 2930 C CA . ARG A 1 360 ? 32.025 11.086 -3.388 1.00 91.81 360 ARG A CA 1
ATOM 2931 C C . ARG A 1 360 ? 31.352 10.207 -4.442 1.00 91.81 360 ARG A C 1
ATOM 2933 O O . ARG A 1 360 ? 32.056 9.571 -5.221 1.00 91.81 360 ARG A O 1
ATOM 2940 N N . VAL A 1 361 ? 30.019 10.133 -4.440 1.00 93.12 361 VAL A N 1
ATOM 2941 C CA . VAL A 1 361 ? 29.270 9.349 -5.436 1.00 93.12 361 VAL A CA 1
ATOM 2942 C C . VAL A 1 361 ? 29.510 9.908 -6.838 1.00 93.12 361 VAL A C 1
ATOM 2944 O O . VAL A 1 361 ? 29.829 9.146 -7.744 1.00 93.12 361 VAL A O 1
ATOM 2947 N N . GLU A 1 362 ? 29.431 11.229 -6.985 1.00 93.69 362 GLU A N 1
ATOM 2948 C CA . GLU A 1 362 ? 29.691 11.951 -8.232 1.00 93.69 362 GLU A CA 1
ATOM 2949 C C . GLU A 1 362 ? 31.090 11.671 -8.793 1.00 93.69 362 GLU A C 1
ATOM 2951 O O . GLU A 1 362 ? 31.199 11.133 -9.894 1.00 93.69 362 GLU A O 1
ATOM 2956 N N . SER A 1 363 ? 32.149 11.899 -8.006 1.00 94.19 363 SER A N 1
ATOM 2957 C CA . SER A 1 363 ? 33.529 11.606 -8.436 1.00 94.19 363 SER A CA 1
ATOM 2958 C C . SER A 1 363 ? 33.723 10.126 -8.781 1.00 94.19 363 SER A C 1
ATOM 2960 O O . SER A 1 363 ? 34.390 9.801 -9.760 1.00 94.19 363 SER A O 1
ATOM 2962 N N . SER A 1 364 ? 33.076 9.207 -8.056 1.00 93.25 364 SER A N 1
ATOM 2963 C CA . SER A 1 364 ? 33.161 7.778 -8.386 1.00 93.25 364 SER A CA 1
ATOM 2964 C C . SER A 1 364 ? 32.552 7.475 -9.758 1.00 93.25 364 SER A C 1
ATOM 2966 O O . SER A 1 364 ? 33.157 6.755 -10.551 1.00 93.25 364 SER A O 1
ATOM 2968 N N . PHE A 1 365 ? 31.385 8.042 -10.078 1.00 93.88 365 PHE A N 1
ATOM 2969 C CA . PHE A 1 365 ? 30.743 7.829 -11.377 1.00 93.88 365 PHE A CA 1
ATOM 2970 C C . PHE A 1 365 ? 31.527 8.436 -12.544 1.00 93.88 365 PHE A C 1
ATOM 2972 O O . PHE A 1 365 ? 31.554 7.811 -13.616 1.00 93.88 365 PHE A O 1
ATOM 2979 N N . GLU A 1 366 ? 32.161 9.595 -12.336 1.00 92.56 366 GLU A N 1
ATOM 2980 C CA . GLU A 1 366 ? 33.073 10.254 -13.284 1.00 92.56 366 GLU A CA 1
ATOM 2981 C C . GLU A 1 366 ? 34.327 9.408 -13.547 1.00 92.56 366 GLU A C 1
ATOM 2983 O O . GLU A 1 366 ? 34.709 9.212 -14.698 1.00 92.56 366 GLU A O 1
ATOM 2988 N N . GLU A 1 367 ? 34.904 8.814 -12.500 1.00 93.44 367 GLU A N 1
ATOM 2989 C CA . GLU A 1 367 ? 36.071 7.922 -12.581 1.00 93.44 367 GLU A CA 1
ATOM 2990 C C . GLU A 1 367 ? 35.735 6.505 -13.084 1.00 93.44 367 GLU A C 1
ATOM 2992 O O . GLU A 1 367 ? 36.621 5.657 -13.192 1.00 93.44 367 GLU A O 1
ATOM 2997 N N . GLY A 1 368 ? 34.460 6.208 -13.362 1.00 89.75 368 GLY A N 1
ATOM 2998 C CA . GLY A 1 368 ? 34.021 4.871 -13.772 1.00 89.75 368 GLY A CA 1
ATOM 2999 C C . GLY A 1 368 ? 34.068 3.823 -12.654 1.00 89.75 368 GLY A C 1
ATOM 3000 O O . GLY A 1 368 ? 34.047 2.628 -12.939 1.00 89.75 368 GLY A O 1
ATOM 3001 N N . LYS A 1 369 ? 34.117 4.256 -11.392 1.00 90.69 369 LYS A N 1
ATOM 3002 C CA . LYS A 1 369 ? 34.166 3.404 -10.200 1.00 90.69 369 LYS A CA 1
ATOM 3003 C C . LYS A 1 369 ? 32.781 3.215 -9.588 1.00 90.69 369 LYS A C 1
ATOM 3005 O O . LYS A 1 369 ? 31.908 4.079 -9.673 1.00 90.69 369 LYS A O 1
ATOM 3010 N N . ILE A 1 370 ? 32.614 2.098 -8.887 1.00 89.50 370 ILE A N 1
ATOM 3011 C CA . ILE A 1 370 ? 31.474 1.889 -7.991 1.00 89.50 370 ILE A CA 1
ATOM 3012 C C . ILE A 1 370 ? 31.693 2.771 -6.745 1.00 89.50 370 ILE A C 1
ATOM 3014 O O . ILE A 1 370 ? 32.792 2.772 -6.185 1.00 89.50 370 ILE A O 1
ATOM 3018 N N . PRO A 1 371 ? 30.686 3.529 -6.273 1.00 85.31 371 PRO A N 1
ATOM 3019 C CA . PRO A 1 371 ? 30.873 4.561 -5.246 1.00 85.31 371 PRO A CA 1
ATOM 3020 C C . PRO A 1 371 ? 31.183 4.047 -3.829 1.00 85.31 371 PRO A C 1
ATOM 3022 O O . PRO A 1 371 ? 31.438 4.831 -2.903 1.00 85.31 371 PRO A O 1
ATOM 3025 N N . TYR A 1 372 ? 31.177 2.732 -3.626 1.00 81.38 372 TYR A N 1
ATOM 3026 C CA . TYR A 1 372 ? 31.327 2.075 -2.332 1.00 81.38 372 TYR A CA 1
ATOM 3027 C C . TYR A 1 372 ? 32.224 0.830 -2.429 1.00 81.38 372 TYR A C 1
ATOM 3029 O O . TYR A 1 372 ? 32.377 0.248 -3.495 1.00 81.38 372 TYR A O 1
ATOM 3037 N N . ASN A 1 373 ? 32.812 0.419 -1.299 1.00 64.44 373 ASN A N 1
ATOM 3038 C CA . ASN A 1 373 ? 33.820 -0.650 -1.220 1.00 64.44 373 ASN A CA 1
ATOM 3039 C C . ASN A 1 373 ? 33.192 -2.064 -1.303 1.00 64.44 373 ASN A C 1
ATOM 3041 O O . ASN A 1 373 ? 33.223 -2.791 -0.311 1.00 64.44 373 ASN A O 1
ATOM 3045 N N . ASP A 1 374 ? 32.554 -2.416 -2.422 1.00 59.53 374 ASP A N 1
ATOM 3046 C CA . ASP A 1 374 ? 31.963 -3.739 -2.731 1.00 59.53 374 ASP A CA 1
ATOM 3047 C C . ASP A 1 374 ? 30.898 -4.281 -1.749 1.00 59.53 374 ASP A C 1
ATOM 3049 O O . ASP A 1 374 ? 30.450 -5.421 -1.854 1.00 59.53 374 ASP A O 1
ATOM 3053 N N . LYS A 1 375 ? 30.423 -3.466 -0.800 1.00 63.41 375 LYS A N 1
ATOM 3054 C CA . LYS A 1 375 ? 29.261 -3.789 0.051 1.00 63.41 375 LYS A CA 1
ATOM 3055 C C . LYS A 1 375 ? 27.972 -3.505 -0.713 1.00 63.41 375 LYS A C 1
ATOM 3057 O O . LYS A 1 375 ? 27.898 -2.483 -1.371 1.00 63.41 375 LYS A O 1
ATOM 3062 N N . SER A 1 376 ? 26.939 -4.333 -0.576 1.00 78.31 376 SER A N 1
ATOM 3063 C CA . SER A 1 376 ? 25.645 -4.098 -1.235 1.00 78.31 376 SER A CA 1
ATOM 3064 C C . SER A 1 376 ? 25.094 -2.683 -0.985 1.00 78.31 376 SER A C 1
ATOM 3066 O O . SER A 1 376 ? 25.263 -2.108 0.098 1.00 78.31 376 SER A O 1
ATOM 3068 N N . ILE A 1 377 ? 24.430 -2.118 -2.001 1.00 86.75 377 ILE A N 1
ATOM 3069 C CA . ILE A 1 377 ? 23.756 -0.818 -1.916 1.00 86.75 377 ILE A CA 1
ATOM 3070 C C . ILE A 1 377 ? 22.756 -0.825 -0.748 1.00 86.75 377 ILE A C 1
ATOM 3072 O O . ILE A 1 377 ? 21.986 -1.768 -0.604 1.00 86.75 377 ILE A O 1
ATOM 3076 N N . ARG A 1 378 ? 22.774 0.195 0.116 1.00 90.12 378 ARG A N 1
ATOM 3077 C CA . ARG A 1 378 ? 21.898 0.323 1.302 1.00 90.12 378 ARG A CA 1
ATOM 3078 C C . ARG A 1 378 ? 21.882 1.765 1.801 1.00 90.12 378 ARG A C 1
ATOM 3080 O O . ARG A 1 378 ? 22.654 2.574 1.302 1.00 90.12 378 ARG A O 1
ATOM 3087 N N . GLY A 1 379 ? 21.027 2.109 2.761 1.00 90.38 379 GLY A N 1
ATOM 3088 C CA . GLY A 1 379 ? 20.965 3.438 3.380 1.00 90.38 379 GLY A CA 1
ATOM 3089 C C . GLY A 1 379 ? 20.900 4.580 2.357 1.00 90.38 379 GLY A C 1
ATOM 3090 O O . GLY A 1 379 ? 20.123 4.524 1.400 1.00 90.38 379 GLY A O 1
ATOM 3091 N N . MET A 1 380 ? 21.762 5.592 2.522 1.00 90.62 380 MET A N 1
ATOM 3092 C CA . MET A 1 380 ? 21.809 6.769 1.640 1.00 90.62 380 MET A CA 1
ATOM 3093 C C . MET A 1 380 ? 22.061 6.424 0.166 1.00 90.62 380 MET A C 1
ATOM 3095 O O . MET A 1 380 ? 21.560 7.135 -0.701 1.00 90.62 380 MET A O 1
ATOM 3099 N N . GLN A 1 381 ? 22.781 5.338 -0.142 1.00 92.62 381 GLN A N 1
ATOM 3100 C CA . GLN A 1 381 ? 22.983 4.915 -1.529 1.00 92.62 381 GLN A CA 1
ATOM 3101 C C . GLN A 1 381 ? 21.662 4.504 -2.192 1.00 92.62 381 GLN A C 1
ATOM 3103 O O . GLN A 1 381 ? 21.350 4.977 -3.280 1.00 92.62 381 GLN A O 1
ATOM 3108 N N . SER A 1 382 ? 20.855 3.677 -1.519 1.00 93.19 382 SER A N 1
ATOM 3109 C CA . SER A 1 382 ? 19.554 3.240 -2.051 1.00 93.19 382 SER A CA 1
ATOM 3110 C C . SER A 1 382 ? 18.548 4.389 -2.172 1.00 93.19 382 SER A C 1
ATOM 3112 O O . SER A 1 382 ? 17.801 4.457 -3.145 1.00 93.19 382 SER A O 1
ATOM 3114 N N . MET A 1 383 ? 18.578 5.330 -1.222 1.00 94.12 383 MET A N 1
ATOM 3115 C CA . MET A 1 383 ? 17.765 6.545 -1.273 1.00 94.12 383 MET A CA 1
ATOM 3116 C C . MET A 1 383 ? 18.124 7.405 -2.489 1.00 94.12 383 MET A C 1
ATOM 3118 O O . MET A 1 383 ? 17.231 7.822 -3.219 1.00 94.12 383 MET A O 1
ATOM 3122 N N . LEU A 1 384 ? 19.423 7.633 -2.732 1.00 94.75 384 LEU A N 1
ATOM 3123 C CA . LEU A 1 384 ? 19.882 8.446 -3.859 1.00 94.75 384 LEU A CA 1
ATOM 3124 C C . LEU A 1 384 ? 19.541 7.773 -5.190 1.00 94.75 384 LEU A C 1
ATOM 3126 O O . LEU A 1 384 ? 19.042 8.436 -6.091 1.00 94.75 384 LEU A O 1
ATOM 3130 N N . MET A 1 385 ? 19.743 6.458 -5.300 1.00 95.56 385 MET A N 1
ATOM 3131 C CA . MET A 1 385 ? 19.384 5.694 -6.497 1.00 95.56 385 MET A CA 1
ATOM 3132 C C . MET A 1 385 ? 17.898 5.860 -6.856 1.00 95.56 385 MET A C 1
ATOM 3134 O O . MET A 1 385 ? 17.562 6.124 -8.009 1.00 95.56 385 MET A O 1
ATOM 3138 N N . VAL A 1 386 ? 16.996 5.747 -5.878 1.00 94.88 386 VAL A N 1
ATOM 3139 C CA . VAL A 1 386 ? 15.554 5.912 -6.125 1.00 94.88 386 VAL A CA 1
ATOM 3140 C C . VAL A 1 386 ? 15.176 7.362 -6.388 1.00 94.88 386 VAL A C 1
ATOM 3142 O O . VAL A 1 386 ? 14.338 7.607 -7.250 1.00 94.88 386 VAL A O 1
ATOM 3145 N N . GLU A 1 387 ? 15.817 8.330 -5.733 1.00 94.56 387 GLU A N 1
ATOM 3146 C CA . GLU A 1 387 ? 15.624 9.744 -6.063 1.00 94.56 387 GLU A CA 1
ATOM 3147 C C . GLU A 1 387 ? 16.066 10.074 -7.492 1.00 94.56 387 GLU A C 1
ATOM 3149 O O . GLU A 1 387 ? 15.396 10.855 -8.167 1.00 94.56 387 GLU A O 1
ATOM 3154 N N . GLN A 1 388 ? 17.148 9.466 -7.981 1.00 96.19 388 GLN A N 1
ATOM 3155 C CA . GLN A 1 388 ? 17.625 9.641 -9.353 1.00 96.19 388 GLN A CA 1
ATOM 3156 C C . GLN A 1 388 ? 16.639 9.092 -10.381 1.00 96.19 388 GLN A C 1
ATOM 3158 O O . GLN A 1 388 ? 16.327 9.801 -11.339 1.00 96.19 388 GLN A O 1
ATOM 3163 N N . LEU A 1 389 ? 16.112 7.883 -10.152 1.00 96.81 389 LEU A N 1
ATOM 3164 C CA . LEU A 1 389 ? 15.057 7.295 -10.983 1.00 96.81 389 LEU A CA 1
ATOM 3165 C C . LEU A 1 389 ? 13.808 8.180 -10.972 1.00 96.81 389 LEU A C 1
ATOM 3167 O O . LEU A 1 389 ? 13.358 8.643 -12.014 1.00 96.81 389 LEU A O 1
ATOM 3171 N N . ASP A 1 390 ? 13.288 8.496 -9.789 1.00 94.12 390 ASP A N 1
ATOM 3172 C CA . ASP A 1 390 ? 12.073 9.297 -9.647 1.00 94.12 390 ASP A CA 1
ATOM 3173 C C . ASP A 1 390 ? 12.227 10.707 -10.246 1.00 94.12 390 ASP A C 1
ATOM 3175 O O . ASP A 1 390 ? 11.295 11.250 -10.828 1.00 94.12 390 ASP A O 1
ATOM 3179 N N . THR A 1 391 ? 13.417 11.304 -10.167 1.00 93.88 391 THR A N 1
ATOM 3180 C CA . THR A 1 391 ? 13.713 12.601 -10.798 1.00 93.88 391 THR A CA 1
ATOM 3181 C C . THR A 1 391 ? 13.778 12.511 -12.318 1.00 93.88 391 THR A C 1
ATOM 3183 O O . THR A 1 391 ? 13.251 13.405 -12.980 1.00 93.88 391 THR A O 1
ATOM 3186 N N . ALA A 1 392 ? 14.380 11.456 -12.868 1.00 96.75 392 ALA A N 1
ATOM 3187 C CA . ALA A 1 392 ? 14.510 11.271 -14.312 1.00 96.75 392 ALA A CA 1
ATOM 3188 C C . ALA A 1 392 ? 13.173 11.038 -15.026 1.00 96.75 392 ALA A C 1
ATOM 3190 O O . ALA A 1 392 ? 13.074 11.315 -16.220 1.00 96.75 392 ALA A O 1
ATOM 3191 N N . PHE A 1 393 ? 12.165 10.583 -14.277 1.00 95.81 393 PHE A N 1
ATOM 3192 C CA . PHE A 1 393 ? 10.833 10.234 -14.767 1.00 95.81 393 PHE A CA 1
ATOM 3193 C C . PHE A 1 393 ? 9.713 11.020 -14.061 1.00 95.81 393 PHE A C 1
ATOM 3195 O O . PHE A 1 393 ? 8.662 10.471 -13.737 1.00 95.81 393 PHE A O 1
ATOM 3202 N N . ASP A 1 394 ? 9.963 12.302 -13.779 1.00 90.06 394 ASP A N 1
ATOM 3203 C CA . ASP A 1 394 ? 8.955 13.290 -13.351 1.00 90.06 394 ASP A CA 1
ATOM 3204 C C . ASP A 1 394 ? 8.087 12.913 -12.135 1.00 90.06 394 ASP A C 1
ATOM 3206 O O . ASP A 1 394 ? 6.971 13.394 -11.978 1.00 90.06 394 ASP A O 1
ATOM 3210 N N . GLY A 1 395 ? 8.611 12.104 -11.212 1.00 91.12 395 GLY A N 1
ATOM 3211 C CA . GLY A 1 395 ? 7.879 11.697 -10.011 1.00 91.12 395 GLY A CA 1
ATOM 3212 C C . GLY A 1 395 ? 6.865 10.575 -10.235 1.00 91.12 395 GLY A C 1
ATOM 3213 O O . GLY A 1 395 ? 6.145 10.223 -9.301 1.00 91.12 395 GLY A O 1
ATOM 3214 N N . GLU A 1 396 ? 6.824 9.986 -11.429 1.00 94.56 396 GLU A N 1
ATOM 3215 C CA . GLU A 1 396 ? 5.867 8.937 -11.793 1.00 94.56 396 GLU A CA 1
ATOM 3216 C C . GLU A 1 396 ? 6.416 7.522 -11.548 1.00 94.56 396 GLU A C 1
ATOM 3218 O O . GLU A 1 396 ? 5.663 6.552 -11.542 1.00 94.56 396 GLU A O 1
ATOM 3223 N N . PHE A 1 397 ? 7.721 7.377 -11.295 1.00 96.12 397 PHE A N 1
ATOM 3224 C CA . PHE A 1 397 ? 8.369 6.074 -11.109 1.00 96.12 397 PHE A CA 1
ATOM 3225 C C . PHE A 1 397 ? 7.803 5.275 -9.925 1.00 96.12 397 PHE A C 1
ATOM 3227 O O . PHE A 1 397 ? 7.403 4.122 -10.082 1.00 96.12 397 PHE A O 1
ATOM 3234 N N . TYR A 1 398 ? 7.801 5.856 -8.723 1.00 94.69 398 TYR A N 1
ATOM 3235 C CA . TYR A 1 398 ? 7.593 5.088 -7.489 1.00 94.69 398 TYR A CA 1
ATOM 3236 C C . TYR A 1 398 ? 6.161 4.528 -7.313 1.00 94.69 398 TYR A C 1
ATOM 3238 O O . TYR A 1 398 ? 6.034 3.358 -6.925 1.00 94.69 398 TYR A O 1
ATOM 3246 N N . PRO A 1 399 ? 5.088 5.275 -7.657 1.00 95.88 399 PRO A N 1
ATOM 3247 C CA . PRO A 1 399 ? 3.724 4.740 -7.662 1.00 95.88 399 PRO A CA 1
ATOM 3248 C C . PRO A 1 399 ? 3.558 3.567 -8.640 1.00 95.88 399 PRO A C 1
ATOM 3250 O O . PRO A 1 399 ? 3.041 2.514 -8.258 1.00 95.88 399 PRO A O 1
ATOM 3253 N N . ARG A 1 400 ? 4.086 3.701 -9.868 1.00 97.00 400 ARG A N 1
ATOM 3254 C CA . ARG A 1 400 ? 4.071 2.646 -10.900 1.00 97.00 400 ARG A CA 1
ATOM 3255 C C . ARG A 1 400 ? 4.840 1.413 -10.466 1.00 97.00 400 ARG A C 1
ATOM 3257 O O . ARG A 1 400 ? 4.372 0.295 -10.651 1.00 97.00 400 ARG A O 1
ATOM 3264 N N . PHE A 1 401 ? 6.013 1.615 -9.870 1.00 97.75 401 PHE A N 1
ATOM 3265 C CA . PHE A 1 401 ? 6.854 0.537 -9.372 1.00 97.75 401 PHE A CA 1
ATOM 3266 C C . PHE A 1 401 ? 6.105 -0.305 -8.336 1.00 97.75 401 PHE A C 1
ATOM 3268 O O . PHE A 1 401 ? 6.045 -1.524 -8.459 1.00 97.75 401 PHE A O 1
ATOM 3275 N N . ASN A 1 402 ? 5.447 0.327 -7.363 1.00 97.50 402 ASN A N 1
ATOM 3276 C CA . ASN A 1 402 ? 4.653 -0.396 -6.370 1.00 97.50 402 ASN A CA 1
ATOM 3277 C C . ASN A 1 402 ? 3.415 -1.074 -6.971 1.00 97.50 402 ASN A C 1
ATOM 3279 O O . ASN A 1 402 ? 3.111 -2.214 -6.610 1.00 97.50 402 ASN A O 1
ATOM 3283 N N . GLN A 1 403 ? 2.741 -0.420 -7.921 1.00 97.69 403 GLN A N 1
ATOM 3284 C CA . GLN A 1 403 ? 1.614 -1.017 -8.633 1.00 97.69 403 GLN A CA 1
ATOM 3285 C C . GLN A 1 403 ? 2.036 -2.262 -9.418 1.00 97.69 403 GLN A C 1
ATOM 3287 O O . GLN A 1 403 ? 1.391 -3.298 -9.279 1.00 97.69 403 GLN A O 1
ATOM 3292 N N . TYR A 1 404 ? 3.165 -2.211 -10.132 1.00 97.81 404 TYR A N 1
ATOM 3293 C CA . TYR A 1 404 ? 3.732 -3.355 -10.848 1.00 97.81 404 TYR A CA 1
ATOM 3294 C C . TYR A 1 404 ? 3.903 -4.571 -9.928 1.00 97.81 404 TYR A C 1
ATOM 3296 O O . TYR A 1 404 ? 3.515 -5.686 -10.275 1.00 97.81 404 TYR A O 1
ATOM 3304 N N . TYR A 1 405 ? 4.417 -4.374 -8.710 1.00 97.62 405 TYR A N 1
ATOM 3305 C CA . TYR A 1 405 ? 4.558 -5.481 -7.762 1.00 97.62 405 TYR A CA 1
ATOM 3306 C C . TYR A 1 405 ? 3.214 -6.085 -7.332 1.00 97.62 405 TYR A C 1
ATOM 3308 O O . TYR A 1 405 ? 3.109 -7.310 -7.197 1.00 97.62 405 TYR A O 1
ATOM 3316 N N . ARG A 1 406 ? 2.172 -5.261 -7.164 1.00 96.00 406 ARG A N 1
ATOM 3317 C CA . ARG A 1 406 ? 0.808 -5.722 -6.853 1.00 96.00 406 ARG A CA 1
ATOM 3318 C C . ARG A 1 406 ? 0.137 -6.444 -8.024 1.00 96.00 406 ARG A C 1
ATOM 3320 O O . ARG A 1 406 ? -0.588 -7.421 -7.809 1.00 96.00 406 ARG A O 1
ATOM 3327 N N . THR A 1 407 ? 0.404 -6.008 -9.252 1.00 95.81 407 THR A N 1
ATOM 3328 C CA . THR A 1 407 ? -0.185 -6.546 -10.489 1.00 95.81 407 THR A CA 1
ATOM 3329 C C . THR A 1 407 ? 0.595 -7.705 -11.098 1.00 95.81 407 THR A C 1
ATOM 3331 O O . THR A 1 407 ? 0.075 -8.346 -12.012 1.00 95.81 407 THR A O 1
ATOM 3334 N N . HIS A 1 408 ? 1.783 -8.041 -10.578 1.00 94.38 408 HIS A N 1
ATOM 3335 C CA . HIS A 1 408 ? 2.606 -9.154 -11.075 1.00 94.38 408 HIS A CA 1
ATOM 3336 C C . HIS A 1 408 ? 2.898 -10.224 -10.020 1.00 94.38 408 HIS A C 1
ATOM 3338 O O . HIS A 1 408 ? 2.880 -11.410 -10.345 1.00 94.38 408 HIS A O 1
ATOM 3344 N N . PHE A 1 409 ? 3.046 -9.865 -8.743 1.00 93.25 409 PHE A N 1
ATOM 3345 C CA . PHE A 1 409 ? 3.434 -10.815 -7.693 1.00 93.25 409 PHE A CA 1
ATOM 3346 C C . PHE A 1 409 ? 2.368 -10.958 -6.609 1.00 93.25 409 PHE A C 1
ATOM 3348 O O . PHE A 1 409 ? 1.464 -10.131 -6.472 1.00 93.25 409 PHE A O 1
ATOM 3355 N N . ARG A 1 410 ? 2.456 -12.041 -5.832 1.00 89.62 410 ARG A N 1
ATOM 3356 C CA . ARG A 1 410 ? 1.728 -12.156 -4.562 1.00 89.62 410 ARG A CA 1
ATOM 3357 C C . ARG A 1 410 ? 2.557 -11.479 -3.468 1.00 89.62 410 ARG A C 1
ATOM 3359 O O . ARG A 1 410 ? 3.764 -11.301 -3.614 1.00 89.62 410 ARG A O 1
ATOM 3366 N N . ALA A 1 411 ? 1.934 -11.089 -2.361 1.00 89.56 411 ALA A N 1
ATOM 3367 C CA . ALA A 1 411 ? 2.689 -10.561 -1.227 1.00 89.56 411 ALA A CA 1
ATOM 3368 C C . ALA A 1 411 ? 3.689 -11.597 -0.701 1.00 89.56 411 ALA A C 1
ATOM 3370 O O . ALA A 1 411 ? 3.339 -12.767 -0.546 1.00 89.56 411 ALA A O 1
ATOM 3371 N N . ARG A 1 412 ? 4.913 -11.150 -0.387 1.00 92.38 412 ARG A N 1
ATOM 3372 C CA . ARG A 1 412 ? 5.985 -11.972 0.208 1.00 92.38 412 ARG A CA 1
ATOM 3373 C C . ARG A 1 412 ? 6.303 -13.244 -0.590 1.00 92.38 412 ARG A C 1
ATOM 3375 O O . ARG A 1 412 ? 6.773 -14.218 -0.011 1.00 92.38 412 ARG A O 1
ATOM 3382 N N . SER A 1 413 ? 6.044 -13.261 -1.898 1.00 92.75 413 SER A N 1
ATOM 3383 C CA . SER A 1 413 ? 6.219 -14.471 -2.708 1.00 92.75 413 SER A CA 1
ATOM 3384 C C . SER A 1 413 ? 7.600 -14.598 -3.335 1.00 92.75 413 SER A C 1
ATOM 3386 O O . SER A 1 413 ? 7.915 -15.664 -3.850 1.00 92.75 413 SER A O 1
ATOM 3388 N N . ILE A 1 414 ? 8.399 -13.528 -3.329 1.00 94.88 414 ILE A N 1
ATOM 3389 C CA . ILE A 1 414 ? 9.721 -13.515 -3.958 1.00 94.88 414 ILE A CA 1
ATOM 3390 C C . ILE A 1 414 ? 10.791 -13.918 -2.928 1.00 94.88 414 ILE A C 1
ATOM 3392 O O . ILE A 1 414 ? 10.974 -13.198 -1.935 1.00 94.88 414 ILE A O 1
ATOM 3396 N N . PRO A 1 415 ? 11.512 -15.037 -3.135 1.00 94.19 415 PRO A N 1
ATOM 3397 C CA . PRO A 1 415 ? 12.624 -15.436 -2.276 1.00 94.19 415 PRO A CA 1
ATOM 3398 C C . PRO A 1 415 ? 13.733 -14.381 -2.264 1.00 94.19 415 PRO A C 1
ATOM 3400 O O . PRO A 1 415 ? 14.012 -13.763 -3.285 1.00 94.19 415 PRO A O 1
ATOM 3403 N N . ASN A 1 416 ? 14.421 -14.207 -1.129 1.00 93.00 416 ASN A N 1
ATOM 3404 C CA . ASN A 1 416 ? 15.438 -13.155 -0.961 1.00 93.00 416 ASN A CA 1
ATOM 3405 C C . ASN A 1 416 ? 16.501 -13.122 -2.072 1.00 93.00 416 ASN A C 1
ATOM 3407 O O . ASN A 1 416 ? 16.881 -12.034 -2.494 1.00 93.00 416 ASN A O 1
ATOM 3411 N N . LYS A 1 417 ? 16.947 -14.293 -2.545 1.00 93.50 417 LYS A N 1
ATOM 3412 C CA . LYS A 1 417 ? 17.956 -14.423 -3.606 1.00 93.50 417 LYS A CA 1
ATOM 3413 C C . LYS A 1 417 ? 17.504 -13.875 -4.968 1.00 93.50 417 LYS A C 1
ATOM 3415 O O . LYS A 1 417 ? 18.347 -13.403 -5.712 1.00 93.50 417 LYS A O 1
ATOM 3420 N N . ASP A 1 418 ? 16.199 -13.871 -5.243 1.00 95.94 418 ASP A N 1
ATOM 3421 C CA . ASP A 1 418 ? 15.639 -13.504 -6.551 1.00 95.94 418 ASP A CA 1
ATOM 3422 C C . ASP A 1 418 ? 15.137 -12.042 -6.564 1.00 95.94 418 ASP A C 1
ATOM 3424 O O . ASP A 1 418 ? 14.818 -11.476 -7.609 1.00 95.94 418 ASP A O 1
ATOM 3428 N N . LYS A 1 419 ? 15.062 -11.384 -5.396 1.00 96.56 419 LYS A N 1
ATOM 3429 C CA . LYS A 1 419 ? 14.499 -10.026 -5.270 1.00 96.56 419 LYS A CA 1
ATOM 3430 C C . LYS A 1 419 ? 15.252 -8.975 -6.073 1.00 96.56 419 LYS A C 1
ATOM 3432 O O . LYS A 1 419 ? 14.623 -8.037 -6.550 1.00 96.56 419 LYS A O 1
ATOM 3437 N N . LEU A 1 420 ? 16.575 -9.094 -6.188 1.00 96.31 420 LEU A N 1
ATOM 3438 C CA . LEU A 1 420 ? 17.378 -8.132 -6.943 1.00 96.31 420 LEU A CA 1
ATOM 3439 C C . LEU A 1 420 ? 17.078 -8.220 -8.443 1.00 96.31 420 LEU A C 1
ATOM 3441 O O . LEU A 1 420 ? 16.838 -7.195 -9.074 1.00 96.31 420 LEU A O 1
ATOM 3445 N N . ASP A 1 421 ? 17.010 -9.436 -8.974 1.00 98.06 421 ASP A N 1
ATOM 3446 C CA . ASP A 1 421 ? 16.665 -9.705 -10.371 1.00 98.06 421 ASP A CA 1
ATOM 3447 C C . ASP A 1 421 ? 15.264 -9.160 -10.703 1.00 98.06 421 ASP A C 1
ATOM 3449 O O . ASP A 1 421 ? 15.075 -8.395 -11.651 1.00 98.06 421 ASP A O 1
ATOM 3453 N N . HIS A 1 422 ? 14.282 -9.422 -9.834 1.00 98.06 422 HIS A N 1
ATOM 3454 C CA . HIS A 1 422 ? 12.948 -8.837 -9.977 1.00 98.06 422 HIS A CA 1
ATOM 3455 C C . HIS A 1 422 ? 12.931 -7.308 -9.820 1.00 98.06 422 HIS A C 1
ATOM 3457 O O . HIS A 1 422 ? 12.165 -6.644 -10.519 1.00 98.06 422 HIS A O 1
ATOM 3463 N N . PHE A 1 423 ? 13.760 -6.732 -8.940 1.00 98.00 423 PHE A N 1
ATOM 3464 C CA . PHE A 1 423 ? 13.870 -5.282 -8.748 1.00 98.00 423 PHE A CA 1
ATOM 3465 C C . PHE A 1 423 ? 14.295 -4.579 -10.030 1.00 98.00 423 PHE A C 1
ATOM 3467 O O . PHE A 1 423 ? 13.613 -3.646 -10.459 1.00 98.00 423 PHE A O 1
ATOM 3474 N N . VAL A 1 424 ? 15.394 -5.028 -10.642 1.00 98.50 424 VAL A N 1
ATOM 3475 C CA . VAL A 1 424 ? 15.955 -4.365 -11.825 1.00 98.50 424 VAL A CA 1
ATOM 3476 C C . VAL A 1 424 ? 15.028 -4.506 -13.031 1.00 98.50 424 VAL A C 1
ATOM 3478 O O . VAL A 1 424 ? 14.767 -3.518 -13.715 1.00 98.50 424 VAL A O 1
ATOM 3481 N N . VAL A 1 425 ? 14.421 -5.683 -13.225 1.00 98.69 425 VAL A N 1
ATOM 3482 C CA . VAL A 1 425 ? 13.450 -5.916 -14.306 1.00 98.69 425 VAL A CA 1
ATOM 3483 C C . VAL A 1 425 ? 12.189 -5.077 -14.109 1.00 98.69 425 VAL A C 1
ATOM 3485 O O . VAL A 1 425 ? 11.725 -4.439 -15.053 1.00 98.69 425 VAL A O 1
ATOM 3488 N N . ALA A 1 426 ? 11.633 -5.046 -12.892 1.00 98.50 426 ALA A N 1
ATOM 3489 C CA . ALA A 1 426 ? 10.455 -4.238 -12.587 1.00 98.50 426 ALA A CA 1
ATOM 3490 C C . ALA A 1 426 ? 10.724 -2.753 -12.845 1.00 98.50 426 ALA A C 1
ATOM 3492 O O . ALA A 1 426 ? 9.923 -2.097 -13.504 1.00 98.50 426 ALA A O 1
ATOM 3493 N N . ALA A 1 427 ? 11.864 -2.238 -12.376 1.00 98.44 427 ALA A N 1
ATOM 3494 C CA . ALA A 1 427 ? 12.239 -0.844 -12.565 1.00 98.44 427 ALA A CA 1
ATOM 3495 C C . ALA A 1 427 ? 12.372 -0.490 -14.052 1.00 98.44 427 ALA A C 1
ATOM 3497 O O . ALA A 1 427 ? 11.797 0.505 -14.481 1.00 98.44 427 ALA A O 1
ATOM 3498 N N . SER A 1 428 ? 13.050 -1.329 -14.840 1.00 98.62 428 SER A N 1
ATOM 3499 C CA . SER A 1 428 ? 13.224 -1.130 -16.285 1.00 98.62 428 SER A CA 1
ATOM 3500 C C . SER A 1 428 ? 11.901 -1.159 -17.045 1.00 98.62 428 SER A C 1
ATOM 3502 O O . SER A 1 428 ? 11.640 -0.286 -17.873 1.00 98.62 428 SER A O 1
ATOM 3504 N N . ARG A 1 429 ? 11.017 -2.111 -16.717 1.00 98.19 429 ARG A N 1
ATOM 3505 C CA . ARG A 1 429 ? 9.686 -2.226 -17.330 1.00 98.19 429 ARG A CA 1
ATOM 3506 C C . ARG A 1 429 ? 8.825 -0.997 -17.065 1.00 98.19 429 ARG A C 1
ATOM 3508 O O . ARG A 1 429 ? 8.313 -0.409 -18.012 1.00 98.19 429 ARG A O 1
ATOM 3515 N N . VAL A 1 430 ? 8.698 -0.567 -15.805 1.00 97.94 430 VAL A N 1
ATOM 3516 C CA . VAL A 1 430 ? 7.791 0.548 -15.464 1.00 97.94 430 VAL A CA 1
ATOM 3517 C C . VAL A 1 430 ? 8.225 1.887 -16.053 1.00 97.94 430 VAL A C 1
ATOM 3519 O O . VAL A 1 430 ? 7.373 2.755 -16.248 1.00 97.94 430 VAL A O 1
ATOM 3522 N N . VAL A 1 431 ? 9.517 2.043 -16.360 1.00 97.50 431 VAL A N 1
ATOM 3523 C CA . VAL A 1 431 ? 10.059 3.227 -17.041 1.00 97.50 431 VAL A CA 1
ATOM 3524 C C . VAL A 1 431 ? 10.337 3.001 -18.526 1.00 97.50 431 VAL A C 1
ATOM 3526 O O . VAL A 1 431 ? 10.901 3.881 -19.169 1.00 97.50 431 VAL A O 1
ATOM 3529 N N . ASN A 1 432 ? 9.973 1.839 -19.075 1.00 97.06 432 ASN A N 1
ATOM 3530 C CA . ASN A 1 432 ? 10.190 1.444 -20.469 1.00 97.06 432 ASN A CA 1
ATOM 3531 C C . ASN A 1 432 ? 11.590 1.815 -21.010 1.00 97.06 432 ASN A C 1
ATOM 3533 O O . ASN A 1 432 ? 11.724 2.454 -22.061 1.00 97.06 432 ASN A O 1
ATOM 3537 N N . ARG A 1 433 ? 12.635 1.473 -20.247 1.00 98.12 433 ARG A N 1
ATOM 3538 C CA . ARG A 1 433 ? 14.040 1.645 -20.638 1.00 98.12 433 ARG A CA 1
ATOM 3539 C C . ARG A 1 433 ? 14.889 0.484 -20.152 1.00 98.12 433 ARG A C 1
ATOM 3541 O O . ARG A 1 433 ? 14.661 -0.029 -19.061 1.00 98.12 433 ARG A O 1
ATOM 3548 N N . ASP A 1 434 ? 15.918 0.145 -20.917 1.00 98.62 434 ASP A N 1
ATOM 3549 C CA . ASP A 1 434 ? 17.017 -0.690 -20.445 1.00 98.62 434 ASP A CA 1
ATOM 3550 C C . ASP A 1 434 ? 17.831 0.080 -19.388 1.00 98.62 434 ASP A C 1
ATOM 3552 O O . ASP A 1 434 ? 18.671 0.924 -19.716 1.00 98.62 434 ASP A O 1
ATOM 3556 N N . LEU A 1 435 ? 17.578 -0.193 -18.102 1.00 98.75 435 LEU A N 1
ATOM 3557 C CA . LEU A 1 435 ? 18.318 0.411 -16.989 1.00 98.75 435 LEU A CA 1
ATOM 3558 C C . LEU A 1 435 ? 19.616 -0.332 -16.643 1.00 98.75 435 LEU A C 1
ATOM 3560 O O . LEU A 1 435 ? 20.245 0.019 -15.640 1.00 98.75 435 LEU A O 1
ATOM 3564 N N . SER A 1 436 ? 20.067 -1.305 -17.445 1.00 98.44 436 SER A N 1
ATOM 3565 C CA . SER A 1 436 ? 21.339 -2.003 -17.195 1.00 98.44 436 SER A CA 1
ATOM 3566 C C . SER A 1 436 ? 22.506 -1.024 -16.967 1.00 98.44 436 SER A C 1
ATOM 3568 O O . SER A 1 436 ? 23.169 -1.136 -15.934 1.00 98.44 436 SER A O 1
ATOM 3570 N N . PRO A 1 437 ? 22.715 0.029 -17.795 1.00 97.56 437 PRO A N 1
ATOM 3571 C CA . PRO A 1 437 ? 23.797 0.993 -17.563 1.00 97.56 437 PRO A CA 1
ATOM 3572 C C . PRO A 1 437 ? 23.681 1.746 -16.229 1.00 97.56 437 PRO A C 1
ATOM 3574 O O . PRO A 1 437 ? 24.691 2.085 -15.612 1.00 97.56 437 PRO A O 1
ATOM 3577 N N . PHE A 1 438 ? 22.453 2.010 -15.773 1.00 97.94 438 PHE A N 1
ATOM 3578 C CA . PHE A 1 438 ? 22.196 2.676 -14.499 1.00 97.94 438 PHE A CA 1
ATOM 3579 C C . PHE A 1 438 ? 22.522 1.757 -13.314 1.00 97.94 438 PHE A C 1
ATOM 3581 O O . PHE A 1 438 ? 23.234 2.164 -12.395 1.00 97.94 438 PHE A O 1
ATOM 3588 N N . PHE A 1 439 ? 22.057 0.508 -13.343 1.00 96.94 439 PHE A N 1
ATOM 3589 C CA . PHE A 1 439 ? 22.329 -0.458 -12.276 1.00 96.94 439 PHE A CA 1
ATOM 3590 C C . PHE A 1 439 ? 23.797 -0.896 -12.231 1.00 96.94 439 PHE A C 1
ATOM 3592 O O . PHE A 1 439 ? 24.346 -1.069 -11.140 1.00 96.94 439 PHE A O 1
ATOM 3599 N N . ASP A 1 440 ? 24.461 -0.968 -13.385 1.00 94.88 440 ASP A N 1
ATOM 3600 C CA . ASP A 1 440 ? 25.897 -1.240 -13.488 1.00 94.88 440 ASP A CA 1
ATOM 3601 C C . ASP A 1 440 ? 26.723 -0.117 -12.848 1.00 94.88 440 ASP A C 1
ATOM 3603 O O . ASP A 1 440 ? 27.670 -0.392 -12.106 1.00 94.88 440 ASP A O 1
ATOM 3607 N N . LYS A 1 441 ? 26.332 1.152 -13.054 1.00 94.06 441 LYS A N 1
ATOM 3608 C CA . LYS A 1 441 ? 26.947 2.310 -12.376 1.00 94.06 441 LYS A CA 1
ATOM 3609 C C . LYS A 1 441 ? 26.804 2.235 -10.864 1.00 94.06 441 LYS A C 1
ATOM 3611 O O . LYS A 1 441 ? 27.754 2.528 -10.138 1.00 94.06 441 LYS A O 1
ATOM 3616 N N . TRP A 1 442 ? 25.644 1.793 -10.395 1.00 94.94 442 TRP A N 1
ATOM 3617 C CA . TRP A 1 442 ? 25.402 1.543 -8.981 1.00 94.94 442 TRP A CA 1
ATOM 3618 C C . TRP A 1 442 ? 26.059 0.265 -8.457 1.00 94.94 442 TRP A C 1
ATOM 3620 O O . TRP A 1 442 ? 26.015 0.044 -7.254 1.00 94.94 442 TRP A O 1
ATOM 3630 N N . GLY A 1 443 ? 26.700 -0.549 -9.304 1.00 92.94 443 GLY A N 1
ATOM 3631 C CA . GLY A 1 443 ? 27.395 -1.768 -8.897 1.00 92.94 443 GLY A CA 1
ATOM 3632 C C . GLY A 1 443 ? 26.467 -2.916 -8.491 1.00 92.94 443 GLY A C 1
ATOM 3633 O O . GLY A 1 443 ? 26.899 -3.815 -7.767 1.00 92.94 443 GLY A O 1
ATOM 3634 N N . MET A 1 444 ? 25.201 -2.896 -8.916 1.00 92.94 444 MET A N 1
ATOM 3635 C CA . MET A 1 444 ? 24.241 -3.961 -8.618 1.00 92.94 444 MET A CA 1
ATOM 3636 C C . MET A 1 444 ? 24.517 -5.180 -9.505 1.00 92.94 444 MET A C 1
ATOM 3638 O O . MET A 1 444 ? 24.679 -5.050 -10.714 1.00 92.94 444 MET A O 1
ATOM 3642 N N . LYS A 1 445 ? 24.593 -6.371 -8.902 1.00 92.50 445 LYS A N 1
ATOM 3643 C CA . LYS A 1 445 ? 24.896 -7.629 -9.601 1.00 92.50 445 LYS A CA 1
ATOM 3644 C C . LYS A 1 445 ? 23.632 -8.473 -9.731 1.00 92.50 445 LYS A C 1
ATOM 3646 O O . LYS A 1 445 ? 23.232 -9.111 -8.765 1.00 92.50 445 LYS A O 1
ATOM 3651 N N . TYR A 1 446 ? 23.021 -8.435 -10.905 1.00 94.94 446 TYR A N 1
ATOM 3652 C CA . TYR A 1 446 ? 21.841 -9.210 -11.295 1.00 94.94 446 TYR A CA 1
ATOM 3653 C C . TYR A 1 446 ? 22.228 -10.239 -12.365 1.00 94.94 446 TYR A C 1
ATOM 3655 O O . TYR A 1 446 ? 23.313 -10.162 -12.947 1.00 94.94 446 TYR A O 1
ATOM 3663 N N . ASN A 1 447 ? 21.375 -11.234 -12.580 1.00 97.25 447 ASN A N 1
ATOM 3664 C CA . ASN A 1 447 ? 21.663 -12.360 -13.462 1.00 97.25 447 ASN A CA 1
ATOM 3665 C C . ASN A 1 447 ? 21.543 -12.009 -14.965 1.00 97.25 447 ASN A C 1
ATOM 3667 O O . ASN A 1 447 ? 20.952 -10.995 -15.352 1.00 97.25 447 ASN A O 1
ATOM 3671 N N . ASP A 1 448 ? 22.102 -12.869 -15.823 1.00 98.06 448 ASP A N 1
ATOM 3672 C CA . ASP A 1 448 ? 22.112 -12.663 -17.280 1.00 98.06 448 ASP A CA 1
ATOM 3673 C C . ASP A 1 448 ? 20.705 -12.695 -17.899 1.00 98.06 448 ASP A C 1
ATOM 3675 O O . ASP A 1 448 ? 20.447 -11.991 -18.873 1.00 98.06 448 ASP A O 1
ATOM 3679 N N . GLU A 1 449 ? 19.775 -13.456 -17.315 1.00 98.19 449 GLU A N 1
ATOM 3680 C CA . GLU A 1 449 ? 18.373 -13.499 -17.754 1.00 98.19 449 GLU A CA 1
ATOM 3681 C C . GLU A 1 449 ? 17.695 -12.133 -17.575 1.00 98.19 449 GLU A C 1
ATOM 3683 O O . GLU A 1 449 ? 17.054 -11.618 -18.489 1.00 98.19 449 GLU A O 1
ATOM 3688 N N . SER A 1 450 ? 17.907 -11.491 -16.428 1.00 98.31 450 SER A N 1
ATOM 3689 C CA . SER A 1 450 ? 17.400 -10.149 -16.135 1.00 98.31 450 SER A CA 1
ATOM 3690 C C . SER A 1 450 ? 17.996 -9.124 -17.087 1.00 98.31 450 SER A C 1
ATOM 3692 O O . SER A 1 450 ? 17.282 -8.256 -17.586 1.00 98.31 450 SER A O 1
ATOM 3694 N N . LYS A 1 451 ? 19.295 -9.244 -17.383 1.00 98.06 451 LYS A N 1
ATOM 3695 C CA . LYS A 1 451 ? 19.967 -8.397 -18.371 1.00 98.06 451 LYS A CA 1
ATOM 3696 C C . LYS A 1 451 ? 19.367 -8.567 -19.768 1.00 98.06 451 LYS A C 1
ATOM 3698 O O . LYS A 1 451 ? 19.112 -7.569 -20.435 1.00 98.06 451 LYS A O 1
ATOM 3703 N N . ALA A 1 452 ? 19.101 -9.804 -20.189 1.00 98.38 452 ALA A N 1
ATOM 3704 C CA . ALA A 1 452 ? 18.463 -10.091 -21.469 1.00 98.38 452 ALA A CA 1
ATOM 3705 C C . ALA A 1 452 ? 17.068 -9.449 -21.553 1.00 98.38 452 ALA A C 1
ATOM 3707 O O . ALA A 1 452 ? 16.814 -8.696 -22.489 1.00 98.38 452 ALA A O 1
ATOM 3708 N N . ILE A 1 453 ? 16.225 -9.631 -20.527 1.00 98.31 453 ILE A N 1
ATOM 3709 C CA . ILE A 1 453 ? 14.886 -9.018 -20.453 1.00 98.31 453 ILE A CA 1
ATOM 3710 C C . ILE A 1 453 ? 14.965 -7.488 -20.531 1.00 98.31 453 ILE A C 1
ATOM 3712 O O . ILE A 1 453 ? 14.168 -6.860 -21.222 1.00 98.31 453 ILE A O 1
ATOM 3716 N N . MET A 1 454 ? 15.905 -6.864 -19.815 1.00 98.56 454 MET A N 1
ATOM 3717 C CA . MET A 1 454 ? 16.051 -5.405 -19.846 1.00 98.56 454 MET A CA 1
ATOM 3718 C C . MET A 1 454 ? 16.538 -4.901 -21.208 1.00 98.56 454 MET A C 1
ATOM 3720 O O . MET A 1 454 ? 16.092 -3.845 -21.642 1.00 98.56 454 MET A O 1
ATOM 3724 N N . SER A 1 455 ? 17.385 -5.665 -21.906 1.00 98.25 455 SER A N 1
ATOM 3725 C CA . SER A 1 455 ? 17.934 -5.287 -23.217 1.00 98.25 455 SER A CA 1
ATOM 3726 C C . SER A 1 455 ? 16.915 -5.281 -24.365 1.00 98.25 455 SER A C 1
ATOM 3728 O O . SER A 1 455 ? 17.183 -4.696 -25.414 1.00 98.25 455 SER A O 1
ATOM 3730 N N . GLU A 1 456 ? 15.745 -5.899 -24.170 1.00 98.31 456 GLU A N 1
ATOM 3731 C CA . GLU A 1 456 ? 14.617 -5.833 -25.111 1.00 98.31 456 GLU A CA 1
ATOM 3732 C C . GLU A 1 456 ? 13.915 -4.463 -25.094 1.00 98.31 456 GLU A C 1
ATOM 3734 O O . GLU A 1 456 ? 13.178 -4.128 -26.022 1.00 98.31 456 GLU A O 1
ATOM 3739 N N . LEU A 1 457 ? 14.134 -3.659 -24.048 1.00 98.25 457 LEU A N 1
ATOM 3740 C CA . LEU A 1 457 ? 13.539 -2.333 -23.898 1.00 98.25 457 LEU A CA 1
ATOM 3741 C C . LEU A 1 457 ? 14.370 -1.259 -24.620 1.00 98.25 457 LEU A C 1
ATOM 3743 O O . LEU A 1 457 ? 15.570 -1.439 -24.849 1.00 98.25 457 LEU A O 1
ATOM 3747 N N . PRO A 1 458 ? 13.775 -0.094 -24.949 1.00 98.12 458 PRO A N 1
ATOM 3748 C CA . PRO A 1 458 ? 14.520 1.021 -25.520 1.00 98.12 458 PRO A CA 1
ATOM 3749 C C . PRO A 1 458 ? 15.722 1.403 -24.650 1.00 98.12 458 PRO A C 1
ATOM 3751 O O . PRO A 1 458 ? 15.632 1.442 -23.423 1.00 98.12 458 PRO A O 1
ATOM 3754 N N . LYS A 1 459 ? 16.858 1.702 -25.280 1.00 98.19 459 LYS A N 1
ATOM 3755 C CA . LYS A 1 459 ? 18.080 2.059 -24.553 1.00 98.19 459 LYS A CA 1
ATOM 3756 C C . LYS A 1 459 ? 17.881 3.341 -23.755 1.00 98.19 459 LYS A C 1
ATOM 3758 O O . LYS A 1 459 ? 17.213 4.261 -24.214 1.00 98.19 459 LYS A O 1
ATOM 3763 N N . LEU A 1 460 ? 18.512 3.407 -22.588 1.00 97.75 460 LEU A N 1
ATOM 3764 C CA . LEU A 1 460 ? 18.635 4.648 -21.837 1.00 97.75 460 LEU A CA 1
ATOM 3765 C C . LEU A 1 460 ? 19.470 5.664 -22.636 1.00 97.75 460 LEU A C 1
ATOM 3767 O O . LEU A 1 460 ? 20.612 5.375 -23.001 1.00 97.75 460 LEU A O 1
ATOM 3771 N N . GLU A 1 461 ? 18.908 6.842 -22.897 1.00 97.19 461 GLU A N 1
ATOM 3772 C CA . GLU A 1 461 ? 19.549 7.879 -23.715 1.00 97.19 461 GLU A CA 1
ATOM 3773 C C . GLU A 1 461 ? 20.404 8.830 -22.870 1.00 97.19 461 GLU A C 1
ATOM 3775 O O . GLU A 1 461 ? 21.439 9.325 -23.326 1.00 97.19 461 GLU A O 1
ATOM 3780 N N . ASN A 1 462 ? 20.020 9.047 -21.610 1.00 97.00 462 ASN A N 1
ATOM 3781 C CA . ASN A 1 462 ? 20.662 10.006 -20.723 1.00 97.00 462 ASN A CA 1
ATOM 3782 C C . ASN A 1 462 ? 21.324 9.346 -19.509 1.00 97.00 462 ASN A C 1
ATOM 3784 O O . ASN A 1 462 ? 20.903 8.320 -18.978 1.00 97.00 462 ASN A O 1
ATOM 3788 N N . LYS A 1 463 ? 22.369 9.994 -18.988 1.00 96.62 463 LYS A N 1
ATOM 3789 C CA . LYS A 1 463 ? 23.104 9.546 -17.793 1.00 96.62 463 LYS A CA 1
ATOM 3790 C C . LYS A 1 463 ? 22.354 9.914 -16.508 1.00 96.62 463 LYS A C 1
ATOM 3792 O O . LYS A 1 463 ? 22.829 10.732 -15.723 1.00 96.62 463 LYS A O 1
ATOM 3797 N N . ILE A 1 464 ? 21.180 9.324 -16.285 1.00 97.25 464 ILE A N 1
ATOM 3798 C CA . ILE A 1 464 ? 20.266 9.691 -15.183 1.00 97.25 464 ILE A CA 1
ATOM 3799 C C . ILE A 1 464 ? 20.883 9.549 -13.777 1.00 97.25 464 ILE A C 1
ATOM 3801 O O . ILE A 1 464 ? 20.449 10.213 -12.836 1.00 97.25 464 ILE A O 1
ATOM 3805 N N . TRP A 1 465 ? 21.943 8.743 -13.633 1.00 96.12 465 TRP A N 1
ATOM 3806 C CA . TRP A 1 465 ? 22.733 8.614 -12.399 1.00 96.12 465 TRP A CA 1
ATOM 3807 C C . TRP A 1 465 ? 23.508 9.886 -12.014 1.00 96.12 465 TRP A C 1
ATOM 3809 O O . TRP A 1 465 ? 24.088 9.940 -10.932 1.00 96.12 465 TRP A O 1
ATOM 3819 N N . ASN A 1 466 ? 23.508 10.916 -12.864 1.00 95.50 466 ASN A N 1
ATOM 3820 C CA . ASN A 1 466 ? 24.079 12.227 -12.564 1.00 95.50 466 ASN A CA 1
ATOM 3821 C C . ASN A 1 466 ? 23.055 13.199 -11.945 1.00 95.50 466 ASN A C 1
ATOM 3823 O O . ASN A 1 466 ? 23.360 14.373 -11.753 1.00 95.50 466 ASN A O 1
ATOM 3827 N N . ASN A 1 467 ? 21.831 12.775 -11.627 1.00 94.50 467 ASN A N 1
ATOM 3828 C CA . ASN A 1 467 ? 20.907 13.627 -10.877 1.00 94.50 467 ASN A CA 1
ATOM 3829 C C . ASN A 1 467 ? 21.347 13.738 -9.404 1.00 94.50 467 ASN A C 1
ATOM 3831 O O . ASN A 1 467 ? 21.410 12.740 -8.686 1.00 94.50 467 ASN A O 1
ATOM 3835 N N . TYR A 1 468 ? 21.644 14.962 -8.953 1.00 92.25 468 TYR A N 1
ATOM 3836 C CA . TYR A 1 468 ? 22.032 15.275 -7.573 1.00 92.25 468 TYR A CA 1
ATOM 3837 C C . TYR A 1 468 ? 21.291 16.509 -7.076 1.00 92.25 468 TYR A C 1
ATOM 3839 O O . TYR A 1 468 ? 21.296 17.544 -7.748 1.00 92.25 468 TYR A O 1
ATOM 3847 N N . LEU A 1 469 ? 20.715 16.417 -5.881 1.00 88.00 469 LEU A N 1
ATOM 3848 C CA . LEU A 1 469 ? 20.148 17.555 -5.170 1.00 88.00 469 LEU A CA 1
ATOM 3849 C C . LEU A 1 469 ? 21.246 18.243 -4.343 1.00 88.00 469 LEU A C 1
ATOM 3851 O O . LEU A 1 469 ? 21.634 17.758 -3.283 1.00 88.00 469 LEU A O 1
ATOM 3855 N N . TYR A 1 470 ? 21.744 19.383 -4.824 1.00 85.31 470 TYR A N 1
ATOM 3856 C CA . TYR A 1 470 ? 22.699 20.236 -4.113 1.00 85.31 470 TYR A CA 1
ATOM 3857 C C . TYR A 1 470 ? 22.041 21.582 -3.814 1.00 85.31 470 TYR A C 1
ATOM 3859 O O . TYR A 1 470 ? 21.724 22.316 -4.742 1.00 85.31 470 TYR A O 1
ATOM 3867 N N . GLY A 1 471 ? 21.857 21.927 -2.535 1.00 74.25 471 GLY A N 1
ATOM 3868 C CA . GLY A 1 471 ? 21.325 23.237 -2.126 1.00 74.25 471 GLY A CA 1
ATOM 3869 C C . GLY A 1 471 ? 20.037 23.622 -2.866 1.00 74.25 471 GLY A C 1
ATOM 3870 O O . GLY A 1 471 ? 20.075 24.430 -3.784 1.00 74.25 471 GLY A O 1
ATOM 3871 N N . ASN A 1 472 ? 18.912 22.999 -2.512 1.00 74.50 472 ASN A N 1
ATOM 3872 C CA . ASN A 1 472 ? 17.569 23.148 -3.105 1.00 74.50 472 ASN A CA 1
ATOM 3873 C C . ASN A 1 472 ? 17.479 23.066 -4.643 1.00 74.50 472 ASN A C 1
ATOM 3875 O O . ASN A 1 472 ? 16.398 23.240 -5.195 1.00 74.50 472 ASN A O 1
ATOM 3879 N N . THR A 1 473 ? 18.576 22.761 -5.336 1.00 80.81 473 THR A N 1
ATOM 3880 C CA . THR A 1 473 ? 18.676 22.765 -6.792 1.00 80.81 473 THR A CA 1
ATOM 3881 C C . THR A 1 473 ? 19.152 21.401 -7.257 1.00 80.81 473 THR A C 1
ATOM 3883 O O . THR A 1 473 ? 20.114 20.838 -6.730 1.00 80.81 473 THR A O 1
ATOM 3886 N N . ILE A 1 474 ? 18.487 20.854 -8.268 1.00 83.88 474 ILE A N 1
ATOM 3887 C CA . ILE A 1 474 ? 18.946 19.627 -8.913 1.00 83.88 474 ILE A CA 1
ATOM 3888 C C . ILE A 1 474 ? 20.009 20.035 -9.936 1.00 83.88 474 ILE A C 1
ATOM 3890 O O . ILE A 1 474 ? 19.674 20.644 -10.946 1.00 83.88 474 ILE A O 1
ATOM 3894 N N . LYS A 1 475 ? 21.285 19.719 -9.672 1.00 83.06 475 LYS A N 1
ATOM 3895 C CA . LYS A 1 475 ? 22.446 20.231 -10.433 1.00 83.06 475 LYS A CA 1
ATOM 3896 C C . LYS A 1 475 ? 22.352 19.981 -11.941 1.00 83.06 475 LYS A C 1
ATOM 3898 O O . LYS A 1 475 ? 22.748 20.844 -12.710 1.00 83.06 475 LYS A O 1
ATOM 3903 N N . ASN A 1 476 ? 21.831 18.824 -12.349 1.00 81.69 476 ASN A N 1
ATOM 3904 C CA . ASN A 1 476 ? 21.737 18.452 -13.764 1.00 81.69 476 ASN A CA 1
ATOM 3905 C C . ASN A 1 476 ? 20.293 18.351 -14.281 1.00 81.69 476 ASN A C 1
ATOM 3907 O O . ASN A 1 476 ? 20.089 18.434 -15.485 1.00 81.69 476 ASN A O 1
ATOM 3911 N N . ASN A 1 477 ? 19.314 18.166 -13.383 1.00 87.75 477 ASN A N 1
ATOM 3912 C CA . ASN A 1 477 ? 17.885 17.978 -13.678 1.00 87.75 477 ASN A CA 1
ATOM 3913 C C . ASN A 1 477 ? 17.613 17.169 -14.964 1.00 87.75 477 ASN A C 1
ATOM 3915 O O . ASN A 1 477 ? 16.827 17.571 -15.819 1.00 87.75 477 ASN A O 1
ATOM 3919 N N . ILE A 1 478 ? 18.309 16.042 -15.111 1.00 94.06 478 ILE A N 1
ATOM 3920 C CA . ILE A 1 478 ? 18.273 15.190 -16.296 1.00 94.06 478 ILE A CA 1
ATOM 3921 C C . ILE A 1 478 ? 16.928 14.481 -16.318 1.00 94.06 478 ILE A C 1
ATOM 3923 O O . ILE A 1 478 ? 16.615 13.727 -15.392 1.00 94.06 478 ILE A O 1
ATOM 3927 N N . LYS A 1 479 ? 16.169 14.706 -17.386 1.00 94.75 479 LYS A N 1
ATOM 3928 C CA . LYS A 1 479 ? 14.939 13.988 -17.709 1.00 94.75 479 LYS A CA 1
ATOM 3929 C C . LYS A 1 479 ? 15.243 13.002 -18.820 1.00 94.75 479 LYS A C 1
ATOM 3931 O O . LYS A 1 479 ? 15.842 13.386 -19.816 1.00 94.75 479 LYS A O 1
ATOM 3936 N N . GLU A 1 480 ? 14.863 11.747 -18.620 1.00 96.12 480 GLU A N 1
ATOM 3937 C CA . GLU A 1 480 ? 15.014 10.725 -19.657 1.00 96.12 480 GLU A CA 1
ATOM 3938 C C . GLU A 1 480 ? 13.893 10.875 -20.685 1.00 96.12 480 GLU A C 1
ATOM 3940 O O . GLU A 1 480 ? 14.148 11.014 -21.873 1.00 96.12 480 GLU A O 1
ATOM 3945 N N . TYR A 1 481 ? 12.654 10.927 -20.202 1.00 94.62 481 TYR A N 1
ATOM 3946 C CA . TYR A 1 481 ? 11.473 11.424 -20.902 1.00 94.62 481 TYR A CA 1
ATOM 3947 C C . TYR A 1 481 ? 10.330 11.539 -19.886 1.00 94.62 481 TYR A C 1
ATOM 3949 O O . TYR A 1 481 ? 10.413 11.013 -18.771 1.00 94.62 481 TYR A O 1
ATOM 3957 N N . THR A 1 482 ? 9.246 12.204 -20.273 1.00 92.00 482 THR A N 1
ATOM 3958 C CA . THR A 1 482 ? 8.052 12.293 -19.433 1.00 92.00 482 THR A CA 1
ATOM 3959 C C . THR A 1 482 ? 7.263 10.995 -19.517 1.00 92.00 482 THR A C 1
ATOM 3961 O O . THR A 1 482 ? 6.705 10.656 -20.563 1.00 92.00 482 THR A O 1
ATOM 3964 N N . LEU A 1 483 ? 7.210 10.264 -18.403 1.00 93.75 483 LEU A N 1
ATOM 3965 C CA . LEU A 1 483 ? 6.273 9.156 -18.271 1.00 93.75 483 LEU A CA 1
ATOM 3966 C C . LEU A 1 483 ? 4.838 9.691 -18.325 1.00 93.75 483 LEU A C 1
ATOM 3968 O O . LEU A 1 483 ? 4.578 10.795 -17.840 1.00 93.75 483 LEU A O 1
ATOM 3972 N N . PRO A 1 484 ? 3.880 8.901 -18.842 1.00 94.12 484 PRO A N 1
ATOM 3973 C CA . PRO A 1 484 ? 2.469 9.187 -18.627 1.00 94.12 484 PRO A CA 1
ATOM 3974 C C . PRO A 1 484 ? 2.184 9.391 -17.132 1.00 94.12 484 PRO A C 1
ATOM 3976 O O . PRO A 1 484 ? 2.945 8.947 -16.267 1.00 94.12 484 PRO A O 1
ATOM 3979 N N . LYS A 1 485 ? 1.056 10.003 -16.790 1.00 95.19 485 LYS A N 1
ATOM 3980 C CA . LYS A 1 485 ? 0.635 10.088 -15.389 1.00 95.19 485 LYS A CA 1
ATOM 3981 C C . LYS A 1 485 ? 0.197 8.711 -14.883 1.00 95.19 485 LYS A C 1
ATOM 3983 O O . LYS A 1 485 ? -0.411 7.949 -15.632 1.00 95.19 485 LYS A O 1
ATOM 3988 N N . TYR A 1 486 ? 0.548 8.356 -13.651 1.00 96.56 486 TYR A N 1
ATOM 3989 C CA . TYR A 1 486 ? 0.017 7.176 -12.976 1.00 96.56 486 TYR A CA 1
ATOM 3990 C C . TYR A 1 486 ? -1.490 7.342 -12.748 1.00 96.56 486 TYR A C 1
ATOM 3992 O O . TYR A 1 486 ? -1.925 8.252 -12.041 1.00 96.56 486 TYR A O 1
ATOM 4000 N N . GLU A 1 487 ? -2.279 6.463 -13.360 1.00 95.81 487 GLU A N 1
ATOM 4001 C CA . GLU A 1 487 ? -3.740 6.500 -13.343 1.00 95.81 487 GLU A CA 1
ATOM 4002 C C . GLU A 1 487 ? -4.278 5.069 -13.516 1.00 95.81 487 GLU A C 1
ATOM 4004 O O . GLU A 1 487 ? -4.648 4.667 -14.621 1.00 95.81 487 GLU A O 1
ATOM 4009 N N . PRO A 1 488 ? -4.258 4.248 -12.448 1.00 96.94 488 PRO A N 1
ATOM 4010 C CA . PRO A 1 488 ? -4.660 2.852 -12.533 1.00 96.94 488 PRO A CA 1
ATOM 4011 C C . PRO A 1 488 ? -6.133 2.743 -12.937 1.00 96.94 488 PRO A C 1
ATOM 4013 O O . PRO A 1 488 ? -6.983 3.513 -12.485 1.00 96.94 488 PRO A O 1
ATOM 4016 N N . THR A 1 489 ? -6.444 1.748 -13.765 1.00 95.81 489 THR A N 1
ATOM 4017 C CA . THR A 1 489 ? -7.799 1.503 -14.263 1.00 95.81 489 THR A CA 1
ATOM 4018 C C . THR A 1 489 ? -8.758 1.325 -13.095 1.00 95.81 489 THR A C 1
ATOM 4020 O O . THR A 1 489 ? -8.502 0.509 -12.208 1.00 95.81 489 THR A O 1
ATOM 4023 N N . ASN A 1 490 ? -9.887 2.033 -13.125 1.00 92.31 490 ASN A N 1
ATOM 4024 C CA . ASN A 1 490 ? -10.933 1.905 -12.121 1.00 92.31 490 ASN A CA 1
ATOM 4025 C C . ASN A 1 490 ? -12.155 1.186 -12.683 1.00 92.31 490 ASN A C 1
ATOM 4027 O O . ASN A 1 490 ? -12.780 1.667 -13.625 1.00 92.31 490 ASN A O 1
ATOM 4031 N N . LEU A 1 491 ? -12.499 0.039 -12.091 1.00 89.50 491 LEU A N 1
ATOM 4032 C CA . LEU A 1 491 ? -13.692 -0.726 -12.444 1.00 89.50 491 LEU A CA 1
ATOM 4033 C C . LEU A 1 491 ? -14.660 -0.764 -11.261 1.00 89.50 491 LEU A C 1
ATOM 4035 O O . LEU A 1 491 ? -14.231 -1.042 -10.140 1.00 89.50 491 LEU A O 1
ATOM 4039 N N . PRO A 1 492 ? -15.974 -0.577 -11.472 1.00 82.81 492 PRO A N 1
ATOM 4040 C CA . PRO A 1 492 ? -16.942 -0.724 -10.395 1.00 82.81 492 PRO A CA 1
ATOM 4041 C C . PRO A 1 492 ? -16.967 -2.178 -9.896 1.00 82.81 492 PRO A C 1
ATOM 4043 O O . PRO A 1 492 ? -17.573 -3.046 -10.522 1.00 82.81 492 PRO A O 1
ATOM 4046 N N . GLU A 1 493 ? -16.355 -2.458 -8.742 1.00 75.19 493 GLU A N 1
ATOM 4047 C CA . GLU A 1 493 ? -16.207 -3.830 -8.214 1.00 75.19 493 GLU A CA 1
ATOM 4048 C C . GLU A 1 493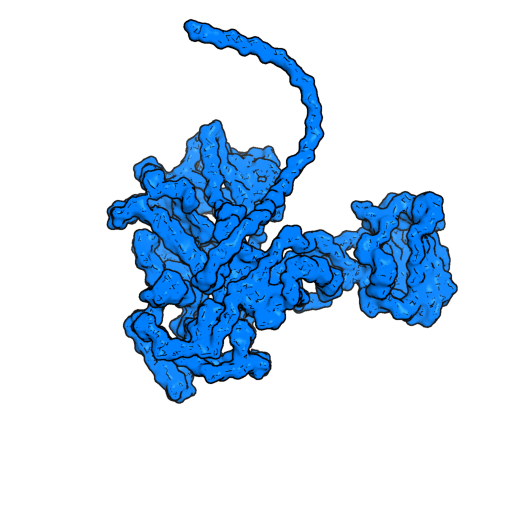 ? -17.546 -4.563 -8.036 1.00 75.19 493 GLU A C 1
ATOM 4050 O O . GLU A 1 493 ? -17.620 -5.786 -8.129 1.00 75.19 493 GLU A O 1
ATOM 4055 N N . ARG A 1 494 ? -18.639 -3.818 -7.823 1.00 75.44 494 ARG A N 1
ATOM 4056 C CA . ARG A 1 494 ? -20.000 -4.370 -7.749 1.00 75.44 494 ARG A CA 1
ATOM 4057 C C . ARG A 1 494 ? -20.489 -4.998 -9.058 1.00 75.44 494 ARG A C 1
ATOM 4059 O O . ARG A 1 494 ? -21.397 -5.818 -8.999 1.00 75.44 494 ARG A O 1
ATOM 4066 N N . LEU A 1 495 ? -19.934 -4.581 -10.196 1.00 77.88 495 LEU A N 1
ATOM 4067 C CA . LEU A 1 495 ? -20.281 -5.076 -11.529 1.00 77.88 495 LEU A CA 1
ATOM 4068 C C . LEU A 1 495 ? -19.392 -6.245 -11.962 1.00 77.88 495 LEU A C 1
ATOM 4070 O O . LEU A 1 495 ? -19.760 -6.971 -12.882 1.00 77.88 495 LEU A O 1
ATOM 4074 N N . ILE A 1 496 ? -18.253 -6.457 -11.292 1.00 80.44 496 ILE A N 1
ATOM 4075 C CA . ILE A 1 496 ? -17.417 -7.634 -11.528 1.00 80.44 496 ILE A CA 1
ATOM 4076 C C . ILE A 1 496 ? -18.249 -8.882 -11.182 1.00 80.44 496 ILE A C 1
ATOM 4078 O O . ILE A 1 496 ? -18.811 -8.938 -10.083 1.00 80.44 496 ILE A O 1
ATOM 4082 N N . PRO A 1 497 ? -18.352 -9.885 -12.076 1.00 72.69 497 PRO A N 1
ATOM 4083 C CA . PRO A 1 497 ? -19.204 -11.043 -11.830 1.00 72.69 497 PRO A CA 1
ATOM 4084 C C . PRO A 1 497 ? -18.795 -11.796 -10.551 1.00 72.69 497 PRO A C 1
ATOM 4086 O O . PRO A 1 497 ? -17.639 -12.190 -10.396 1.00 72.69 497 PRO A O 1
ATOM 4089 N N . LYS A 1 498 ? -19.749 -11.987 -9.627 1.00 64.75 498 LYS A N 1
ATOM 4090 C CA . LYS A 1 498 ? -19.498 -12.553 -8.284 1.00 64.75 498 LYS A CA 1
ATOM 4091 C C . LYS A 1 498 ? -19.794 -14.051 -8.164 1.00 64.75 498 LYS A C 1
ATOM 4093 O O . LYS A 1 498 ? -19.146 -14.722 -7.369 1.00 64.75 498 LYS A O 1
ATOM 4098 N N . ASP A 1 499 ? -20.702 -14.566 -8.993 1.00 66.56 499 ASP A N 1
ATOM 4099 C CA . ASP A 1 499 ? -21.186 -15.954 -8.951 1.00 66.56 499 ASP A CA 1
ATOM 4100 C C . ASP A 1 499 ? -20.709 -16.749 -10.170 1.00 66.56 499 ASP A C 1
ATOM 4102 O O . ASP A 1 499 ? -21.476 -17.388 -10.894 1.00 66.56 499 ASP A O 1
ATOM 4106 N N . ILE A 1 500 ? -19.408 -16.668 -10.444 1.00 72.12 500 ILE A N 1
ATOM 4107 C CA . ILE A 1 500 ? -18.803 -17.452 -11.511 1.00 72.12 500 ILE A CA 1
ATOM 4108 C C . ILE A 1 500 ? -18.645 -18.883 -11.010 1.00 72.12 500 ILE A C 1
ATOM 4110 O O . ILE A 1 500 ? -17.944 -19.138 -10.035 1.00 72.12 500 ILE A O 1
ATOM 4114 N N . VAL A 1 501 ? -19.268 -19.828 -11.703 1.00 71.19 501 VAL A N 1
ATOM 4115 C CA . VAL A 1 501 ? -19.069 -21.254 -11.451 1.00 71.19 501 VAL A CA 1
ATOM 4116 C C . VAL A 1 501 ? -18.108 -21.801 -12.499 1.00 71.19 501 VAL A C 1
ATOM 4118 O O . VAL A 1 501 ? -18.348 -21.655 -13.704 1.00 71.19 501 VAL A O 1
ATOM 4121 N N . ALA A 1 502 ? -17.014 -22.404 -12.040 1.00 69.19 502 ALA A N 1
ATOM 4122 C CA . ALA A 1 502 ? -16.122 -23.156 -12.906 1.00 69.19 502 ALA A CA 1
ATOM 4123 C C . ALA A 1 502 ? -16.803 -24.446 -13.369 1.00 69.19 502 ALA A C 1
ATOM 4125 O O . ALA A 1 502 ? -17.452 -25.144 -12.580 1.00 69.19 502 ALA A O 1
ATOM 4126 N N . TYR A 1 503 ? -16.635 -24.783 -14.643 1.00 62.47 503 TYR A N 1
ATOM 4127 C CA . TYR A 1 503 ? -17.052 -26.077 -15.162 1.00 62.47 503 TYR A CA 1
ATOM 4128 C C . TYR A 1 503 ? -16.144 -27.187 -14.610 1.00 62.47 503 TYR A C 1
ATOM 4130 O O . TYR A 1 503 ? -14.978 -26.973 -14.275 1.00 62.47 503 TYR A O 1
ATOM 4138 N N . PHE A 1 504 ? -16.669 -28.410 -14.496 1.00 53.81 504 PHE A N 1
ATOM 4139 C CA . PHE A 1 504 ? -15.875 -29.552 -14.038 1.00 53.81 504 PHE A CA 1
ATOM 4140 C C . PHE A 1 504 ? -14.665 -29.777 -14.965 1.00 53.81 504 PHE A C 1
ATOM 4142 O O . PHE A 1 504 ? -14.846 -29.934 -16.171 1.00 53.81 504 PHE A O 1
ATOM 4149 N N . ASN A 1 505 ? -13.457 -29.853 -14.387 1.00 59.38 505 ASN A N 1
ATOM 4150 C CA . ASN A 1 505 ? -12.149 -29.878 -15.070 1.00 59.38 505 ASN A CA 1
ATOM 4151 C C . ASN A 1 505 ? -11.729 -28.586 -15.801 1.00 59.38 505 ASN A C 1
ATOM 4153 O O . ASN A 1 505 ? -10.666 -28.617 -16.416 1.00 59.38 505 ASN A O 1
ATOM 4157 N N . GLU A 1 506 ? -12.481 -27.486 -15.709 1.00 68.62 506 GLU A N 1
ATOM 4158 C CA . GLU A 1 506 ? -12.067 -26.199 -16.287 1.00 68.62 506 GLU A CA 1
ATOM 4159 C C . GLU A 1 506 ? -10.770 -25.712 -15.630 1.00 68.62 506 GLU A C 1
ATOM 4161 O O . GLU A 1 506 ? -10.611 -25.798 -14.404 1.00 68.62 506 GLU A O 1
ATOM 4166 N N . THR A 1 507 ? -9.821 -25.245 -16.440 1.00 74.69 507 THR A N 1
ATOM 4167 C CA . THR A 1 507 ? -8.587 -24.618 -15.945 1.00 74.69 507 THR A CA 1
ATOM 4168 C C . THR A 1 507 ? -8.786 -23.126 -15.660 1.00 74.69 507 THR A C 1
ATOM 4170 O O . THR A 1 507 ? -9.850 -22.558 -15.915 1.00 74.69 507 THR A O 1
ATOM 4173 N N . HIS A 1 508 ? -7.771 -22.461 -15.101 1.00 76.12 508 HIS A N 1
ATOM 4174 C CA . HIS A 1 508 ? -7.854 -21.021 -14.838 1.00 76.12 508 HIS A CA 1
ATOM 4175 C C . HIS A 1 508 ? -7.903 -20.230 -16.150 1.00 76.12 508 HIS A C 1
ATOM 4177 O O . HIS A 1 508 ? -8.696 -19.294 -16.260 1.00 76.12 508 HIS A O 1
ATOM 4183 N N . SER A 1 509 ? -7.099 -20.625 -17.143 1.00 74.38 509 SER A N 1
ATOM 4184 C CA . SER A 1 509 ? -7.074 -19.983 -18.463 1.00 74.38 509 SER A CA 1
ATOM 4185 C C . SER A 1 509 ? -8.406 -20.141 -19.185 1.00 74.38 509 SER A C 1
ATOM 4187 O O . SER A 1 509 ? -8.947 -19.164 -19.696 1.00 74.38 509 SER A O 1
ATOM 4189 N N . GLU A 1 510 ? -8.958 -21.360 -19.194 1.00 74.81 510 GLU A N 1
ATOM 4190 C CA . GLU A 1 510 ? -10.230 -21.665 -19.859 1.00 74.81 510 GLU A CA 1
ATOM 4191 C C . GLU A 1 510 ? -11.379 -20.845 -19.265 1.00 74.81 510 GLU A C 1
ATOM 4193 O O . GLU A 1 510 ? -12.171 -20.254 -20.005 1.00 74.81 510 GLU A O 1
ATOM 4198 N N . LEU A 1 511 ? -11.420 -20.743 -17.932 1.00 77.00 511 LEU A N 1
ATOM 4199 C CA . LEU A 1 511 ? -12.420 -19.943 -17.245 1.00 77.00 511 LEU A CA 1
ATOM 4200 C C . LEU A 1 511 ? -12.315 -18.461 -17.607 1.00 77.00 511 LEU A C 1
ATOM 4202 O O . LEU A 1 511 ? -13.335 -17.847 -17.925 1.00 77.00 511 LEU A O 1
ATOM 4206 N N . ILE A 1 512 ? -11.108 -17.886 -17.551 1.00 77.62 512 ILE A N 1
ATOM 4207 C CA . ILE A 1 512 ? -10.901 -16.469 -17.870 1.00 77.62 512 ILE A CA 1
ATOM 4208 C C . ILE A 1 512 ? -11.295 -16.192 -19.321 1.00 77.62 512 ILE A C 1
ATOM 4210 O O . ILE A 1 512 ? -12.060 -15.264 -19.555 1.00 77.62 512 ILE A O 1
ATOM 4214 N N . GLU A 1 513 ? -10.860 -17.005 -20.284 1.00 78.06 513 GLU A N 1
ATOM 4215 C CA . GLU A 1 513 ? -11.222 -16.820 -21.695 1.00 78.06 513 GLU A CA 1
ATOM 4216 C C . GLU A 1 513 ? -12.737 -16.920 -21.926 1.00 78.06 513 GLU A C 1
ATOM 4218 O O . GLU A 1 513 ? -13.306 -16.149 -22.700 1.00 78.06 513 GLU A O 1
ATOM 4223 N N . ARG A 1 514 ? -13.433 -17.800 -21.195 1.00 78.94 514 ARG A N 1
ATOM 4224 C CA . ARG A 1 514 ? -14.896 -17.906 -21.265 1.00 78.94 514 ARG A CA 1
ATOM 4225 C C . ARG A 1 514 ? -15.613 -16.655 -20.759 1.00 78.94 514 ARG A C 1
ATOM 4227 O O . ARG A 1 514 ? -16.634 -16.271 -21.332 1.00 78.94 514 ARG A O 1
ATOM 4234 N N . ILE A 1 515 ? -15.135 -16.052 -19.674 1.00 77.94 515 ILE A N 1
ATOM 4235 C CA . ILE A 1 515 ? -15.768 -14.869 -19.065 1.00 77.94 515 ILE A CA 1
ATOM 4236 C C . ILE A 1 515 ? -15.213 -13.550 -19.606 1.00 77.94 515 ILE A C 1
ATOM 4238 O O . ILE A 1 515 ? -15.808 -12.505 -19.349 1.00 77.94 515 ILE A O 1
ATOM 4242 N N . LYS A 1 516 ? -14.115 -13.586 -20.370 1.00 82.06 516 LYS A N 1
ATOM 4243 C CA . LYS A 1 516 ? -13.447 -12.415 -20.943 1.00 82.06 516 LYS A CA 1
ATOM 4244 C C . LYS A 1 516 ? -14.411 -11.466 -21.654 1.00 82.06 516 LYS A C 1
ATOM 4246 O O . LYS A 1 516 ? -14.327 -10.282 -21.350 1.00 82.06 516 LYS A O 1
ATOM 4251 N N . PRO A 1 517 ? -15.386 -11.917 -22.476 1.00 82.44 517 PRO A N 1
ATOM 4252 C CA . PRO A 1 517 ? -16.358 -11.005 -23.083 1.00 82.44 517 PRO A CA 1
ATOM 4253 C C . PRO A 1 517 ? -17.176 -10.217 -22.050 1.00 82.44 517 PRO A C 1
ATOM 4255 O O . PRO A 1 517 ? -17.356 -9.017 -22.204 1.00 82.44 517 PRO A O 1
ATOM 4258 N N . ARG A 1 518 ? -17.594 -10.865 -20.951 1.00 79.50 518 ARG A N 1
ATOM 4259 C CA . ARG A 1 518 ? -18.356 -10.218 -19.866 1.00 79.50 518 ARG A CA 1
ATOM 4260 C C . ARG A 1 518 ? -17.510 -9.206 -19.096 1.00 79.50 518 ARG A C 1
ATOM 4262 O O . ARG A 1 518 ? -18.023 -8.186 -18.660 1.00 79.50 518 ARG A O 1
ATOM 4269 N N . ILE A 1 519 ? -16.220 -9.491 -18.908 1.00 82.38 519 ILE A N 1
ATOM 4270 C CA . ILE A 1 519 ? -15.291 -8.539 -18.283 1.00 82.38 519 ILE A CA 1
ATOM 4271 C C . ILE A 1 519 ? -15.034 -7.369 -19.237 1.00 82.38 519 ILE A C 1
ATOM 4273 O O . ILE A 1 519 ? -15.036 -6.224 -18.802 1.00 82.38 519 ILE A O 1
ATOM 4277 N N . GLN A 1 520 ? -14.867 -7.642 -20.532 1.00 85.31 520 GLN A N 1
ATOM 4278 C CA . GLN A 1 520 ? -14.571 -6.632 -21.546 1.00 85.31 520 GLN A CA 1
ATOM 4279 C C . GLN A 1 520 ? -15.679 -5.574 -21.669 1.00 85.31 520 GLN A C 1
ATOM 4281 O O . GLN A 1 520 ? -15.371 -4.423 -21.957 1.00 85.31 520 GLN A O 1
ATOM 4286 N N . GLU A 1 521 ? -16.940 -5.924 -21.393 1.00 84.81 521 GLU A N 1
ATOM 4287 C CA . GLU A 1 521 ? -18.060 -4.968 -21.319 1.00 84.81 521 GLU A CA 1
ATOM 4288 C C . GLU A 1 521 ? -17.896 -3.916 -20.207 1.00 84.81 521 GLU A C 1
ATOM 4290 O O . GLU A 1 521 ? -18.452 -2.823 -20.304 1.00 84.81 521 GLU A O 1
ATOM 4295 N N . LEU A 1 522 ? -17.135 -4.228 -19.153 1.00 85.25 522 LEU A N 1
ATOM 4296 C CA . LEU A 1 522 ? -16.857 -3.317 -18.037 1.00 85.25 522 LEU A CA 1
ATOM 4297 C C . LEU A 1 522 ? -15.608 -2.461 -18.275 1.00 85.25 522 LEU A C 1
ATOM 4299 O O . LEU A 1 522 ? -15.401 -1.467 -17.582 1.00 85.25 522 LEU A O 1
ATOM 4303 N N . VAL A 1 523 ? -14.753 -2.880 -19.204 1.00 89.75 523 VAL A N 1
ATOM 4304 C CA . VAL A 1 523 ? -13.411 -2.336 -19.413 1.00 89.75 523 VAL A CA 1
ATOM 4305 C C . VAL A 1 523 ? -13.461 -1.167 -20.406 1.00 89.75 523 VAL A C 1
ATOM 4307 O O . VAL A 1 523 ? -14.185 -1.249 -21.402 1.00 89.75 523 VAL A O 1
ATOM 4310 N N . PRO A 1 524 ? -12.702 -0.073 -20.180 1.00 90.81 524 PRO A N 1
ATOM 4311 C CA . PRO A 1 524 ? -12.652 1.042 -21.121 1.00 90.81 524 PRO A CA 1
ATOM 4312 C C . PRO A 1 524 ? -12.297 0.603 -22.549 1.00 90.81 524 PRO A C 1
ATOM 4314 O O . PRO A 1 524 ? -11.536 -0.340 -22.774 1.00 90.81 524 PRO A O 1
ATOM 4317 N N . LYS A 1 525 ? -12.837 1.304 -23.551 1.00 91.06 525 LYS A N 1
ATOM 4318 C CA . LYS A 1 525 ? -12.588 0.974 -24.960 1.00 91.06 525 LYS A CA 1
ATOM 4319 C C . LYS A 1 525 ? -11.085 1.032 -25.270 1.00 91.06 525 LYS A C 1
ATOM 4321 O O . LYS A 1 525 ? -10.444 2.043 -25.009 1.00 91.06 525 LYS A O 1
ATOM 4326 N N . GLY A 1 526 ? -10.558 -0.031 -25.880 1.00 91.19 526 GLY A N 1
ATOM 4327 C CA . GLY A 1 526 ? -9.143 -0.148 -26.253 1.00 91.19 526 GLY A CA 1
ATOM 4328 C C . GLY A 1 526 ? -8.237 -0.727 -25.163 1.00 91.19 526 GLY A C 1
ATOM 4329 O O . GLY A 1 526 ? -7.070 -0.971 -25.443 1.00 91.19 526 GLY A O 1
ATOM 4330 N N . TYR A 1 527 ? -8.759 -0.978 -23.959 1.00 95.06 527 TYR A N 1
ATOM 4331 C CA . TYR A 1 527 ? -8.012 -1.629 -22.884 1.00 95.06 527 TYR A CA 1
ATOM 4332 C C . TYR A 1 527 ? -8.109 -3.152 -23.009 1.00 95.06 527 TYR A C 1
ATOM 4334 O O . TYR A 1 527 ? -9.117 -3.700 -23.470 1.00 95.06 527 TYR A O 1
ATOM 4342 N N . GLU A 1 528 ? -7.065 -3.832 -22.551 1.00 93.19 528 GLU A N 1
ATOM 4343 C CA . GLU A 1 528 ? -6.939 -5.285 -22.590 1.00 93.19 528 GLU A CA 1
ATOM 4344 C C . GLU A 1 528 ? -7.216 -5.922 -21.227 1.00 93.19 528 GLU A C 1
ATOM 4346 O O . GLU A 1 528 ? -7.027 -5.307 -20.176 1.00 93.19 528 GLU A O 1
ATOM 4351 N N . VAL A 1 529 ? -7.650 -7.184 -21.264 1.00 90.81 529 VAL A N 1
ATOM 4352 C CA . VAL A 1 529 ? -7.833 -8.046 -20.092 1.00 90.81 529 VAL A CA 1
ATOM 4353 C C . VAL A 1 529 ? -6.862 -9.213 -20.188 1.00 90.81 529 VAL A C 1
ATOM 4355 O O . VAL A 1 529 ? -6.923 -10.004 -21.134 1.00 90.81 529 VAL A O 1
ATOM 4358 N N . GLU A 1 530 ? -6.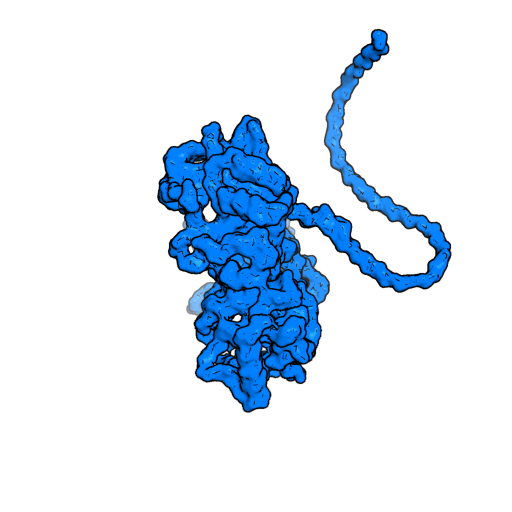011 -9.355 -19.178 1.00 90.06 530 GLU A N 1
ATOM 4359 C CA . GLU A 1 530 ? -4.997 -10.406 -19.098 1.00 90.06 530 GLU A CA 1
ATOM 4360 C C . GLU A 1 530 ? -5.229 -11.282 -17.863 1.00 90.06 530 GLU A C 1
ATOM 4362 O O . GLU A 1 530 ? -5.328 -10.797 -16.734 1.00 90.06 530 GLU A O 1
ATOM 4367 N N . ALA A 1 531 ? -5.310 -12.597 -18.064 1.00 84.69 531 ALA A N 1
ATOM 4368 C CA . ALA A 1 531 ? -5.416 -13.553 -16.971 1.00 84.69 531 ALA A CA 1
ATOM 4369 C C . ALA A 1 531 ? -4.124 -13.579 -16.144 1.00 84.69 531 ALA A C 1
ATOM 4371 O O . ALA A 1 531 ? -3.034 -13.744 -16.686 1.00 84.69 531 ALA A O 1
ATOM 4372 N N . VAL A 1 532 ? -4.241 -13.524 -14.819 1.00 84.25 532 VAL A N 1
ATOM 4373 C CA . VAL A 1 532 ? -3.093 -13.719 -13.930 1.00 84.25 532 VAL A CA 1
ATOM 4374 C C . VAL A 1 532 ? -3.130 -15.140 -13.389 1.00 84.25 532 VAL A C 1
ATOM 4376 O O . VAL A 1 532 ? -3.920 -15.459 -12.495 1.00 84.25 532 VAL A O 1
ATOM 4379 N N . ILE A 1 533 ? -2.241 -15.988 -13.902 1.00 74.75 533 ILE A N 1
ATOM 4380 C CA . ILE A 1 533 ? -2.233 -17.423 -13.616 1.00 74.75 533 ILE A CA 1
ATOM 4381 C C . ILE A 1 533 ? -0.855 -17.823 -13.091 1.00 74.75 533 ILE A C 1
ATOM 4383 O O . ILE A 1 533 ? 0.133 -17.769 -13.811 1.00 74.75 533 ILE A O 1
ATOM 4387 N N . SER A 1 534 ? -0.777 -18.245 -11.822 1.00 66.50 534 SER A N 1
ATOM 4388 C CA . SER A 1 534 ? 0.480 -18.769 -11.256 1.00 66.50 534 SER A CA 1
ATOM 4389 C C . SER A 1 534 ? 0.813 -20.171 -11.772 1.00 66.50 534 SER A C 1
ATOM 4391 O O . SER A 1 534 ? 1.974 -20.555 -11.823 1.00 66.50 534 SER A O 1
ATOM 4393 N N . LYS A 1 535 ? -0.228 -20.953 -12.077 1.00 71.19 535 LYS A N 1
ATOM 4394 C CA . LYS A 1 535 ? -0.173 -22.297 -12.656 1.00 71.19 535 LYS A CA 1
ATOM 4395 C C . LYS A 1 535 ? -1.552 -22.625 -13.217 1.00 71.19 535 LYS A C 1
ATOM 4397 O O . LYS A 1 535 ? -2.543 -22.409 -12.514 1.00 71.19 535 LYS A O 1
ATOM 4402 N N . ASP A 1 536 ? -1.621 -23.120 -14.449 1.00 79.69 536 ASP A N 1
ATOM 4403 C CA . ASP A 1 536 ? -2.902 -23.403 -15.104 1.00 79.69 536 ASP A CA 1
ATOM 4404 C C . ASP A 1 536 ? -3.486 -24.757 -14.677 1.00 79.69 536 ASP A C 1
ATOM 4406 O O . ASP A 1 536 ? -3.613 -25.706 -15.447 1.00 79.69 536 ASP A O 1
ATOM 4410 N N . ASP A 1 537 ? -3.785 -24.862 -13.384 1.00 72.75 537 ASP A N 1
ATOM 4411 C CA . ASP A 1 537 ? -4.366 -26.059 -12.789 1.00 72.75 537 ASP A CA 1
ATOM 4412 C C . ASP A 1 537 ? -5.889 -26.086 -12.950 1.00 72.75 537 ASP A C 1
ATOM 4414 O O . ASP A 1 537 ? -6.553 -25.053 -13.055 1.00 72.75 537 ASP A O 1
ATOM 4418 N N . LYS A 1 538 ? -6.463 -27.287 -12.858 1.00 72.94 538 LYS A N 1
ATOM 4419 C CA . LYS A 1 538 ? -7.914 -27.486 -12.782 1.00 72.94 538 LYS A CA 1
ATOM 4420 C C . LYS A 1 538 ? -8.516 -26.782 -11.561 1.00 72.94 538 LYS A C 1
ATOM 4422 O O . LYS A 1 538 ? -7.944 -26.780 -10.460 1.00 72.94 538 LYS A O 1
ATOM 4427 N N . ILE A 1 539 ? -9.710 -26.227 -11.732 1.00 71.12 539 ILE A N 1
ATOM 4428 C CA . ILE A 1 539 ? -10.488 -25.621 -10.651 1.00 71.12 539 ILE A CA 1
ATOM 4429 C C . ILE A 1 539 ? -11.307 -26.728 -9.975 1.00 71.12 539 ILE A C 1
ATOM 4431 O O . ILE A 1 539 ? -12.418 -27.060 -10.372 1.00 71.12 539 ILE A O 1
ATOM 4435 N N . THR A 1 540 ? -10.708 -27.362 -8.966 1.00 65.81 540 THR A N 1
ATOM 4436 C CA . THR A 1 540 ? -11.298 -28.493 -8.222 1.00 65.81 540 THR A CA 1
ATOM 4437 C C . THR A 1 540 ? -12.000 -28.081 -6.930 1.00 65.81 540 THR A C 1
ATOM 4439 O O . THR A 1 540 ? -12.648 -28.902 -6.290 1.00 65.81 540 THR A O 1
ATOM 4442 N N . SER A 1 541 ? -11.848 -26.826 -6.519 1.00 67.19 541 SER A N 1
ATOM 4443 C CA . SER A 1 541 ? -12.469 -26.236 -5.336 1.00 67.19 541 SER A CA 1
ATOM 4444 C C . SER A 1 541 ? -12.735 -24.762 -5.597 1.00 67.19 541 SER A C 1
ATOM 4446 O O . SER A 1 541 ? -12.122 -24.182 -6.499 1.00 67.19 541 SER A O 1
ATOM 4448 N N . SER A 1 542 ? -13.596 -24.143 -4.790 1.00 66.19 542 SER A N 1
ATOM 4449 C CA . SER A 1 542 ? -13.783 -22.697 -4.852 1.00 66.19 542 SER A CA 1
ATOM 4450 C C . SER A 1 542 ? -12.435 -21.987 -4.707 1.00 66.19 542 SER A C 1
ATOM 4452 O O . SER A 1 542 ? -11.641 -22.316 -3.820 1.00 66.19 542 SER A O 1
ATOM 4454 N N . LYS A 1 543 ? -12.150 -21.054 -5.614 1.00 75.19 543 LYS A N 1
ATOM 4455 C CA . LYS A 1 543 ? -10.862 -20.358 -5.711 1.00 75.19 543 LYS A CA 1
ATOM 4456 C C . LYS A 1 543 ? -11.079 -18.877 -5.986 1.00 75.19 543 LYS A C 1
ATOM 4458 O O . LYS A 1 543 ? -12.082 -18.474 -6.566 1.00 75.19 543 LYS A O 1
ATOM 4463 N N . LYS A 1 544 ? -10.103 -18.069 -5.581 1.00 78.00 544 LYS A N 1
ATOM 4464 C CA . LYS A 1 544 ? -9.997 -16.668 -5.985 1.00 78.00 544 LYS A CA 1
ATOM 4465 C C . LYS A 1 544 ? -9.102 -16.608 -7.220 1.00 78.00 544 LYS A C 1
ATOM 4467 O O . LYS A 1 544 ? -7.956 -17.050 -7.153 1.00 78.00 544 LYS A O 1
ATOM 4472 N N . ILE A 1 545 ? -9.623 -16.084 -8.322 1.00 81.50 545 ILE A N 1
ATOM 4473 C CA . ILE A 1 545 ? -8.860 -15.836 -9.552 1.00 81.50 545 ILE A CA 1
ATOM 4474 C C . ILE A 1 545 ? -8.650 -14.335 -9.731 1.00 81.50 545 ILE A C 1
ATOM 4476 O O . ILE A 1 545 ? -9.344 -13.529 -9.106 1.00 81.50 545 ILE A O 1
ATOM 4480 N N . SER A 1 546 ? -7.685 -13.957 -10.564 1.00 86.25 546 SER A N 1
ATOM 4481 C CA . SER A 1 546 ? -7.357 -12.557 -10.826 1.00 86.25 546 SER A CA 1
ATOM 4482 C C . SER A 1 546 ? -7.072 -12.299 -12.293 1.00 86.25 546 SER A C 1
ATOM 4484 O O . SER A 1 546 ? -6.601 -13.183 -13.007 1.00 86.25 546 SER A O 1
ATOM 4486 N N . PHE A 1 547 ? -7.317 -11.065 -12.708 1.00 89.00 547 PHE A N 1
ATOM 4487 C CA . PHE A 1 547 ? -6.996 -10.561 -14.034 1.00 89.00 547 PHE A CA 1
ATOM 4488 C C . PHE A 1 547 ? -6.477 -9.129 -13.923 1.00 89.00 547 PHE A C 1
ATOM 4490 O O . PHE A 1 547 ? -6.858 -8.394 -13.006 1.00 89.00 547 PHE A O 1
ATOM 4497 N N . ASN A 1 548 ? -5.601 -8.757 -14.846 1.00 94.00 548 ASN A N 1
ATOM 4498 C CA . ASN A 1 548 ? -5.127 -7.397 -15.019 1.00 94.00 548 ASN A CA 1
ATOM 4499 C C . ASN A 1 548 ? -5.953 -6.704 -16.108 1.00 94.00 548 ASN A C 1
ATOM 4501 O O . ASN A 1 548 ? -6.391 -7.347 -17.064 1.00 94.00 548 ASN A O 1
ATOM 4505 N N . VAL A 1 549 ? -6.145 -5.397 -15.957 1.00 95.00 549 VAL A N 1
ATOM 4506 C CA . VAL A 1 549 ? -6.731 -4.513 -16.969 1.00 95.00 549 VAL A CA 1
ATOM 4507 C C . VAL A 1 549 ? -5.803 -3.334 -17.185 1.00 95.00 549 VAL A C 1
ATOM 4509 O O . VAL A 1 549 ? -5.355 -2.738 -16.205 1.00 95.00 549 VAL A O 1
ATOM 4512 N N . PHE A 1 550 ? -5.502 -3.019 -18.443 1.00 96.69 550 PHE A N 1
ATOM 4513 C CA . PHE A 1 550 ? -4.558 -1.961 -18.802 1.00 96.69 550 PHE A CA 1
ATOM 4514 C C . PHE A 1 550 ? -4.783 -1.427 -20.224 1.00 96.69 550 PHE A C 1
ATOM 4516 O O . PHE A 1 550 ? -5.294 -2.135 -21.089 1.00 96.69 550 PHE A O 1
ATOM 4523 N N . ASP A 1 551 ? -4.348 -0.192 -20.477 1.00 96.44 551 ASP A N 1
ATOM 4524 C CA . ASP A 1 551 ? -4.155 0.350 -21.827 1.00 96.44 551 ASP A CA 1
ATOM 4525 C C . ASP A 1 551 ? -2.854 -0.226 -22.409 1.00 96.44 551 ASP A C 1
ATOM 4527 O O . ASP A 1 551 ? -1.794 0.002 -21.817 1.00 96.44 551 ASP A O 1
ATOM 4531 N N . PRO A 1 552 ? -2.870 -0.940 -23.549 1.00 95.56 552 PRO A N 1
ATOM 4532 C CA . PRO A 1 552 ? -1.656 -1.498 -24.146 1.00 95.56 552 PRO A CA 1
ATOM 4533 C C . PRO A 1 552 ? -0.605 -0.433 -24.503 1.00 95.56 552 PRO A C 1
ATOM 4535 O O . PRO A 1 552 ? 0.588 -0.732 -24.490 1.00 95.56 552 PRO A O 1
ATOM 4538 N N . ASN A 1 553 ? -1.005 0.820 -24.746 1.00 94.19 553 ASN A N 1
ATOM 4539 C CA . ASN A 1 553 ? -0.071 1.914 -25.039 1.00 94.19 553 ASN A CA 1
ATOM 4540 C C . ASN A 1 553 ? 0.551 2.525 -23.777 1.00 94.19 553 ASN A C 1
ATOM 4542 O O . ASN A 1 553 ? 1.597 3.164 -23.846 1.00 94.19 553 ASN A O 1
ATOM 4546 N N . ASN A 1 554 ? -0.086 2.334 -22.619 1.00 94.06 554 ASN A N 1
ATOM 4547 C CA . ASN A 1 554 ? 0.306 2.936 -21.346 1.00 94.06 554 ASN A CA 1
ATOM 4548 C C . ASN A 1 554 ? 0.192 1.925 -20.201 1.00 94.06 554 ASN A C 1
ATOM 4550 O O . ASN A 1 554 ? -0.282 2.263 -19.112 1.00 94.06 554 ASN A O 1
ATOM 4554 N N . ARG A 1 555 ? 0.621 0.677 -20.435 1.00 96.12 555 ARG A N 1
ATOM 4555 C CA . ARG A 1 555 ? 0.334 -0.451 -19.538 1.00 96.12 555 ARG A CA 1
ATOM 4556 C C . ARG A 1 555 ? 0.663 -0.132 -18.088 1.00 96.12 555 ARG A C 1
ATOM 4558 O O . ARG A 1 555 ? -0.227 -0.082 -17.256 1.00 96.12 555 ARG A O 1
ATOM 4565 N N . TYR A 1 556 ? 1.910 0.205 -17.779 1.00 95.94 556 TYR A N 1
ATOM 4566 C CA . TYR A 1 556 ? 2.325 0.446 -16.390 1.00 95.94 556 TYR A CA 1
ATOM 4567 C C . TYR A 1 556 ? 1.809 1.761 -15.782 1.00 95.94 556 TYR A C 1
ATOM 4569 O O . TYR A 1 556 ? 2.032 2.009 -14.601 1.00 95.94 556 TYR A O 1
ATOM 4577 N N . ALA A 1 557 ? 1.129 2.607 -16.565 1.00 95.75 557 ALA A N 1
ATOM 4578 C CA . ALA A 1 557 ? 0.397 3.767 -16.054 1.00 95.75 557 ALA A CA 1
ATOM 4579 C C . ALA A 1 557 ? -0.979 3.380 -15.515 1.00 95.75 557 ALA A C 1
ATOM 4581 O O . ALA A 1 557 ? -1.432 3.948 -14.527 1.00 95.75 557 ALA A O 1
ATOM 4582 N N . THR A 1 558 ? -1.619 2.436 -16.204 1.00 97.50 558 THR A N 1
ATOM 4583 C CA . THR A 1 558 ? -3.048 2.131 -16.091 1.00 97.50 558 THR A CA 1
ATOM 4584 C C . THR A 1 558 ? -3.323 0.739 -15.543 1.00 97.50 558 THR A C 1
ATOM 4586 O O . THR A 1 558 ? -4.460 0.428 -15.195 1.00 97.50 558 THR A O 1
ATOM 4589 N N . GLU A 1 559 ? -2.308 -0.116 -15.453 1.00 97.62 559 GLU A N 1
ATOM 4590 C CA . GLU A 1 559 ? -2.485 -1.503 -15.062 1.00 97.62 559 GLU A CA 1
ATOM 4591 C C . GLU A 1 559 ? -3.027 -1.615 -13.644 1.00 97.62 559 GLU A C 1
ATOM 4593 O O . GLU A 1 559 ? -2.458 -1.112 -12.670 1.00 97.62 559 GLU A O 1
ATOM 4598 N N . ASN A 1 560 ? -4.134 -2.336 -13.528 1.00 96.88 560 ASN A N 1
ATOM 4599 C CA . ASN A 1 560 ? -4.723 -2.673 -12.252 1.00 96.88 560 ASN A CA 1
ATOM 4600 C C . ASN A 1 560 ? -5.185 -4.122 -12.239 1.00 96.88 560 ASN A C 1
ATOM 4602 O O . ASN A 1 560 ? -5.583 -4.673 -13.263 1.00 96.88 560 ASN A O 1
ATOM 4606 N N . ARG A 1 561 ? -5.113 -4.742 -11.065 1.00 93.81 561 ARG A N 1
ATOM 4607 C CA . ARG A 1 561 ? -5.484 -6.137 -10.857 1.00 93.81 561 ARG A CA 1
ATOM 4608 C C . ARG A 1 561 ? -6.787 -6.211 -10.087 1.00 93.81 561 ARG A C 1
ATOM 4610 O O . ARG A 1 561 ? -6.931 -5.611 -9.022 1.00 93.81 561 ARG A O 1
ATOM 4617 N N . PHE A 1 562 ? -7.690 -7.030 -10.596 1.00 90.25 562 PHE A N 1
ATOM 4618 C CA . PHE A 1 562 ? -8.982 -7.309 -9.995 1.00 90.25 562 PHE A CA 1
ATOM 4619 C C . PHE A 1 562 ? -9.093 -8.784 -9.648 1.00 90.25 562 PHE A C 1
ATOM 4621 O O . PHE A 1 562 ? -8.364 -9.630 -10.174 1.00 90.25 562 PHE A O 1
ATOM 4628 N N . PHE A 1 563 ? -10.013 -9.095 -8.739 1.00 85.44 563 PHE A N 1
ATOM 4629 C CA . PHE A 1 563 ? -10.217 -10.451 -8.260 1.00 85.44 563 PHE A CA 1
ATOM 4630 C C . PHE A 1 563 ? -11.670 -10.876 -8.365 1.00 85.44 563 PHE A C 1
ATOM 4632 O O . PHE A 1 563 ? -12.580 -10.075 -8.174 1.00 85.44 563 PHE A O 1
ATOM 4639 N N . MET A 1 564 ? -11.866 -12.172 -8.581 1.00 80.94 564 MET A N 1
ATOM 4640 C CA . MET A 1 564 ? -13.179 -12.800 -8.648 1.00 80.94 564 MET A CA 1
ATOM 4641 C C . MET A 1 564 ? -13.176 -14.059 -7.800 1.00 80.94 564 MET A C 1
ATOM 4643 O O . MET A 1 564 ? -12.195 -14.810 -7.790 1.00 80.94 564 MET A O 1
ATOM 4647 N N . ASN A 1 565 ? -14.280 -14.294 -7.099 1.00 78.44 565 ASN A N 1
ATOM 4648 C CA . ASN A 1 565 ? -14.518 -15.580 -6.468 1.00 78.44 565 ASN A CA 1
ATOM 4649 C C . ASN A 1 565 ? -15.153 -16.506 -7.495 1.00 78.44 565 ASN A C 1
ATOM 4651 O O . ASN A 1 565 ? -16.085 -16.132 -8.202 1.00 78.44 565 ASN A O 1
ATOM 4655 N N . VAL A 1 566 ? -14.624 -17.716 -7.563 1.00 75.06 566 VAL A N 1
ATOM 4656 C CA . VAL A 1 566 ? -15.112 -18.761 -8.445 1.00 75.06 566 VAL A CA 1
ATOM 4657 C C . VAL A 1 566 ? -15.575 -19.898 -7.569 1.00 75.06 566 VAL A C 1
ATOM 4659 O O . VAL A 1 566 ? -14.779 -20.475 -6.826 1.00 75.06 566 VAL A O 1
ATOM 4662 N N . GLY A 1 567 ? -16.865 -20.198 -7.638 1.00 68.38 567 GLY A N 1
ATOM 4663 C CA . GLY A 1 567 ? -17.420 -21.416 -7.077 1.00 68.38 567 GLY A CA 1
ATOM 4664 C C . GLY A 1 567 ? -17.094 -22.612 -7.964 1.00 68.38 567 GLY A C 1
ATOM 4665 O O . GLY A 1 567 ? -16.893 -22.483 -9.171 1.00 68.38 567 GLY A O 1
ATOM 4666 N N . VAL A 1 568 ? -17.086 -23.800 -7.375 1.00 61.81 568 VAL A N 1
ATOM 4667 C CA . VAL A 1 568 ? -17.182 -25.049 -8.136 1.00 61.81 568 VAL A CA 1
ATOM 4668 C C . VAL A 1 568 ? -18.575 -25.591 -7.893 1.00 61.81 568 VAL A C 1
ATOM 4670 O O . VAL A 1 568 ? -19.013 -25.629 -6.742 1.00 61.81 568 VAL A O 1
ATOM 4673 N N . ALA A 1 569 ? -19.290 -25.965 -8.956 1.00 54.69 569 ALA A N 1
ATOM 4674 C CA . ALA A 1 569 ? -20.580 -26.627 -8.797 1.00 54.69 569 ALA A CA 1
ATOM 4675 C C . ALA A 1 569 ? -20.371 -27.852 -7.888 1.00 54.69 569 ALA A C 1
ATOM 4677 O O . ALA A 1 569 ? -19.494 -28.666 -8.203 1.00 54.69 569 ALA A O 1
ATOM 4678 N N . PRO A 1 570 ? -21.108 -27.992 -6.767 1.00 48.75 570 PRO A N 1
ATOM 4679 C CA . PRO A 1 570 ? -21.035 -29.192 -5.950 1.00 48.75 570 PRO A CA 1
ATOM 4680 C C . PRO A 1 570 ? -21.248 -30.407 -6.849 1.00 48.75 570 PRO A C 1
ATOM 4682 O O . PRO A 1 570 ? -22.244 -30.509 -7.570 1.00 48.75 570 PRO A O 1
ATOM 4685 N N . ILE A 1 571 ? -20.272 -31.310 -6.858 1.00 46.22 571 ILE A N 1
ATOM 4686 C CA . ILE A 1 571 ? -20.415 -32.590 -7.537 1.00 46.22 571 ILE A CA 1
ATOM 4687 C C . ILE A 1 571 ? -21.233 -33.455 -6.589 1.00 46.22 571 ILE A C 1
ATOM 4689 O O . ILE A 1 571 ? -20.674 -34.183 -5.777 1.00 46.22 571 ILE A O 1
ATOM 4693 N N . GLU A 1 572 ? -22.554 -33.356 -6.667 1.00 49.69 572 GLU A N 1
ATOM 4694 C CA . GLU A 1 572 ? -23.417 -34.447 -6.230 1.00 49.69 572 GLU A CA 1
ATOM 4695 C C . GLU A 1 572 ? -23.190 -35.583 -7.248 1.00 49.69 572 GLU A C 1
ATOM 4697 O O . GLU A 1 572 ? -23.510 -35.409 -8.429 1.00 49.69 572 GLU A O 1
ATOM 4702 N N . PRO A 1 573 ? -22.617 -36.744 -6.868 1.00 49.47 573 PRO A N 1
ATOM 4703 C CA . PRO A 1 573 ? -22.388 -37.865 -7.794 1.00 49.47 573 PRO A CA 1
ATOM 4704 C C . PRO A 1 573 ? -23.675 -38.406 -8.447 1.00 49.47 573 PRO A C 1
ATOM 4706 O O . PRO A 1 573 ? -23.617 -39.230 -9.355 1.00 49.47 573 PRO A O 1
ATOM 4709 N N . LEU A 1 574 ? -24.826 -37.939 -7.965 1.00 55.88 574 LEU A N 1
ATOM 4710 C CA . LEU A 1 574 ? -26.142 -38.559 -8.013 1.00 55.88 574 LEU A CA 1
ATOM 4711 C C . LEU A 1 574 ? -26.989 -38.188 -9.252 1.00 55.88 574 LEU A C 1
ATOM 4713 O O . LEU A 1 574 ? -28.056 -38.762 -9.443 1.00 55.88 574 LEU A O 1
ATOM 4717 N N . THR A 1 575 ? -26.524 -37.258 -10.105 1.00 62.72 575 THR A N 1
ATOM 4718 C CA . THR A 1 575 ? -27.256 -36.756 -11.300 1.00 62.72 575 THR A CA 1
ATOM 4719 C C . THR A 1 575 ? -26.433 -36.697 -12.582 1.00 62.72 575 THR 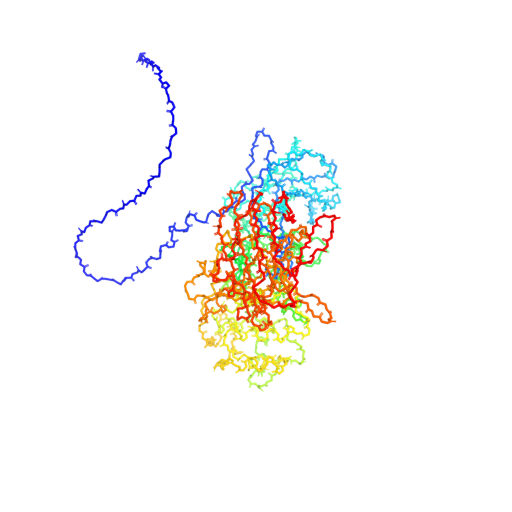A C 1
ATOM 4721 O O . THR A 1 575 ? -26.789 -35.988 -13.528 1.00 62.72 575 THR A O 1
ATOM 4724 N N . THR A 1 576 ? -25.291 -37.381 -12.635 1.00 70.00 576 THR A N 1
ATOM 4725 C CA . THR A 1 576 ? -24.382 -37.225 -13.774 1.00 70.00 576 THR A CA 1
ATOM 4726 C C . THR A 1 576 ? -24.593 -38.309 -14.824 1.00 70.00 576 THR A C 1
ATOM 4728 O O . THR A 1 576 ? -24.468 -39.502 -14.547 1.00 70.00 576 THR A O 1
ATOM 4731 N N . ILE A 1 577 ? -24.805 -37.874 -16.065 1.00 78.19 577 ILE A N 1
ATOM 4732 C CA . ILE A 1 577 ? -24.747 -38.717 -17.259 1.00 78.19 577 ILE A CA 1
ATOM 4733 C C . ILE A 1 577 ? -23.415 -38.439 -17.961 1.00 78.19 577 ILE A C 1
ATOM 4735 O O . ILE A 1 577 ? -23.175 -37.340 -18.455 1.00 78.19 577 ILE A O 1
ATOM 4739 N N . GLY A 1 578 ? -22.518 -39.420 -17.982 1.00 78.44 578 GLY A N 1
ATOM 4740 C CA . GLY A 1 578 ? -21.238 -39.367 -18.681 1.00 78.44 578 GLY A CA 1
ATOM 4741 C C . GLY A 1 578 ? -21.329 -39.969 -20.080 1.00 78.44 578 GLY A C 1
ATOM 4742 O O . GLY A 1 578 ? -21.747 -41.111 -20.239 1.00 78.44 578 GLY A O 1
ATOM 4743 N N . ILE A 1 579 ? -20.885 -39.218 -21.085 1.00 79.50 579 ILE A N 1
ATOM 4744 C CA . ILE A 1 579 ? -20.746 -39.655 -22.475 1.00 79.50 579 ILE A CA 1
ATOM 4745 C C . ILE A 1 579 ? -19.250 -39.763 -22.789 1.00 79.50 579 ILE A C 1
ATOM 4747 O O . ILE A 1 579 ? -18.484 -38.799 -22.649 1.00 79.50 579 ILE A O 1
ATOM 4751 N N . GLY A 1 580 ? -18.810 -40.961 -23.177 1.00 72.38 580 GLY A N 1
ATOM 4752 C CA . GLY A 1 580 ? -17.397 -41.242 -23.397 1.00 72.38 580 GLY A CA 1
ATOM 4753 C C . GLY A 1 580 ? -17.104 -42.594 -24.039 1.00 72.38 580 GLY A C 1
ATOM 4754 O O . GLY A 1 580 ? -17.997 -43.369 -24.383 1.00 72.38 580 GLY A O 1
ATOM 4755 N N . GLU A 1 581 ? -15.810 -42.857 -24.208 1.00 68.25 581 GLU A N 1
ATOM 4756 C CA . GLU A 1 581 ? -15.286 -44.063 -24.855 1.00 68.25 581 GLU A CA 1
ATOM 4757 C C . GLU A 1 581 ? -14.840 -45.107 -23.835 1.00 68.25 581 GLU A C 1
ATOM 4759 O O . GLU A 1 581 ? -14.314 -44.777 -22.764 1.00 68.25 581 GLU A O 1
ATOM 4764 N N . TRP A 1 582 ? -15.002 -46.374 -24.219 1.00 58.22 582 TRP A N 1
ATOM 4765 C CA . TRP A 1 582 ? -14.349 -47.513 -23.586 1.00 58.22 582 TRP A CA 1
ATOM 4766 C C . TRP A 1 582 ? -13.016 -47.794 -24.290 1.00 58.22 582 TRP A C 1
ATOM 4768 O O . TRP A 1 582 ? -12.987 -47.958 -25.511 1.00 58.22 582 TRP A O 1
ATOM 4778 N N . TRP A 1 583 ? -11.914 -47.875 -23.541 1.00 56.06 583 TRP A N 1
ATOM 4779 C CA . TRP A 1 583 ? -10.636 -48.370 -24.064 1.00 56.06 583 TRP A CA 1
ATOM 4780 C C . TRP A 1 583 ? -9.947 -49.315 -23.075 1.00 56.06 583 TRP A C 1
ATOM 4782 O O . TRP A 1 583 ? -10.311 -49.394 -21.903 1.00 56.06 583 TRP A O 1
ATOM 4792 N N . THR A 1 584 ? -8.911 -50.010 -23.548 1.00 41.47 584 THR A N 1
ATOM 4793 C CA . THR A 1 584 ? -8.224 -51.154 -22.914 1.00 41.47 584 THR A CA 1
ATOM 4794 C C . THR A 1 584 ? -7.655 -50.914 -21.501 1.00 41.47 584 THR A C 1
ATOM 4796 O O . THR A 1 584 ? -7.272 -51.868 -20.838 1.00 41.47 584 THR A O 1
ATOM 4799 N N . TYR A 1 585 ? -7.618 -49.668 -21.016 1.00 42.53 585 TYR A N 1
ATOM 4800 C CA . TYR A 1 585 ? -7.022 -49.266 -19.732 1.00 42.53 585 TYR A CA 1
ATOM 4801 C C . TYR A 1 585 ? -7.943 -48.378 -18.872 1.00 42.53 585 TYR A C 1
ATOM 4803 O O . TYR A 1 585 ? -7.496 -47.830 -17.867 1.00 42.53 585 TYR A O 1
ATOM 4811 N N . GLY A 1 586 ? -9.214 -48.189 -19.250 1.00 52.81 586 GLY A N 1
ATOM 4812 C CA . GLY A 1 586 ? -10.163 -47.406 -18.453 1.00 52.81 586 GLY A CA 1
ATOM 4813 C C . GLY A 1 586 ? -11.225 -46.659 -19.261 1.00 52.81 586 GLY A C 1
ATOM 4814 O O . GLY A 1 586 ? -11.356 -46.817 -20.473 1.00 52.81 586 GLY A O 1
ATOM 4815 N N . LYS A 1 587 ? -12.010 -45.836 -18.554 1.00 59.81 587 LYS A N 1
ATOM 4816 C CA . LYS A 1 587 ? -13.144 -45.065 -19.093 1.00 59.81 587 LYS A CA 1
ATOM 4817 C C . LYS A 1 587 ? -12.821 -43.572 -19.021 1.00 59.81 587 LYS A C 1
ATOM 4819 O O . LYS A 1 587 ? -12.445 -43.090 -17.953 1.00 59.81 587 LYS A O 1
ATOM 4824 N N . LYS A 1 588 ? -13.029 -42.813 -20.102 1.00 66.06 588 LYS A N 1
ATOM 4825 C CA . LYS A 1 588 ? -12.965 -41.336 -20.062 1.00 66.06 588 LYS A CA 1
ATOM 4826 C C . LYS A 1 588 ? -14.265 -40.745 -20.576 1.00 66.06 588 LYS A C 1
ATOM 4828 O O . LYS A 1 588 ? -14.523 -40.728 -21.776 1.00 66.06 588 LYS A O 1
ATOM 4833 N N . ASN A 1 589 ? -15.048 -40.216 -19.640 1.00 69.44 589 ASN A N 1
ATOM 4834 C CA . ASN A 1 589 ? -16.180 -39.347 -19.940 1.00 69.44 589 ASN A CA 1
ATOM 4835 C C . ASN A 1 589 ? -15.625 -38.021 -20.463 1.00 69.44 589 ASN A C 1
ATOM 4837 O O . ASN A 1 589 ? -14.991 -37.283 -19.704 1.00 69.44 589 ASN A O 1
ATOM 4841 N N . ARG A 1 590 ? -15.812 -37.753 -21.756 1.00 75.44 590 ARG A N 1
ATOM 4842 C CA . ARG A 1 590 ? -15.342 -36.515 -22.397 1.00 75.44 590 ARG A CA 1
ATOM 4843 C C . ARG A 1 590 ? -16.397 -35.422 -22.372 1.00 75.44 590 ARG A C 1
ATOM 4845 O O . ARG A 1 590 ? -16.036 -34.253 -22.350 1.00 75.44 590 ARG A O 1
ATOM 4852 N N . MET A 1 591 ? -17.666 -35.812 -22.292 1.00 80.44 591 MET A N 1
ATOM 4853 C CA . MET A 1 591 ? -18.769 -34.925 -21.959 1.00 80.44 591 MET A CA 1
ATOM 4854 C C . MET A 1 591 ? -19.553 -35.506 -20.787 1.00 80.44 591 MET A C 1
ATOM 4856 O O . MET A 1 591 ? -19.740 -36.716 -20.683 1.00 80.44 591 MET A O 1
ATOM 4860 N N . LYS A 1 592 ? -20.011 -34.645 -19.889 1.00 79.62 592 LYS A N 1
ATOM 4861 C CA . LYS A 1 592 ? -20.911 -34.985 -18.791 1.00 79.62 592 LYS A CA 1
ATOM 4862 C C . LYS A 1 592 ? -22.095 -34.035 -18.813 1.00 79.62 592 LYS A C 1
ATOM 4864 O O . LYS A 1 592 ? -21.907 -32.846 -19.048 1.00 79.62 592 LYS A O 1
ATOM 4869 N N . MET A 1 593 ? -23.279 -34.554 -18.532 1.00 84.62 593 MET A N 1
ATOM 4870 C CA . MET A 1 593 ? -24.503 -33.791 -18.324 1.00 84.62 593 MET A CA 1
ATOM 4871 C C . MET A 1 593 ? -24.897 -33.905 -16.857 1.00 84.62 593 MET A C 1
ATOM 4873 O O . MET A 1 593 ? -24.913 -35.011 -16.318 1.00 84.62 593 MET A O 1
ATOM 4877 N N . GLN A 1 594 ? -25.196 -32.778 -16.221 1.00 77.69 594 GLN A N 1
ATOM 4878 C CA . GLN A 1 594 ? -25.513 -32.715 -14.798 1.00 77.69 594 GLN A CA 1
ATOM 4879 C C . GLN A 1 594 ? -26.737 -31.839 -14.568 1.00 77.69 594 GLN A C 1
ATOM 4881 O O . GLN A 1 594 ? -26.765 -30.693 -15.010 1.00 77.69 594 GLN A O 1
ATOM 4886 N N . PHE A 1 595 ? -27.729 -32.363 -13.853 1.00 79.25 595 PHE A N 1
ATOM 4887 C CA . PHE A 1 595 ? -28.875 -31.581 -13.402 1.00 79.25 595 PHE A CA 1
ATOM 4888 C C . PHE A 1 595 ? -28.551 -30.828 -12.103 1.00 79.25 595 PHE A C 1
ATOM 4890 O O . PHE A 1 595 ? -27.999 -31.419 -11.175 1.00 79.25 595 PHE A O 1
ATOM 4897 N N . ILE A 1 596 ? -28.902 -29.539 -12.043 1.00 71.31 596 ILE A N 1
ATOM 4898 C CA . ILE A 1 596 ? -28.758 -28.674 -10.864 1.00 71.31 596 ILE A CA 1
ATOM 4899 C C . ILE A 1 596 ? -30.160 -28.302 -10.345 1.00 71.31 596 ILE A C 1
ATOM 4901 O O . ILE A 1 596 ? -30.795 -27.413 -10.929 1.00 71.31 596 ILE A O 1
ATOM 4905 N N . PRO A 1 597 ? -30.636 -28.924 -9.245 1.00 65.69 597 PRO A N 1
ATOM 4906 C CA . PRO A 1 597 ? -31.992 -28.733 -8.718 1.00 65.69 597 PRO A CA 1
ATOM 4907 C C . PRO A 1 597 ? -32.365 -27.274 -8.453 1.00 65.69 597 PRO A C 1
ATOM 4909 O O . PRO A 1 597 ? -33.378 -26.787 -8.947 1.00 65.69 597 PRO A O 1
ATOM 4912 N N . GLY A 1 598 ? -31.493 -26.523 -7.769 1.00 63.72 598 GLY A N 1
ATOM 4913 C CA . GLY A 1 598 ? -31.753 -25.119 -7.424 1.00 63.72 598 GLY A CA 1
ATOM 4914 C C . GLY A 1 598 ? -31.920 -24.184 -8.629 1.00 63.72 598 GLY A C 1
ATOM 4915 O O . GLY A 1 598 ? -32.448 -23.086 -8.482 1.00 63.72 598 GLY A O 1
ATOM 4916 N N . GLN A 1 599 ? -31.490 -24.609 -9.820 1.00 67.50 599 GLN A N 1
ATOM 4917 C CA . GLN A 1 599 ? -31.586 -23.827 -11.054 1.00 67.50 599 GLN A CA 1
ATOM 4918 C C . GLN A 1 599 ? -32.551 -24.436 -12.081 1.00 67.50 599 GLN A C 1
ATOM 4920 O O . GLN A 1 599 ? -32.836 -23.788 -13.087 1.00 67.50 599 GLN A O 1
ATOM 4925 N N . ASN A 1 600 ? -33.054 -25.656 -11.848 1.00 77.56 600 ASN A N 1
ATOM 4926 C CA . ASN A 1 600 ? -33.866 -26.428 -12.794 1.00 77.56 600 ASN A CA 1
ATOM 4927 C C . ASN A 1 600 ? -33.249 -26.482 -14.201 1.00 77.56 600 ASN A C 1
ATOM 4929 O O . ASN A 1 600 ? -33.906 -26.202 -15.211 1.00 77.56 600 ASN A O 1
ATOM 4933 N N . LYS A 1 601 ? -31.949 -26.785 -14.262 1.00 81.00 601 LYS A N 1
ATOM 4934 C CA . LYS A 1 601 ? -31.168 -26.789 -15.503 1.00 81.00 601 LYS A CA 1
ATOM 4935 C C . LYS A 1 601 ? -30.182 -27.949 -15.568 1.00 81.00 601 LYS A C 1
ATOM 4937 O O . LYS A 1 601 ? -29.617 -28.347 -14.553 1.00 81.00 601 LYS A O 1
ATOM 4942 N N . ILE A 1 602 ? -29.939 -28.441 -16.782 1.00 81.94 602 ILE A N 1
ATOM 4943 C CA . ILE A 1 602 ? -28.845 -29.353 -17.115 1.00 81.94 602 ILE A CA 1
ATOM 4944 C C . ILE A 1 602 ? -27.659 -28.554 -17.642 1.00 81.94 602 ILE A C 1
ATOM 4946 O O . ILE A 1 602 ? -27.783 -27.831 -18.632 1.00 81.94 602 ILE A O 1
ATOM 4950 N N . TYR A 1 603 ? -26.506 -28.746 -17.016 1.00 78.56 603 TYR A N 1
ATOM 4951 C CA . TYR A 1 603 ? -25.220 -28.211 -17.440 1.00 78.56 603 TYR A CA 1
ATOM 4952 C C . TYR A 1 603 ? -24.358 -29.291 -18.084 1.00 78.56 603 TYR A C 1
ATOM 4954 O O . TYR A 1 603 ? -24.455 -30.474 -17.757 1.00 78.56 603 TYR A O 1
ATOM 4962 N N . PHE A 1 604 ? -23.496 -28.861 -18.999 1.00 81.25 604 PHE A N 1
ATOM 4963 C CA . PHE A 1 604 ? -22.587 -29.717 -19.748 1.00 81.25 604 PHE A CA 1
ATOM 4964 C C . PHE A 1 604 ? -21.150 -29.411 -19.324 1.00 81.25 604 PHE A C 1
ATOM 4966 O O . PHE A 1 604 ? -20.787 -28.246 -19.177 1.00 81.25 604 PHE A O 1
ATOM 4973 N N . SER A 1 605 ? -20.327 -30.437 -19.116 1.00 67.06 605 SER A N 1
ATOM 4974 C CA . SER A 1 605 ? -18.925 -30.266 -18.710 1.00 67.06 605 SER A CA 1
ATOM 4975 C C . SER A 1 605 ? -17.987 -31.291 -19.345 1.00 67.06 605 SER A C 1
ATOM 4977 O O . SER A 1 605 ? -18.409 -32.373 -19.754 1.00 67.06 605 SER A O 1
ATOM 4979 N N . GLY A 1 606 ? -16.703 -30.940 -19.426 1.00 67.50 606 GLY A N 1
ATOM 4980 C CA . GLY A 1 606 ? -15.645 -31.737 -20.044 1.00 67.50 606 GLY A CA 1
ATOM 4981 C C . GLY A 1 606 ? -14.488 -30.854 -20.519 1.00 67.50 606 GLY A C 1
ATOM 4982 O O . GLY A 1 606 ? -14.517 -29.640 -20.341 1.00 67.50 606 GLY A O 1
ATOM 4983 N N . SER A 1 607 ? -13.463 -31.455 -21.123 1.00 68.56 607 SER A N 1
ATOM 4984 C CA . SER A 1 607 ? -12.331 -30.706 -21.687 1.00 68.56 607 SER A CA 1
ATOM 4985 C C . SER A 1 607 ? -12.760 -29.993 -22.970 1.00 68.56 607 SER A C 1
ATOM 4987 O O . SER A 1 607 ? -13.036 -30.656 -23.969 1.00 68.56 607 SER A O 1
ATOM 4989 N N . ILE A 1 608 ? -12.807 -28.656 -22.954 1.00 67.44 608 ILE A N 1
ATOM 4990 C CA . ILE A 1 608 ? -13.410 -27.857 -24.036 1.00 67.44 608 ILE A CA 1
ATOM 4991 C C . ILE A 1 608 ? -12.700 -28.029 -25.387 1.00 67.44 608 ILE A C 1
ATOM 4993 O O . ILE A 1 608 ? -13.357 -28.022 -26.424 1.00 67.44 608 ILE A O 1
ATOM 4997 N N . ASN A 1 609 ? -11.386 -28.264 -25.374 1.00 75.81 609 ASN A N 1
ATOM 4998 C CA . ASN A 1 609 ? -10.569 -28.438 -26.580 1.00 75.81 609 ASN A CA 1
ATOM 4999 C C . ASN A 1 609 ? -10.471 -29.901 -27.048 1.00 75.81 609 ASN A C 1
ATOM 5001 O O . ASN A 1 609 ? -9.816 -30.193 -28.046 1.00 75.81 609 ASN A O 1
ATOM 5005 N N . GLU A 1 610 ? -11.094 -30.846 -26.338 1.00 77.50 610 GLU A N 1
ATOM 5006 C CA . GLU A 1 610 ? -11.139 -32.241 -26.769 1.00 77.50 610 GLU A CA 1
ATOM 5007 C C . GLU A 1 610 ? -12.426 -32.540 -27.543 1.00 77.50 610 GLU A C 1
ATOM 5009 O O . GLU A 1 610 ? -13.511 -32.054 -27.218 1.00 77.50 610 GLU A O 1
ATOM 5014 N N . LYS A 1 611 ? -12.314 -33.415 -28.548 1.00 85.00 611 LYS A N 1
ATOM 5015 C CA . LYS A 1 611 ? -13.473 -34.018 -29.210 1.00 85.00 611 LYS A CA 1
ATOM 5016 C C . LYS A 1 611 ? -14.232 -34.925 -28.249 1.00 85.00 611 LYS A C 1
ATOM 5018 O O . LYS A 1 611 ? -13.622 -35.785 -27.601 1.00 85.00 611 LYS A O 1
ATOM 5023 N N . VAL A 1 612 ? -15.555 -34.767 -28.192 1.00 79.38 612 VAL A N 1
ATOM 5024 C CA . VAL A 1 612 ? -16.422 -35.600 -27.341 1.00 79.38 612 VAL A CA 1
ATOM 5025 C C . VAL A 1 612 ? -16.402 -37.048 -27.832 1.00 79.38 612 VAL A C 1
ATOM 5027 O O . VAL A 1 612 ? -16.182 -37.961 -27.032 1.00 79.38 612 VAL A O 1
ATOM 5030 N N . LEU A 1 613 ? -16.513 -37.250 -29.149 1.00 83.88 613 LEU A N 1
ATOM 5031 C CA . LEU A 1 613 ? -16.363 -38.542 -29.823 1.00 83.88 613 LEU A CA 1
ATOM 5032 C C . LEU A 1 613 ? -15.083 -38.527 -30.676 1.00 83.88 613 LEU A C 1
ATOM 5034 O O . LEU A 1 613 ? -14.781 -37.528 -31.319 1.00 83.88 613 LEU A O 1
ATOM 5038 N N . LYS A 1 614 ? -14.290 -39.602 -30.669 1.00 78.94 614 LYS A N 1
ATOM 5039 C CA . LYS A 1 614 ? -13.080 -39.732 -31.507 1.00 78.94 614 LYS A CA 1
ATOM 5040 C C . LYS A 1 614 ? -13.136 -40.872 -32.516 1.00 78.94 614 LYS A C 1
ATOM 5042 O O . LYS A 1 614 ? -12.376 -40.817 -33.474 1.00 78.94 614 LYS A O 1
ATOM 5047 N N . ALA A 1 615 ? -13.966 -41.892 -32.316 1.00 76.81 615 ALA A N 1
ATOM 5048 C CA . ALA A 1 615 ? -14.074 -42.990 -33.266 1.00 76.81 615 ALA A CA 1
ATOM 5049 C C . ALA A 1 615 ? -14.758 -42.527 -34.553 1.00 76.81 615 ALA A C 1
ATOM 5051 O O . ALA A 1 615 ? -15.683 -41.711 -34.532 1.00 76.81 615 ALA A O 1
ATOM 5052 N N . ASP A 1 616 ? -14.306 -43.086 -35.668 1.00 74.94 616 ASP A N 1
ATOM 5053 C CA . ASP A 1 616 ? -14.820 -42.740 -36.984 1.00 74.94 616 ASP A CA 1
ATOM 5054 C C . ASP A 1 616 ? -16.298 -43.109 -37.123 1.00 74.94 616 ASP A C 1
ATOM 5056 O O . ASP A 1 616 ? -16.736 -44.180 -36.699 1.00 74.94 616 ASP A O 1
ATOM 5060 N N . ASN A 1 617 ? -17.071 -42.194 -37.714 1.00 76.38 617 ASN A N 1
ATOM 5061 C CA . ASN A 1 617 ? -18.517 -42.308 -37.940 1.00 76.38 617 ASN A CA 1
ATOM 5062 C C . ASN A 1 617 ? -19.384 -42.435 -36.671 1.00 76.38 617 ASN A C 1
ATOM 5064 O O . ASN A 1 617 ? -20.577 -42.727 -36.779 1.00 76.38 617 ASN A O 1
ATOM 5068 N N . ALA A 1 618 ? -18.824 -42.202 -35.480 1.00 80.38 618 ALA A N 1
ATOM 5069 C CA . ALA A 1 618 ? -19.577 -42.225 -34.233 1.00 80.38 618 ALA A CA 1
ATOM 5070 C C . ALA A 1 618 ? -20.606 -41.091 -34.186 1.00 80.38 618 ALA A C 1
ATOM 5072 O O . ALA A 1 618 ? -20.252 -39.927 -34.375 1.00 80.38 618 ALA A O 1
ATOM 5073 N N . LYS A 1 619 ? -21.866 -41.435 -33.895 1.00 86.06 619 LYS A N 1
ATOM 5074 C CA . LYS A 1 619 ? -22.956 -40.464 -33.736 1.00 86.06 619 LYS A CA 1
ATOM 5075 C C . LYS A 1 619 ? -23.819 -40.772 -32.522 1.00 86.06 619 LYS A C 1
ATOM 5077 O O . LYS A 1 619 ? -24.274 -41.908 -32.348 1.00 86.06 619 LYS A O 1
ATOM 5082 N N . ILE A 1 620 ? -24.058 -39.750 -31.705 1.00 87.94 620 ILE A N 1
ATOM 5083 C CA . ILE A 1 620 ? -24.980 -39.804 -30.566 1.00 87.94 620 ILE A CA 1
ATOM 5084 C C . ILE A 1 620 ? -25.972 -38.647 -30.683 1.00 87.94 620 ILE A C 1
ATOM 5086 O O . ILE A 1 620 ? -25.571 -37.495 -30.825 1.00 87.94 620 ILE A O 1
ATOM 5090 N N . SER A 1 621 ? -27.259 -38.960 -30.582 1.00 90.25 621 SER A N 1
ATOM 5091 C CA . SER A 1 621 ? -28.357 -37.999 -30.540 1.00 90.25 621 SER A CA 1
ATOM 5092 C C . SER A 1 621 ? -28.899 -37.893 -29.117 1.00 90.25 621 SER A C 1
ATOM 5094 O O . SER A 1 621 ? -29.209 -38.905 -28.484 1.00 90.25 621 SER A O 1
ATOM 5096 N N . LEU A 1 622 ? -28.994 -36.665 -28.607 1.00 92.38 622 LEU A N 1
ATOM 5097 C CA . LEU A 1 622 ? -29.572 -36.332 -27.308 1.00 92.38 622 LEU A CA 1
ATOM 5098 C C . LEU A 1 622 ? -30.856 -35.540 -27.533 1.00 92.38 622 LEU A C 1
ATOM 5100 O O . LEU A 1 622 ? -30.805 -34.414 -28.026 1.00 92.38 622 LEU A O 1
ATOM 5104 N N . ARG A 1 623 ? -32.002 -36.097 -27.150 1.00 94.25 623 ARG A N 1
ATOM 5105 C CA . ARG A 1 623 ? -33.315 -35.456 -27.281 1.00 94.25 623 ARG A CA 1
ATOM 5106 C C . ARG A 1 623 ? -33.870 -35.133 -25.900 1.00 94.25 623 ARG A C 1
ATOM 5108 O O . ARG A 1 623 ? -34.088 -36.032 -25.095 1.00 94.25 623 ARG A O 1
ATOM 5115 N N . PHE A 1 624 ? -34.107 -33.853 -25.640 1.00 93.44 624 PHE A N 1
ATOM 5116 C CA . PHE A 1 624 ? -34.658 -33.341 -24.386 1.00 93.44 624 PHE A CA 1
ATOM 5117 C C . PHE A 1 624 ? -36.154 -33.117 -24.563 1.00 93.44 624 PHE A C 1
ATOM 5119 O O . PHE A 1 624 ? -36.567 -32.361 -25.443 1.00 93.44 624 PHE A O 1
ATOM 5126 N N . ILE A 1 625 ? -36.954 -33.792 -23.748 1.00 94.56 625 ILE A N 1
ATOM 5127 C CA . ILE A 1 625 ? -38.408 -33.855 -23.880 1.00 94.56 625 ILE A CA 1
ATOM 5128 C C . ILE A 1 625 ? -39.026 -33.384 -22.561 1.00 94.56 625 ILE A C 1
ATOM 5130 O O . ILE A 1 625 ? -38.609 -33.816 -21.483 1.00 94.56 625 ILE A O 1
ATOM 5134 N N . ASP A 1 626 ? -39.998 -32.479 -22.632 1.00 91.69 626 ASP A N 1
ATOM 5135 C CA . ASP A 1 626 ? -40.693 -31.951 -21.458 1.00 91.69 626 ASP A CA 1
ATOM 5136 C C . ASP A 1 626 ? -41.629 -33.004 -20.806 1.00 91.69 626 ASP A C 1
ATOM 5138 O O . ASP A 1 626 ? -41.833 -34.088 -21.365 1.00 91.69 626 ASP A O 1
ATOM 5142 N N . PRO A 1 627 ? -42.215 -32.726 -19.624 1.00 91.38 627 PRO A N 1
ATOM 5143 C CA . PRO A 1 627 ? -43.124 -33.669 -18.965 1.00 91.38 627 PRO A CA 1
ATOM 5144 C C . PRO A 1 627 ? -44.405 -33.979 -19.759 1.00 91.38 627 PRO A C 1
ATOM 5146 O O . PRO A 1 627 ? -45.041 -34.999 -19.502 1.00 91.38 627 PRO A O 1
ATOM 5149 N N . ASN A 1 628 ? -44.778 -33.131 -20.725 1.00 92.06 628 ASN A N 1
ATOM 5150 C CA . ASN A 1 628 ? -45.953 -33.308 -21.583 1.00 92.06 628 ASN A CA 1
ATOM 5151 C C . ASN A 1 628 ? -45.634 -34.098 -22.866 1.00 92.06 628 ASN A C 1
ATOM 5153 O O . ASN A 1 628 ? -46.525 -34.330 -23.681 1.00 92.06 628 ASN A O 1
ATOM 5157 N N . GLY A 1 629 ? -44.377 -34.507 -23.068 1.00 89.50 629 GLY A N 1
ATOM 5158 C CA . GLY A 1 629 ? -43.935 -35.238 -24.254 1.00 89.50 629 GLY A CA 1
ATOM 5159 C C . GLY A 1 629 ? -43.508 -34.355 -25.432 1.00 89.50 629 GLY A C 1
ATOM 5160 O O . GLY A 1 629 ? -43.235 -34.880 -26.513 1.00 89.50 629 GLY A O 1
ATOM 5161 N N . LYS A 1 630 ? -43.412 -33.033 -25.257 1.00 93.00 630 LYS A N 1
ATOM 5162 C CA . LYS A 1 630 ? -42.949 -32.103 -26.294 1.00 93.00 630 LYS A CA 1
ATOM 5163 C C . LYS A 1 630 ? -41.420 -32.112 -26.381 1.00 93.00 630 LYS A C 1
ATOM 5165 O O . LYS A 1 630 ? -40.725 -31.977 -25.376 1.00 93.00 630 LYS A O 1
ATOM 5170 N N . LEU A 1 631 ? -40.884 -32.247 -27.596 1.00 94.12 631 LEU A N 1
ATOM 5171 C CA . LEU A 1 631 ? -39.446 -32.137 -27.861 1.00 94.12 631 LEU A CA 1
ATOM 5172 C C . LEU A 1 631 ? -39.000 -30.673 -27.729 1.00 94.12 631 LEU A C 1
ATOM 5174 O O . LEU A 1 631 ? -39.422 -29.825 -28.510 1.00 94.12 631 LEU A O 1
ATOM 5178 N N . GLU A 1 632 ? -38.123 -30.398 -26.769 1.00 91.88 632 GLU A N 1
ATOM 5179 C CA . GLU A 1 632 ? -37.600 -29.056 -26.493 1.00 91.88 632 GLU A CA 1
ATOM 5180 C C . GLU A 1 632 ? -36.279 -28.797 -27.220 1.00 91.88 632 GLU A C 1
ATOM 5182 O O . GLU A 1 632 ? -36.034 -27.697 -27.712 1.00 91.88 632 GLU A O 1
ATOM 5187 N N . LYS A 1 633 ? -35.406 -29.809 -27.304 1.00 93.19 633 LYS A N 1
ATOM 5188 C CA . LYS A 1 633 ? -34.095 -29.659 -27.945 1.00 93.19 633 LYS A CA 1
ATOM 5189 C C . LYS A 1 633 ? -33.530 -30.986 -28.422 1.00 93.19 633 LYS A C 1
ATOM 5191 O O . LYS A 1 633 ? -33.739 -32.014 -27.782 1.00 93.19 633 LYS A O 1
ATOM 5196 N N . THR A 1 634 ? -32.766 -30.940 -29.510 1.00 94.06 634 THR A N 1
ATOM 5197 C CA . THR A 1 634 ? -31.943 -32.062 -29.978 1.00 94.06 634 THR A CA 1
ATOM 5198 C C . THR A 1 634 ? -30.497 -31.603 -30.103 1.00 94.06 634 THR A C 1
ATOM 5200 O O . THR A 1 634 ? -30.250 -30.536 -30.657 1.00 94.06 634 THR A O 1
ATOM 5203 N N . ILE A 1 635 ? -29.557 -32.392 -29.586 1.00 93.12 635 ILE A N 1
ATOM 5204 C CA . ILE A 1 635 ? -28.116 -32.193 -29.768 1.00 93.12 635 ILE A CA 1
ATOM 5205 C C . ILE A 1 635 ? -27.572 -33.421 -30.483 1.00 93.12 635 ILE A C 1
ATOM 5207 O O . ILE A 1 635 ? -27.751 -34.543 -30.011 1.00 93.12 635 ILE A O 1
ATOM 5211 N N . LEU A 1 636 ? -26.888 -33.196 -31.599 1.00 90.62 636 LEU A N 1
ATOM 5212 C CA . LEU A 1 636 ? -26.159 -34.232 -32.315 1.00 90.62 636 LEU A CA 1
ATOM 5213 C C . LEU A 1 636 ? -24.678 -34.112 -31.970 1.00 90.62 636 LEU A C 1
ATOM 5215 O O . LEU A 1 636 ? -24.117 -33.021 -32.008 1.00 90.62 636 LEU A O 1
ATOM 5219 N N . LEU A 1 637 ? -24.073 -35.235 -31.605 1.00 89.69 637 LEU A N 1
ATOM 5220 C CA . LEU A 1 637 ? -22.650 -35.354 -31.322 1.00 89.69 637 LEU A CA 1
ATOM 5221 C C . LEU A 1 637 ? -22.024 -36.226 -32.402 1.00 89.69 637 LEU A C 1
ATOM 5223 O O . LEU A 1 637 ? -22.505 -37.338 -32.642 1.00 89.69 637 LEU A O 1
ATOM 5227 N N . ASP A 1 638 ? -20.931 -35.754 -32.991 1.00 87.56 638 ASP A N 1
ATOM 5228 C CA . ASP A 1 638 ? -20.106 -36.523 -33.918 1.00 87.56 638 ASP A CA 1
ATOM 5229 C C . ASP A 1 638 ? -18.607 -36.425 -33.574 1.00 87.56 638 ASP A C 1
ATOM 5231 O O . ASP A 1 638 ? -18.211 -35.856 -32.552 1.00 87.56 638 ASP A O 1
ATOM 5235 N N . ASN A 1 639 ? -17.763 -37.044 -34.401 1.00 87.06 639 ASN A N 1
ATOM 5236 C CA . ASN A 1 639 ? -16.313 -37.075 -34.221 1.00 87.06 639 ASN A CA 1
ATOM 5237 C C . ASN A 1 639 ? -15.574 -35.865 -34.822 1.00 87.06 639 ASN A C 1
ATOM 5239 O O . ASN A 1 639 ? -14.338 -35.857 -34.877 1.00 87.06 639 ASN A O 1
ATOM 5243 N N . THR A 1 640 ? -16.291 -34.855 -35.310 1.00 87.94 640 THR A N 1
ATOM 5244 C CA . THR A 1 640 ? -15.707 -33.662 -35.932 1.00 87.94 640 THR A CA 1
ATOM 5245 C C . THR A 1 640 ? -15.593 -32.511 -34.941 1.00 87.94 640 THR A C 1
ATOM 5247 O O . THR A 1 640 ? -14.603 -31.786 -34.992 1.00 87.94 640 THR A O 1
ATOM 5250 N N . GLN A 1 641 ? -16.516 -32.423 -33.980 1.00 88.94 641 GLN A N 1
ATOM 5251 C CA . GLN A 1 641 ? -16.630 -31.292 -33.063 1.00 88.94 641 GLN A CA 1
ATOM 5252 C C . GLN A 1 641 ? -15.887 -31.502 -31.734 1.00 88.94 641 GLN A C 1
ATOM 5254 O O . GLN A 1 641 ? -15.942 -32.558 -31.090 1.00 88.94 641 GLN A O 1
ATOM 5259 N N . THR A 1 642 ? -15.217 -30.449 -31.282 1.00 87.50 642 THR A N 1
ATOM 5260 C CA . THR A 1 642 ? -14.771 -30.270 -29.898 1.00 87.50 642 THR A CA 1
ATOM 5261 C C . THR A 1 642 ? -15.957 -29.991 -28.978 1.00 87.50 642 THR A C 1
ATOM 5263 O O . THR A 1 642 ? -17.021 -29.545 -29.416 1.00 87.50 642 THR A O 1
ATOM 5266 N N . LEU A 1 643 ? -15.788 -30.214 -27.672 1.00 82.12 643 LEU A N 1
ATOM 5267 C CA . LEU A 1 643 ? -16.821 -29.843 -26.707 1.00 82.12 643 LEU A CA 1
ATOM 5268 C C . LEU A 1 643 ? -17.140 -28.341 -26.777 1.00 82.12 643 LEU A C 1
ATOM 5270 O O . LEU A 1 643 ? -18.309 -27.980 -26.701 1.00 82.12 643 LEU A O 1
ATOM 5274 N N . LYS A 1 644 ? -16.141 -27.471 -26.972 1.00 78.75 644 LYS A N 1
ATOM 5275 C CA . LYS A 1 644 ? -16.352 -26.025 -27.139 1.00 78.75 644 LYS A CA 1
ATOM 5276 C C . LYS A 1 644 ? -17.339 -25.724 -28.268 1.00 78.75 644 LYS A C 1
ATOM 5278 O O . LYS A 1 644 ? -18.320 -25.024 -28.039 1.00 78.75 644 LYS A O 1
ATOM 5283 N N . GLU A 1 645 ? -17.114 -26.297 -29.448 1.00 86.69 645 GLU A N 1
ATOM 5284 C CA . GLU A 1 645 ? -17.985 -26.105 -30.614 1.00 86.69 645 GLU A CA 1
ATOM 5285 C C . GLU A 1 645 ? -19.399 -26.625 -30.345 1.00 86.69 645 GLU A C 1
ATOM 5287 O O . GLU A 1 645 ? -20.369 -25.930 -30.632 1.00 86.69 645 GLU A O 1
ATOM 5292 N N . ILE A 1 646 ? -19.534 -27.790 -29.699 1.00 88.25 646 ILE A N 1
ATOM 5293 C CA . ILE A 1 646 ? -20.843 -28.326 -29.296 1.00 88.25 646 ILE A CA 1
ATOM 5294 C C . ILE A 1 646 ? -21.570 -27.344 -28.369 1.00 88.25 646 ILE A C 1
ATOM 5296 O O . ILE A 1 646 ? -22.756 -27.073 -28.579 1.00 88.25 646 ILE A O 1
ATOM 5300 N N . LEU A 1 647 ? -20.884 -26.795 -27.361 1.00 81.69 647 LEU A N 1
ATOM 5301 C CA . LEU A 1 647 ? -21.475 -25.842 -26.419 1.00 81.69 647 LEU A CA 1
ATOM 5302 C C . LEU A 1 647 ? -21.868 -24.524 -27.096 1.00 81.69 647 LEU A C 1
ATOM 5304 O O . LEU A 1 647 ? -22.927 -23.977 -26.781 1.00 81.69 647 LEU A O 1
ATOM 5308 N N . ASP A 1 648 ? -21.038 -24.032 -28.013 1.00 79.31 648 ASP A N 1
ATOM 5309 C CA . ASP A 1 648 ? -21.246 -22.779 -28.739 1.00 79.31 648 ASP A CA 1
ATOM 5310 C C . ASP A 1 648 ? -22.403 -22.898 -29.734 1.00 79.31 648 ASP A C 1
ATOM 5312 O O . ASP A 1 648 ? -23.381 -22.154 -29.640 1.00 79.31 648 ASP A O 1
ATOM 5316 N N . THR A 1 649 ? -22.341 -23.877 -30.642 1.00 87.75 649 THR A N 1
ATOM 5317 C CA . THR A 1 649 ? -23.352 -24.088 -31.691 1.00 87.75 649 THR A CA 1
ATOM 5318 C C . THR A 1 649 ? -24.735 -24.343 -31.104 1.00 87.75 649 THR A C 1
ATOM 5320 O O . THR A 1 649 ? -25.738 -23.878 -31.641 1.00 87.75 649 THR A O 1
ATOM 5323 N N . ASN A 1 650 ? -24.802 -25.045 -29.972 1.00 84.38 650 ASN A N 1
ATOM 5324 C CA . ASN A 1 650 ? -26.066 -25.373 -29.331 1.00 84.38 650 ASN A CA 1
ATOM 5325 C C . ASN A 1 650 ? -26.454 -24.384 -28.222 1.00 84.38 650 ASN A C 1
ATOM 5327 O O . ASN A 1 650 ? -27.431 -24.652 -27.532 1.00 84.38 650 ASN A O 1
ATOM 5331 N N . GLN A 1 651 ? -25.743 -23.271 -28.006 1.00 82.62 651 GLN A N 1
ATOM 5332 C CA . GLN A 1 651 ? -26.051 -22.290 -26.947 1.00 82.62 651 GLN A CA 1
ATOM 5333 C C . GLN A 1 651 ? -26.226 -22.940 -25.555 1.00 82.62 651 GLN A C 1
ATOM 5335 O O . GLN A 1 651 ? -27.231 -22.749 -24.872 1.00 82.62 651 GLN A O 1
ATOM 5340 N N . LEU A 1 652 ? -25.274 -23.786 -25.151 1.00 79.19 652 LEU A N 1
ATOM 5341 C CA . LEU A 1 652 ? -25.374 -24.611 -23.933 1.00 79.19 652 LEU A CA 1
ATOM 5342 C C . LEU A 1 652 ? -24.647 -24.026 -22.719 1.00 79.19 652 LEU A C 1
ATOM 5344 O O . LEU A 1 652 ? -24.706 -24.610 -21.638 1.00 79.19 652 LEU A O 1
ATOM 5348 N N . LYS A 1 653 ? -23.971 -22.881 -22.873 1.00 66.56 653 LYS A N 1
ATOM 5349 C CA . LYS A 1 653 ? -23.152 -22.256 -21.816 1.00 66.56 653 LYS A CA 1
ATOM 5350 C C . LYS A 1 653 ? -23.935 -21.918 -20.545 1.00 66.56 653 LYS A C 1
ATOM 5352 O O . LYS A 1 653 ? -23.374 -22.000 -19.453 1.00 66.56 653 LYS A O 1
ATOM 5357 N N . ASP A 1 654 ? -25.221 -21.600 -20.686 1.00 69.75 654 ASP A N 1
ATOM 5358 C CA . ASP A 1 654 ? -26.124 -21.267 -19.576 1.00 69.75 654 ASP A CA 1
ATOM 5359 C C . ASP A 1 654 ? -27.044 -22.435 -19.169 1.00 69.75 654 ASP A C 1
ATOM 5361 O O . ASP A 1 654 ? -28.008 -22.233 -18.421 1.00 69.75 654 ASP A O 1
ATOM 5365 N N . GLY A 1 655 ? -26.748 -23.646 -19.654 1.00 75.69 655 GLY A N 1
ATOM 5366 C CA . GLY A 1 655 ? -27.518 -24.866 -19.417 1.00 75.69 655 GLY A CA 1
ATOM 5367 C C . GLY A 1 655 ? -28.848 -24.933 -20.180 1.00 75.69 655 GLY A C 1
ATOM 5368 O O . GLY A 1 655 ? -29.283 -23.979 -20.821 1.00 75.69 655 GLY A O 1
ATOM 5369 N N . ILE A 1 656 ? -29.517 -26.085 -20.108 1.00 83.94 656 ILE A N 1
ATOM 5370 C CA . ILE A 1 656 ? -30.861 -26.312 -20.670 1.00 83.94 656 ILE A CA 1
ATOM 5371 C C . ILE A 1 656 ? -31.854 -26.426 -19.521 1.00 83.94 656 ILE A C 1
ATOM 5373 O O . ILE A 1 656 ? -31.623 -27.214 -18.610 1.00 83.94 656 ILE A O 1
ATOM 5377 N N . LYS A 1 657 ? -32.972 -25.694 -19.565 1.00 84.06 657 LYS A N 1
ATOM 5378 C CA . LYS A 1 657 ? -34.047 -25.851 -18.574 1.00 84.06 657 LYS A CA 1
ATOM 5379 C C . LYS A 1 657 ? -34.564 -27.293 -18.577 1.00 84.06 657 LYS A C 1
ATOM 5381 O O . LYS A 1 657 ? -34.899 -27.827 -19.629 1.00 84.06 657 LYS A O 1
ATOM 5386 N N . PHE A 1 658 ? -34.644 -27.904 -17.404 1.00 86.31 658 PHE A N 1
ATOM 5387 C CA . PHE A 1 658 ? -35.091 -29.281 -17.225 1.00 86.31 658 PHE A CA 1
ATOM 5388 C C . PHE A 1 658 ? -35.829 -29.373 -15.891 1.00 86.31 658 PHE A C 1
ATOM 5390 O O . PHE A 1 658 ? -35.357 -28.819 -14.905 1.00 86.31 658 PHE A O 1
ATOM 5397 N N . ILE A 1 659 ? -37.009 -29.986 -15.857 1.00 85.12 659 ILE A N 1
ATOM 5398 C CA . ILE A 1 659 ? -37.863 -30.015 -14.659 1.00 85.12 659 ILE A CA 1
ATOM 5399 C C . ILE A 1 659 ? -38.298 -31.451 -14.351 1.00 85.12 659 ILE A C 1
ATOM 5401 O O . ILE A 1 659 ? -38.244 -32.299 -15.246 1.00 85.12 659 ILE A O 1
ATOM 5405 N N . PRO A 1 660 ? -38.723 -31.753 -13.111 1.00 85.19 660 PRO A N 1
ATOM 5406 C CA . PRO A 1 660 ? -39.203 -33.086 -12.763 1.00 85.19 660 PRO A CA 1
ATOM 5407 C C . PRO A 1 660 ? -40.267 -33.590 -13.748 1.00 85.19 660 PRO A C 1
ATOM 5409 O O . PRO A 1 660 ? -41.191 -32.862 -14.110 1.00 85.19 660 PRO A O 1
ATOM 5412 N N . GLY A 1 661 ? -40.112 -34.833 -14.209 1.00 84.88 661 GLY A N 1
ATOM 5413 C CA . GLY A 1 661 ? -40.955 -35.438 -15.245 1.00 84.88 661 GLY A CA 1
ATOM 5414 C C . GLY A 1 661 ? -40.427 -35.307 -16.679 1.00 84.88 661 GLY A C 1
ATOM 5415 O O . GLY A 1 661 ? -40.842 -36.094 -17.529 1.00 84.88 661 GLY A O 1
ATOM 5416 N N . SER A 1 662 ? -39.486 -34.394 -16.953 1.00 91.12 662 SER A N 1
ATOM 5417 C CA . SER A 1 662 ? -38.785 -34.327 -18.241 1.00 91.12 662 SER A CA 1
ATOM 5418 C C . SER A 1 662 ? -37.959 -35.594 -18.494 1.00 91.12 662 SER A C 1
ATOM 5420 O O . SER A 1 662 ? -37.489 -36.251 -17.560 1.00 91.12 662 SER A O 1
ATOM 5422 N N . THR A 1 663 ? -37.748 -35.927 -19.770 1.00 93.31 663 THR A N 1
ATOM 5423 C CA . THR A 1 663 ? -36.940 -37.083 -20.188 1.00 93.31 663 THR A CA 1
ATOM 5424 C C . THR A 1 663 ? -35.828 -36.698 -21.157 1.00 93.31 663 THR A C 1
ATOM 5426 O O . THR A 1 663 ? -35.941 -35.738 -21.920 1.00 93.31 663 THR A O 1
ATOM 5429 N N . ILE A 1 664 ? -34.732 -37.448 -21.102 1.00 91.94 664 ILE A N 1
ATOM 5430 C CA . ILE A 1 664 ? -33.624 -37.384 -22.048 1.00 91.94 664 ILE A CA 1
ATOM 5431 C C . ILE A 1 664 ? -33.579 -38.720 -22.765 1.00 91.94 664 ILE A C 1
ATOM 5433 O O . ILE A 1 664 ? -33.311 -39.755 -22.157 1.00 91.94 664 ILE A O 1
ATOM 5437 N N . GLU A 1 665 ? -33.840 -38.691 -24.061 1.00 92.69 665 GLU A N 1
ATOM 5438 C CA . GLU A 1 665 ? -33.629 -39.833 -24.934 1.00 92.69 665 GLU A CA 1
ATOM 5439 C C . GLU A 1 665 ? -32.229 -39.732 -25.543 1.00 92.69 665 GLU A C 1
ATOM 5441 O O . GLU A 1 665 ? -31.910 -38.775 -26.249 1.00 92.69 665 GLU A O 1
ATOM 5446 N N . ILE A 1 666 ? -31.393 -40.727 -25.256 1.00 89.94 666 ILE A N 1
ATOM 5447 C CA . ILE A 1 666 ? -30.022 -40.823 -25.749 1.00 89.94 666 ILE A CA 1
ATOM 5448 C C . ILE A 1 666 ? -29.971 -41.997 -26.713 1.00 89.94 666 ILE A C 1
ATOM 5450 O O . ILE A 1 666 ? -30.119 -43.151 -26.308 1.00 89.94 666 ILE A O 1
ATOM 5454 N N . THR A 1 667 ? -29.776 -41.694 -27.993 1.00 87.38 667 THR A N 1
ATOM 5455 C CA . THR A 1 667 ? -29.742 -42.692 -29.063 1.00 87.38 667 THR A CA 1
ATOM 5456 C C . THR A 1 667 ? -28.369 -42.711 -29.709 1.00 87.38 667 THR A C 1
ATOM 5458 O O . THR A 1 667 ? -27.836 -41.688 -30.131 1.00 87.38 667 THR A O 1
ATOM 5461 N N . LYS A 1 668 ? -27.794 -43.903 -29.786 1.00 80.50 668 LYS A N 1
ATOM 5462 C CA . LYS A 1 668 ? -26.556 -44.180 -30.503 1.00 80.50 668 LYS A CA 1
ATOM 5463 C C . LYS A 1 668 ? -26.919 -44.599 -31.920 1.00 80.50 668 LYS A C 1
ATOM 5465 O O . LYS A 1 668 ? -27.590 -45.611 -32.095 1.00 80.50 668 LYS A O 1
ATOM 5470 N N . GLU A 1 669 ? -26.502 -43.819 -32.907 1.00 70.50 669 GLU A N 1
ATOM 5471 C CA . GLU A 1 669 ? -26.921 -44.029 -34.297 1.00 70.50 669 GLU A CA 1
ATOM 5472 C C . GLU A 1 669 ? -25.902 -44.854 -35.091 1.00 70.50 669 GLU A C 1
ATOM 5474 O O . GLU A 1 669 ? -26.302 -45.587 -35.984 1.00 70.50 669 GLU A O 1
ATOM 5479 N N . ASN A 1 670 ? -24.606 -44.807 -34.739 1.00 65.38 670 ASN A N 1
ATOM 5480 C CA . ASN A 1 670 ? -23.561 -45.610 -35.385 1.00 65.38 670 ASN A CA 1
ATOM 5481 C C . ASN A 1 670 ? -22.386 -45.944 -34.433 1.00 65.38 670 ASN A C 1
ATOM 5483 O O . ASN A 1 670 ? -21.789 -45.044 -33.844 1.00 65.38 670 ASN A O 1
ATOM 5487 N N . PHE A 1 671 ? -22.017 -47.240 -34.380 1.00 56.59 671 PHE A N 1
ATOM 5488 C CA . PHE A 1 671 ? -20.734 -47.830 -33.915 1.00 56.59 671 PHE A CA 1
ATOM 5489 C C . PHE A 1 671 ? -20.547 -48.288 -32.443 1.00 56.59 671 PHE A C 1
ATOM 5491 O O . PHE A 1 671 ? -20.815 -47.565 -31.498 1.00 56.59 671 PHE A O 1
ATOM 5498 N N . GLY A 1 672 ? -19.976 -49.486 -32.228 1.00 58.72 672 GLY A N 1
ATOM 5499 C CA . GLY A 1 672 ? -20.053 -50.307 -30.998 1.00 58.72 672 GLY A CA 1
ATOM 5500 C C . GLY A 1 672 ? -19.194 -49.980 -29.755 1.00 58.72 672 GLY A C 1
ATOM 5501 O O . GLY A 1 672 ? -19.354 -50.675 -28.761 1.00 58.72 672 GLY A O 1
ATOM 5502 N N . ARG A 1 673 ? -18.315 -48.964 -29.743 1.00 62.59 673 ARG A N 1
ATOM 5503 C CA . ARG A 1 673 ? -17.313 -48.764 -28.651 1.00 62.59 673 ARG A CA 1
ATOM 5504 C C . ARG A 1 673 ? -17.676 -47.748 -27.552 1.00 62.59 673 ARG A C 1
ATOM 5506 O O . ARG A 1 673 ? -16.866 -47.479 -26.663 1.00 62.59 673 ARG A O 1
ATOM 5513 N N . TYR A 1 674 ? -18.870 -47.168 -27.613 1.00 65.75 674 TYR A N 1
ATOM 5514 C CA . TYR A 1 674 ? -19.306 -46.125 -26.683 1.00 65.75 674 TYR A CA 1
ATOM 5515 C C . TYR A 1 674 ? -20.147 -46.686 -25.554 1.00 65.75 674 TYR A C 1
ATOM 5517 O O . TYR A 1 674 ? -21.030 -47.512 -25.790 1.00 65.75 674 TYR A O 1
ATOM 5525 N N . VAL A 1 675 ? -19.878 -46.178 -24.356 1.00 61.06 675 VAL A N 1
ATOM 5526 C CA . VAL A 1 675 ? -20.610 -46.524 -23.149 1.00 61.06 675 VAL A CA 1
ATOM 5527 C C . VAL A 1 675 ? -21.130 -45.237 -22.534 1.00 61.06 675 VAL A C 1
ATOM 5529 O O . VAL A 1 675 ? -20.355 -44.347 -22.181 1.00 61.06 675 VAL A O 1
ATOM 5532 N N . LEU A 1 676 ? -22.448 -45.151 -22.394 1.00 69.50 676 LEU A N 1
ATOM 5533 C CA . LEU A 1 676 ? -23.062 -44.133 -21.560 1.00 69.50 676 LEU A CA 1
ATOM 5534 C C . LEU A 1 676 ? -22.933 -44.572 -20.103 1.00 69.50 676 LEU A C 1
ATOM 5536 O O . LEU A 1 676 ? -23.413 -45.648 -19.751 1.00 69.50 676 LEU A O 1
ATOM 5540 N N . LEU A 1 677 ? -22.296 -43.755 -19.268 1.00 65.06 677 LEU A N 1
ATOM 5541 C CA . LEU A 1 677 ? -22.275 -43.958 -17.825 1.00 65.06 677 LEU A CA 1
ATOM 5542 C C . LEU A 1 677 ? -23.411 -43.157 -17.194 1.00 65.06 677 LEU A C 1
ATOM 5544 O O . LEU A 1 677 ? -23.419 -41.931 -17.259 1.00 65.06 677 LEU A O 1
ATOM 5548 N N . HIS A 1 678 ? -24.311 -43.842 -16.512 1.00 69.69 678 HIS A N 1
ATOM 5549 C CA . HIS A 1 678 ? -25.300 -43.238 -15.632 1.00 69.69 678 HIS A CA 1
ATOM 5550 C C . HIS A 1 678 ? -24.982 -43.626 -14.190 1.00 69.69 678 HIS A C 1
ATOM 5552 O O . HIS A 1 678 ? -24.579 -44.758 -13.939 1.00 69.69 678 HIS A O 1
ATOM 5558 N N . THR A 1 679 ? -25.107 -42.703 -13.243 1.00 61.53 679 THR A N 1
ATOM 5559 C CA . THR A 1 679 ? -24.867 -42.996 -11.822 1.00 61.53 679 THR A CA 1
ATOM 5560 C C . THR A 1 679 ? -26.125 -42.668 -11.039 1.00 61.53 679 THR A C 1
ATOM 5562 O O . THR A 1 679 ? -26.548 -41.517 -11.063 1.00 61.53 679 THR A O 1
ATOM 5565 N N . GLU A 1 680 ? -26.701 -43.667 -10.365 1.00 58.09 680 GLU A N 1
ATOM 5566 C CA . GLU A 1 680 ? -27.921 -43.505 -9.565 1.00 58.09 680 GLU A CA 1
ATOM 5567 C C . GLU A 1 680 ? -27.614 -43.533 -8.058 1.00 58.09 680 GLU A C 1
ATOM 5569 O O . GLU A 1 680 ? -26.736 -44.292 -7.619 1.00 58.09 680 GLU A O 1
ATOM 5574 N N . PRO A 1 681 ? -28.368 -42.775 -7.236 1.00 50.56 681 PRO A N 1
ATOM 5575 C CA . PRO A 1 681 ? -28.303 -42.889 -5.783 1.00 50.56 681 PRO A CA 1
ATOM 5576 C C . PRO A 1 681 ? -28.601 -44.314 -5.328 1.00 50.56 681 PRO A C 1
ATOM 5578 O O . PRO A 1 681 ? -29.607 -44.890 -5.728 1.00 50.56 681 PRO A O 1
ATOM 5581 N N . ASN A 1 682 ? -27.746 -44.870 -4.467 1.00 52.62 682 ASN A N 1
ATOM 5582 C CA . ASN A 1 682 ? -27.902 -46.187 -3.827 1.00 52.62 682 ASN A CA 1
ATOM 5583 C C . ASN A 1 682 ? -27.875 -47.417 -4.758 1.00 52.62 682 ASN A C 1
ATOM 5585 O O . ASN A 1 682 ? -27.836 -48.535 -4.253 1.00 52.62 682 ASN A O 1
ATOM 5589 N N . HIS A 1 683 ? -27.837 -47.232 -6.083 1.00 56.88 683 HIS A N 1
ATOM 5590 C CA . HIS A 1 683 ? -27.904 -48.327 -7.064 1.00 56.88 683 HIS A CA 1
ATOM 5591 C C . HIS A 1 683 ? -26.642 -48.459 -7.940 1.00 56.88 683 HIS A C 1
ATOM 5593 O O . HIS A 1 683 ? -26.482 -49.448 -8.651 1.00 56.88 683 HIS A O 1
ATOM 5599 N N . GLY A 1 684 ? -25.698 -47.514 -7.841 1.00 63.22 684 GLY A N 1
ATOM 5600 C CA . GLY A 1 684 ? -24.371 -47.621 -8.453 1.00 63.22 684 GLY A CA 1
ATOM 5601 C C . GLY A 1 684 ? -24.288 -47.093 -9.889 1.00 63.22 684 GLY A C 1
ATOM 5602 O O . GLY A 1 684 ? -25.011 -46.178 -10.285 1.00 63.22 684 GLY A O 1
ATOM 5603 N N . HIS A 1 685 ? -23.328 -47.617 -10.653 1.00 68.69 685 HIS A N 1
ATOM 5604 C CA . HIS A 1 685 ? -23.033 -47.183 -12.020 1.00 68.69 685 HIS A CA 1
ATOM 5605 C C . HIS A 1 685 ? -23.694 -48.098 -13.054 1.00 68.69 685 HIS A C 1
ATOM 5607 O O . HIS A 1 685 ? -23.391 -49.289 -13.120 1.00 68.69 685 HIS A O 1
ATOM 5613 N N . PHE A 1 686 ? -24.510 -47.514 -13.924 1.00 72.75 686 PHE A N 1
ATOM 5614 C CA . PHE A 1 686 ? -25.154 -48.177 -15.049 1.00 72.75 686 PHE A CA 1
ATOM 5615 C C . PHE A 1 686 ? -24.458 -47.831 -16.356 1.00 72.75 686 PHE A C 1
ATOM 5617 O O . PHE A 1 686 ? -23.994 -46.707 -16.567 1.00 72.75 686 PHE A O 1
ATOM 5624 N N . TYR A 1 687 ? -24.409 -48.818 -17.243 1.00 75.75 687 TYR A N 1
ATOM 5625 C CA . TYR A 1 687 ? -23.760 -48.713 -18.537 1.00 75.75 687 TYR A CA 1
ATOM 5626 C C . TYR A 1 687 ? -24.751 -49.073 -19.629 1.00 75.75 687 TYR A C 1
ATOM 5628 O O . TYR A 1 687 ? -25.357 -50.142 -19.584 1.00 75.75 687 TYR A O 1
ATOM 5636 N N . TYR A 1 688 ? -24.896 -48.182 -20.605 1.00 76.00 688 TYR A N 1
ATOM 5637 C CA . TYR A 1 688 ? -25.787 -48.399 -21.739 1.00 76.00 688 TYR A CA 1
ATOM 5638 C C . TYR A 1 688 ? -24.987 -48.407 -23.039 1.00 76.00 688 TYR A C 1
ATOM 5640 O O . TYR A 1 688 ? -24.160 -47.524 -23.285 1.00 76.00 688 TYR A O 1
ATOM 5648 N N . ASP A 1 689 ? -25.231 -49.430 -23.853 1.00 69.81 689 ASP A N 1
ATOM 5649 C CA . ASP A 1 689 ? -24.590 -49.693 -25.144 1.00 69.81 689 ASP A CA 1
ATOM 5650 C C . ASP A 1 689 ? -25.504 -49.388 -26.350 1.00 69.81 689 ASP A C 1
ATOM 5652 O O . ASP A 1 689 ? -25.058 -49.459 -27.502 1.00 69.81 689 ASP A O 1
ATOM 5656 N N . SER A 1 690 ? -26.755 -49.012 -26.068 1.00 72.56 690 SER A N 1
ATOM 5657 C CA . SER A 1 690 ? -27.880 -48.816 -26.986 1.00 72.56 690 SER A CA 1
ATOM 5658 C C . SER A 1 690 ? -28.767 -47.637 -26.530 1.00 72.56 690 SER A C 1
ATOM 5660 O O . SER A 1 690 ? -28.361 -46.844 -25.677 1.00 72.56 690 SER A O 1
ATOM 5662 N N . LYS A 1 691 ? -29.957 -47.468 -27.132 1.00 85.75 691 LYS A N 1
ATOM 5663 C CA . LYS A 1 691 ? -30.896 -46.384 -26.797 1.00 85.75 691 LYS A CA 1
ATOM 5664 C C . LYS A 1 691 ? -31.322 -46.463 -25.326 1.00 85.75 691 LYS A C 1
ATOM 5666 O O . LYS A 1 691 ? -31.780 -47.506 -24.867 1.00 85.75 691 LYS A O 1
ATOM 5671 N N . VAL A 1 692 ? -31.251 -45.338 -24.617 1.00 87.38 692 VAL A N 1
ATOM 5672 C CA . VAL A 1 692 ? -31.769 -45.208 -23.249 1.00 87.38 692 VAL A CA 1
ATOM 5673 C C . VAL A 1 692 ? -32.643 -43.968 -23.116 1.00 87.38 692 VAL A C 1
ATOM 5675 O O . VAL A 1 692 ? -32.393 -42.943 -23.751 1.00 87.38 692 VAL A O 1
ATOM 5678 N N . ILE A 1 693 ? -33.675 -44.068 -22.282 1.00 89.88 693 ILE A N 1
ATOM 5679 C CA . ILE A 1 693 ? -34.509 -42.940 -21.882 1.00 89.88 693 ILE A CA 1
ATOM 5680 C C . ILE A 1 693 ? -34.328 -42.763 -20.379 1.00 89.88 693 ILE A C 1
ATOM 5682 O O . ILE A 1 693 ? -34.586 -43.681 -19.604 1.00 89.88 693 ILE A O 1
ATOM 5686 N N . LEU A 1 694 ? -33.852 -41.592 -19.976 1.00 88.88 694 LEU A N 1
ATOM 5687 C CA . LEU A 1 694 ? -33.672 -41.225 -18.576 1.00 88.88 694 LEU A CA 1
ATOM 5688 C C . LEU A 1 694 ? -34.709 -40.165 -18.220 1.00 88.88 694 LEU A C 1
ATOM 5690 O O . LEU A 1 694 ? -34.846 -39.172 -18.930 1.00 88.88 694 LEU A O 1
ATOM 5694 N N . LYS A 1 695 ? -35.450 -40.371 -17.138 1.00 88.69 695 LYS A N 1
ATOM 5695 C CA . LYS A 1 695 ? -36.428 -39.428 -16.595 1.00 88.69 695 LYS A CA 1
ATOM 5696 C C . LYS A 1 695 ? -35.846 -38.769 -15.354 1.00 88.69 695 LYS A C 1
ATOM 5698 O O . LYS A 1 695 ? -35.197 -39.439 -14.560 1.00 88.69 695 LYS A O 1
ATOM 5703 N N . LEU A 1 696 ? -36.073 -37.470 -15.182 1.00 84.75 696 LEU A N 1
ATOM 5704 C CA . LEU A 1 696 ? -35.750 -36.806 -13.921 1.00 84.75 696 LEU A CA 1
ATOM 5705 C C . LEU A 1 696 ? -36.878 -37.054 -12.912 1.00 84.75 696 LEU A C 1
ATOM 5707 O O . LEU A 1 696 ? -38.008 -36.596 -13.118 1.00 84.75 696 LEU A O 1
ATOM 5711 N N . GLU A 1 697 ? -36.562 -37.765 -11.833 1.00 82.00 697 GLU A N 1
ATOM 5712 C CA . GLU A 1 697 ? -37.448 -37.997 -10.692 1.00 82.00 697 GLU A CA 1
ATOM 5713 C C . GLU A 1 697 ? -36.821 -37.394 -9.431 1.00 82.00 697 GLU A C 1
ATOM 5715 O O . GLU A 1 697 ? -35.736 -37.790 -9.006 1.00 82.00 697 GLU A O 1
ATOM 5720 N N . GLY A 1 698 ? -37.482 -36.380 -8.863 1.00 78.81 698 GLY A N 1
ATOM 5721 C CA . GLY A 1 698 ? -36.875 -35.537 -7.832 1.00 78.81 698 GLY A CA 1
ATOM 5722 C C . GLY A 1 698 ? -35.596 -34.882 -8.356 1.00 78.81 698 GLY A C 1
ATOM 5723 O O . GLY A 1 698 ? -35.621 -34.202 -9.383 1.00 78.81 698 GLY A O 1
ATOM 5724 N N . ASP A 1 699 ? -34.490 -35.161 -7.672 1.00 71.75 699 ASP A N 1
ATOM 5725 C CA . ASP A 1 699 ? -33.159 -34.661 -8.003 1.00 71.75 699 ASP A CA 1
ATOM 5726 C C . ASP A 1 699 ? -32.272 -35.750 -8.617 1.00 71.75 699 ASP A C 1
ATOM 5728 O O . ASP A 1 699 ? -31.065 -35.661 -8.477 1.00 71.75 699 ASP A O 1
ATOM 5732 N N . ALA A 1 700 ? -32.816 -36.800 -9.246 1.00 73.25 700 ALA A N 1
ATOM 5733 C CA . ALA A 1 700 ? -32.022 -37.881 -9.840 1.00 73.25 700 ALA A CA 1
ATOM 5734 C C . ALA A 1 700 ? -32.528 -38.281 -11.229 1.00 73.25 700 ALA A C 1
ATOM 5736 O O . ALA A 1 700 ? -33.731 -38.303 -11.497 1.00 73.25 700 ALA A O 1
ATOM 5737 N N . PHE A 1 701 ? -31.601 -38.627 -12.124 1.00 80.44 701 PHE A N 1
ATOM 5738 C CA . PHE A 1 701 ? -31.968 -39.323 -13.352 1.00 80.44 701 PHE A CA 1
ATOM 5739 C C . PHE A 1 701 ? -32.243 -40.788 -13.018 1.00 80.44 701 PHE A C 1
ATOM 5741 O O . PHE A 1 701 ? -31.478 -41.425 -12.302 1.00 80.44 701 PHE A O 1
ATOM 5748 N N . VAL A 1 702 ? -33.346 -41.312 -13.536 1.00 81.19 702 VAL A N 1
ATOM 5749 C CA . VAL A 1 702 ? -33.764 -42.703 -13.370 1.00 81.19 702 VAL A CA 1
ATOM 5750 C C . VAL A 1 702 ? -34.095 -43.252 -14.749 1.00 81.19 702 VAL A C 1
ATOM 5752 O O . VAL A 1 702 ? -34.674 -42.549 -15.585 1.00 81.19 702 VAL A O 1
ATOM 5755 N N . LYS A 1 703 ? -33.706 -44.495 -15.034 1.00 84.00 703 LYS A N 1
ATOM 5756 C CA . LYS A 1 703 ? -34.088 -45.142 -16.293 1.00 84.00 703 LYS A CA 1
ATOM 5757 C C . LYS A 1 703 ? -35.611 -45.298 -16.368 1.00 84.00 703 LYS A C 1
ATOM 5759 O O . LYS A 1 703 ? -36.214 -45.847 -15.452 1.00 84.00 703 LYS A O 1
ATOM 5764 N N . LYS A 1 704 ? -36.205 -44.808 -17.460 1.00 79.88 704 LYS A N 1
ATOM 5765 C CA . LYS A 1 704 ? -37.637 -44.942 -17.754 1.00 79.88 704 LYS A CA 1
ATOM 5766 C C . LYS A 1 704 ? -37.961 -46.285 -18.397 1.00 79.88 704 LYS A C 1
ATOM 5768 O O . LYS A 1 704 ? -37.148 -46.747 -19.234 1.00 79.88 704 LYS A O 1
#